Protein AF-0000000086748007 (afdb_homodimer)

Secondary structure (DSSP, 8-state):
--EEEEEEEEES-SSTTSSEEEEEES--TT--HHHHHHHHHHHTSSEEEEEE--SSTT-SEEEEEE-SS-EES--HHHHHHHHHHHHHHTS---BTTEEEEEETTEEEEEEEEE-TTS-EEEEEEPPPPEEEEPPHHHHHHHHHHHTS-B-TTS--EEEEESEEEEEEEBS-HHHHHH----HHHHHHHHHHHT-SEEEEEEEPPTTSS-SEEEEEEEGGGTEEEESS-HHHHHHHHHHHHHTT-SPPTT--EEEEE-GGGT--EEEEEEEETTEEEEEE-EEEEEEEEEE-/--EEEEEEEEES-SSTTSSEEEEEES--TT--HHHHHHHHHHHTSSEEEEEE--SSTT-SEEEEEE-SS-EES--HHHHHHHHHHHHHHTS---BTTEEEEEETTEEEEEEEEE-TTS-EEEEEEPPPPEEEEPPHHHHHHHHHHHTS-B-TTS--EEEEESEEEEEEEBS-HHHHHH----HHHHHHHHHHHT-SEEEEEEEPPTTSS-SEEEEEEEGGGTEEEESS-HHHHHHHHHHHHHTT-SPPTT--EEEEE-GGGT--EEEEEEEETTEEEEEE-EEEEEEEEEE-

pLDDT: mean 95.79, std 4.0, range [70.62, 98.88]

Solvent-accessible surface area (backbone atoms only — not comparable to full-atom values): 28751 Å² total; per-residue (Å²): 126,52,69,31,51,27,36,33,21,18,16,25,11,82,49,75,56,17,31,30,53,23,38,30,36,66,56,36,78,87,52,50,72,69,52,50,41,38,46,14,37,52,55,44,34,75,32,28,33,35,24,36,81,55,84,54,83,80,34,74,33,20,43,44,40,22,26,47,85,44,74,41,45,70,57,53,51,51,50,44,27,44,51,48,52,34,41,74,66,64,76,43,78,73,57,94,42,27,43,32,37,28,35,73,74,37,79,42,60,30,43,47,44,67,42,96,87,62,46,55,31,35,27,34,66,52,53,79,67,45,75,43,74,53,50,72,65,55,47,53,51,47,28,60,39,33,62,41,72,63,34,71,89,48,64,34,24,37,24,32,46,86,57,29,29,31,32,37,35,30,83,19,25,65,56,50,69,67,44,62,57,42,53,70,64,43,19,53,47,21,58,74,68,65,36,51,26,39,25,37,28,10,43,42,66,87,88,47,92,35,47,27,29,40,52,33,35,19,40,62,71,73,37,60,59,49,49,44,48,45,64,44,50,42,35,44,45,51,46,28,45,72,67,70,65,42,67,58,74,70,35,72,41,32,34,27,19,16,63,92,72,68,25,56,15,41,33,40,36,29,36,52,94,92,37,41,34,39,26,29,25,54,32,77,34,32,52,35,30,37,46,90,127,52,69,30,54,27,36,32,22,20,18,25,12,82,52,72,57,16,30,30,53,26,40,31,37,65,55,35,78,87,54,52,71,67,54,51,39,38,45,14,38,50,55,43,34,74,33,27,35,35,26,37,82,55,85,52,83,81,31,73,34,18,43,46,38,22,26,45,85,46,75,43,46,71,59,50,50,55,50,46,28,46,51,49,51,33,44,73,70,63,72,46,75,75,55,95,42,28,43,32,38,30,36,72,75,40,79,41,60,29,44,46,46,70,41,95,88,67,45,55,32,36,28,36,67,52,54,82,68,47,76,42,72,54,50,73,67,54,47,55,52,48,30,62,35,34,62,43,73,64,35,69,89,48,66,36,25,39,27,33,47,86,60,29,30,34,32,37,38,31,86,21,25,64,56,49,73,67,46,65,56,42,53,71,63,40,19,54,46,24,58,74,70,69,34,52,24,40,28,39,29,10,44,42,62,90,88,50,93,35,48,27,30,40,53,35,35,19,40,64,71,73,36,60,58,50,51,45,51,44,61,49,52,41,38,44,50,52,49,29,45,73,70,69,65,44,68,56,77,69,38,73,43,33,34,28,20,16,64,90,73,69,24,56,15,41,34,38,37,30,36,48,96,91,36,42,34,40,25,31,25,57,31,76,30,30,49,36,30,37,47,89

Nearest PDB structures (foldseek):
  1ym5-assembly1_A-2  TM=8.936E-01  e=1.476E-33  Saccharomyces cerevisiae
  1qy9-assembly2_C  TM=8.849E-01  e=4.891E-29  Escherichia coli
  3edn-assembly1_B  TM=8.846E-01  e=9.752E-29  Bacillus anthracis
  1qya-assembly1_A  TM=8.661E-01  e=3.255E-27  Escherichia coli
  1u0k-assembly1_B  TM=8.544E-01  e=3.208E-21  Pseudomonas aeruginosa PAO1

InterPro domains:
  IPR003719 Phenazine biosynthesis PhzF-like [PF02567] (9-288)
  IPR003719 Phenazine biosynthesis PhzF-like [PIRSF016184] (1-290)
  IPR003719 Phenazine biosynthesis PhzF-like [PTHR13774] (6-291)
  IPR003719 Phenazine biosynthesis PhzF-like [TIGR00654] (4-291)

Organism: NCBI:txid471575

Structure (mmCIF, N/CA/C/O backbone):
data_AF-0000000086748007-model_v1
#
loop_
_entity.id
_entity.type
_entity.pdbx_description
1 polymer 'Phenazine biosynthesis protein PhzF'
#
loop_
_atom_site.group_PDB
_atom_site.id
_atom_site.type_symbol
_atom_site.label_atom_id
_atom_site.label_alt_id
_atom_site.label_comp_id
_atom_site.label_asym_id
_atom_site.label_entity_id
_atom_site.label_seq_id
_atom_site.pdbx_PDB_ins_code
_atom_site.Cartn_x
_atom_site.Cartn_y
_atom_site.Cartn_z
_atom_site.occupancy
_atom_site.B_iso_or_equiv
_atom_site.auth_seq_id
_atom_site.auth_comp_id
_atom_site.auth_asym_id
_atom_site.auth_atom_id
_atom_site.pdbx_PDB_model_num
ATOM 1 N N . MET A 1 1 ? 19.75 -10.875 12.469 1 70.62 1 MET A N 1
ATOM 2 C CA . MET A 1 1 ? 18.828 -10.398 11.453 1 70.62 1 MET A CA 1
ATOM 3 C C . MET A 1 1 ? 18.516 -11.492 10.438 1 70.62 1 MET A C 1
ATOM 5 O O . MET A 1 1 ? 19.438 -12.133 9.906 1 70.62 1 MET A O 1
ATOM 9 N N . SER A 1 2 ? 17.328 -12.016 10.477 1 88.75 2 SER A N 1
ATOM 10 C CA . SER A 1 2 ? 16.953 -13.094 9.562 1 88.75 2 SER A CA 1
ATOM 11 C C . SER A 1 2 ? 16.484 -12.539 8.219 1 88.75 2 SER A C 1
ATOM 13 O O . SER A 1 2 ? 15.922 -11.445 8.156 1 88.75 2 SER A O 1
ATOM 15 N N . SER A 1 3 ? 16.875 -13.102 7.184 1 96.75 3 SER A N 1
ATOM 16 C CA . SER A 1 3 ? 16.469 -12.836 5.809 1 96.75 3 SER A CA 1
ATOM 17 C C . SER A 1 3 ? 15.883 -14.078 5.152 1 96.75 3 SER A C 1
ATOM 19 O O . SER A 1 3 ? 16.484 -15.148 5.191 1 96.75 3 SER A O 1
ATOM 21 N N . VAL A 1 4 ? 14.766 -13.891 4.598 1 98.19 4 VAL A N 1
ATOM 22 C CA . VAL A 1 4 ? 14.078 -15.047 4.027 1 98.19 4 VAL A CA 1
ATOM 23 C C . VAL A 1 4 ? 13.578 -14.703 2.625 1 98.19 4 VAL A C 1
ATOM 25 O O . VAL A 1 4 ? 13.453 -13.531 2.27 1 98.19 4 VAL A O 1
ATOM 28 N N . PRO A 1 5 ? 13.367 -15.617 1.902 1 98.56 5 PRO A N 1
ATOM 29 C CA . PRO A 1 5 ? 12.836 -15.375 0.558 1 98.56 5 PRO A CA 1
ATOM 30 C C . PRO A 1 5 ? 11.516 -14.617 0.573 1 98.56 5 PRO A C 1
ATOM 32 O O . PRO A 1 5 ? 10.695 -14.812 1.478 1 98.56 5 PRO A O 1
ATOM 35 N N . PHE A 1 6 ? 11.328 -13.875 -0.446 1 98.75 6 PHE A N 1
ATOM 36 C CA . PHE A 1 6 ? 10.195 -12.961 -0.559 1 98.75 6 PHE A CA 1
ATOM 37 C C . PHE A 1 6 ? 9.773 -12.805 -2.014 1 98.75 6 PHE A C 1
ATOM 39 O O . PHE A 1 6 ? 10.617 -12.742 -2.91 1 98.75 6 PHE A O 1
ATOM 46 N N . LYS A 1 7 ? 8.461 -12.844 -2.197 1 98.75 7 LYS A N 1
ATOM 47 C CA . LYS A 1 7 ? 7.941 -12.469 -3.512 1 98.75 7 LYS A CA 1
ATOM 48 C C . LYS A 1 7 ? 6.738 -11.539 -3.387 1 98.75 7 LYS A C 1
ATOM 50 O O . LYS A 1 7 ? 5.961 -11.648 -2.434 1 98.75 7 LYS A O 1
ATOM 55 N N . GLN A 1 8 ? 6.594 -10.594 -4.297 1 98.69 8 GLN A N 1
ATOM 56 C CA . GLN A 1 8 ? 5.352 -9.852 -4.492 1 98.69 8 GLN A CA 1
ATOM 57 C C . GLN A 1 8 ? 4.688 -10.242 -5.812 1 98.69 8 GLN A C 1
ATOM 59 O O . GLN A 1 8 ? 5.285 -10.094 -6.883 1 98.69 8 GLN A O 1
ATOM 64 N N . VAL A 1 9 ? 3.518 -10.711 -5.641 1 98.31 9 VAL A N 1
ATOM 65 C CA . VAL A 1 9 ? 2.859 -11.398 -6.746 1 98.31 9 VAL A CA 1
ATOM 66 C C . VAL A 1 9 ? 1.596 -10.641 -7.148 1 98.31 9 VAL A C 1
ATOM 68 O O . VAL A 1 9 ? 0.891 -10.102 -6.293 1 98.31 9 VAL A O 1
ATOM 71 N N . ASP A 1 10 ? 1.301 -10.594 -8.477 1 98.25 10 ASP A N 1
ATOM 72 C CA . ASP A 1 10 ? 0.138 -9.953 -9.078 1 98.25 10 ASP A CA 1
ATOM 73 C C . ASP A 1 10 ? -0.923 -10.984 -9.461 1 98.25 10 ASP A C 1
ATOM 75 O O . ASP A 1 10 ? -0.687 -11.836 -10.312 1 98.25 10 ASP A O 1
ATOM 79 N N . VAL A 1 11 ? -2.051 -10.867 -8.812 1 98.5 11 VAL A N 1
ATOM 80 C CA . VAL A 1 11 ? -3.029 -11.953 -8.867 1 98.5 11 VAL A CA 1
ATOM 81 C C . VAL A 1 11 ? -4.215 -11.523 -9.734 1 98.5 11 VAL A C 1
ATOM 83 O O . VAL A 1 11 ? -4.551 -10.336 -9.797 1 98.5 11 VAL A O 1
ATOM 86 N N . PHE A 1 12 ? -4.82 -12.477 -10.391 1 98.25 12 PHE A N 1
ATOM 87 C CA . PHE A 1 12 ? -5.957 -12.367 -11.297 1 98.25 12 PHE A CA 1
ATOM 88 C C . PHE A 1 12 ? -5.574 -11.609 -12.562 1 98.25 12 PHE A C 1
ATOM 90 O O . PHE A 1 12 ? -6.371 -10.828 -13.086 1 98.25 12 PHE A O 1
ATOM 97 N N . THR A 1 13 ? -4.352 -11.883 -12.914 1 96.69 13 THR A N 1
ATOM 98 C CA . THR A 1 13 ? -3.836 -11.383 -14.188 1 96.69 13 THR A CA 1
ATOM 99 C C . THR A 1 13 ? -2.598 -12.164 -14.609 1 96.69 13 THR A C 1
ATOM 101 O O . THR A 1 13 ? -1.942 -12.797 -13.781 1 96.69 13 THR A O 1
ATOM 104 N N . SER A 1 14 ? -2.404 -12.203 -15.844 1 94.38 14 SER A N 1
ATOM 105 C CA . SER A 1 14 ? -1.145 -12.727 -16.359 1 94.38 14 SER A CA 1
ATOM 106 C C . SER A 1 14 ? -0.208 -11.602 -16.781 1 94.38 14 SER A C 1
ATOM 108 O O . SER A 1 14 ? 0.931 -11.852 -17.188 1 94.38 14 SER A O 1
ATOM 110 N N . LYS A 1 15 ? -0.755 -10.422 -16.625 1 95 15 LYS A N 1
ATOM 111 C CA . LYS A 1 15 ? 0.043 -9.25 -16.969 1 95 15 LYS A CA 1
ATOM 112 C C . LYS A 1 15 ? 0.499 -8.5 -15.727 1 95 15 LYS A C 1
ATOM 114 O O . LYS A 1 15 ? -0.325 -8.078 -14.914 1 95 15 LYS A O 1
ATOM 119 N N . ARG A 1 16 ? 1.819 -8.258 -15.648 1 96.75 16 ARG A N 1
ATOM 120 C CA . ARG A 1 16 ? 2.389 -7.676 -14.438 1 96.75 16 ARG A CA 1
ATOM 121 C C . ARG A 1 16 ? 1.853 -6.27 -14.203 1 96.75 16 ARG A C 1
ATOM 123 O O . ARG A 1 16 ? 1.735 -5.477 -15.133 1 96.75 16 ARG A O 1
ATOM 130 N N . PHE A 1 17 ? 1.564 -5.961 -12.984 1 97.88 17 PHE A N 1
ATOM 131 C CA . PHE A 1 17 ? 1.165 -4.676 -12.414 1 97.88 17 PHE A CA 1
ATOM 132 C C . PHE A 1 17 ? -0.251 -4.312 -12.844 1 97.88 17 PHE A C 1
ATOM 134 O O . PHE A 1 17 ? -0.625 -3.139 -12.844 1 97.88 17 PHE A O 1
ATOM 141 N N . LYS A 1 18 ? -1.1 -5.363 -13.289 1 97.62 18 LYS A N 1
ATOM 142 C CA . LYS A 1 18 ? -2.443 -5.125 -13.805 1 97.62 18 LYS A CA 1
ATOM 143 C C . LYS A 1 18 ? -3.494 -5.852 -12.969 1 97.62 18 LYS A C 1
ATOM 145 O O . LYS A 1 18 ? -4.684 -5.812 -13.281 1 97.62 18 LYS A O 1
ATOM 150 N N . GLY A 1 19 ? -3.059 -6.582 -11.992 1 98 19 GLY A N 1
ATOM 151 C CA . GLY A 1 19 ? -3.982 -7.305 -11.141 1 98 19 GLY A CA 1
ATOM 152 C C . GLY A 1 19 ? -3.969 -6.816 -9.703 1 98 19 GLY A C 1
ATOM 153 O O . GLY A 1 19 ? -3.879 -5.613 -9.445 1 98 19 GLY A O 1
ATOM 154 N N . ASN A 1 20 ? -4.09 -7.734 -8.828 1 98.38 20 ASN A N 1
ATOM 155 C CA . ASN A 1 20 ? -4.145 -7.422 -7.402 1 98.38 20 ASN A CA 1
ATOM 156 C C . ASN A 1 20 ? -2.91 -7.938 -6.668 1 98.38 20 ASN A C 1
ATOM 158 O O . ASN A 1 20 ? -2.695 -9.148 -6.578 1 98.38 20 ASN A O 1
ATOM 162 N N . PRO A 1 21 ? -2.088 -6.996 -6.129 1 98.12 21 PRO A N 1
ATOM 163 C CA . PRO A 1 21 ? -0.8 -7.422 -5.574 1 98.12 21 PRO A CA 1
ATOM 164 C C . PRO A 1 21 ? -0.934 -8.078 -4.203 1 98.12 21 PRO A C 1
ATOM 166 O O . PRO A 1 21 ? -1.805 -7.695 -3.414 1 98.12 21 PRO A O 1
ATOM 169 N N . VAL A 1 22 ? -0.046 -9.094 -3.943 1 98.56 22 VAL A N 1
ATOM 170 C CA . VAL A 1 22 ? 0.085 -9.688 -2.615 1 98.56 22 VAL A CA 1
ATOM 171 C C . VAL A 1 22 ? 1.557 -9.961 -2.312 1 98.56 22 VAL A C 1
ATOM 173 O O . VAL A 1 22 ? 2.301 -10.422 -3.184 1 98.56 22 VAL A O 1
ATOM 176 N N . ALA A 1 23 ? 2.031 -9.523 -1.124 1 98.75 23 ALA A N 1
ATOM 177 C CA . ALA A 1 23 ? 3.381 -9.836 -0.659 1 98.75 23 ALA A CA 1
ATOM 178 C C . ALA A 1 23 ? 3.428 -11.195 0.032 1 98.75 23 ALA A C 1
ATOM 180 O O . ALA A 1 23 ? 2.594 -11.492 0.891 1 98.75 23 ALA A O 1
ATOM 181 N N . VAL A 1 24 ? 4.375 -12 -0.345 1 98.88 24 VAL A N 1
ATOM 182 C CA . VAL A 1 24 ? 4.492 -13.352 0.188 1 98.88 24 VAL A CA 1
ATOM 183 C C . VAL A 1 24 ? 5.84 -13.516 0.882 1 98.88 24 VAL A C 1
ATOM 185 O O . VAL A 1 24 ? 6.879 -13.586 0.222 1 98.88 24 VAL A O 1
ATOM 188 N N . VAL A 1 25 ? 5.797 -13.523 2.219 1 98.81 25 VAL A N 1
ATOM 189 C CA . VAL A 1 25 ? 6.953 -13.898 3.025 1 98.81 25 VAL A CA 1
ATOM 190 C C . VAL A 1 25 ? 7.02 -15.422 3.154 1 98.81 25 VAL A C 1
ATOM 192 O O . VAL A 1 25 ? 6.23 -16.016 3.885 1 98.81 25 VAL A O 1
ATOM 195 N N . MET A 1 26 ? 8.031 -16.047 2.482 1 98.31 26 MET A N 1
ATOM 196 C CA . MET A 1 26 ? 7.953 -17.469 2.162 1 98.31 26 MET A CA 1
ATOM 197 C C . MET A 1 26 ? 8.43 -18.328 3.338 1 98.31 26 MET A C 1
ATOM 199 O O . MET A 1 26 ? 8.242 -19.547 3.344 1 98.31 26 MET A O 1
ATOM 203 N N . ASP A 1 27 ? 8.992 -17.672 4.27 1 98.25 27 ASP A N 1
ATOM 204 C CA . ASP A 1 27 ? 9.289 -18.344 5.531 1 98.25 27 ASP A CA 1
ATOM 205 C C . ASP A 1 27 ? 9.203 -17.375 6.707 1 98.25 27 ASP A C 1
ATOM 207 O O . ASP A 1 27 ? 10.086 -16.531 6.895 1 98.25 27 ASP A O 1
ATOM 211 N N . ALA A 1 28 ? 8.148 -17.625 7.496 1 98.06 28 ALA A N 1
ATOM 212 C CA . ALA A 1 28 ? 7.887 -16.688 8.586 1 98.06 28 ALA A CA 1
ATOM 213 C C . ALA A 1 28 ? 8.023 -17.375 9.945 1 98.06 28 ALA A C 1
ATOM 215 O O . ALA A 1 28 ? 7.422 -16.938 10.93 1 98.06 28 ALA A O 1
ATOM 216 N N . SER A 1 29 ? 8.844 -18.359 10.039 1 97.31 29 SER A N 1
ATOM 217 C CA . SER A 1 29 ? 8.938 -19.219 11.219 1 97.31 29 SER A CA 1
ATOM 218 C C . SER A 1 29 ? 9.484 -18.438 12.414 1 97.31 29 SER A C 1
ATOM 220 O O . SER A 1 29 ? 9.18 -18.781 13.562 1 97.31 29 SER A O 1
ATOM 222 N N . ASP A 1 30 ? 10.164 -17.453 12.094 1 97.06 30 ASP A N 1
ATOM 223 C CA . ASP A 1 30 ? 10.812 -16.75 13.188 1 97.06 30 ASP A CA 1
ATOM 224 C C . ASP A 1 30 ? 10.062 -15.461 13.531 1 97.06 30 ASP A C 1
ATOM 226 O O . ASP A 1 30 ? 10.531 -14.664 14.352 1 97.06 30 ASP A O 1
ATOM 230 N N . LEU A 1 31 ? 8.945 -15.32 12.914 1 97.88 31 LEU A N 1
ATOM 231 C CA . LEU A 1 31 ? 8.219 -14.07 13.125 1 97.88 31 LEU A CA 1
ATOM 232 C C . LEU A 1 31 ? 7.074 -14.273 14.109 1 97.88 31 LEU A C 1
ATOM 234 O O . LEU A 1 31 ? 6.355 -15.273 14.039 1 97.88 31 LEU A O 1
ATOM 238 N N . SER A 1 32 ? 7.004 -13.297 14.992 1 97.62 32 SER A N 1
ATOM 239 C CA . SER A 1 32 ? 5.828 -13.242 15.852 1 97.62 32 SER A CA 1
ATOM 240 C C . SER A 1 32 ? 4.633 -12.648 15.117 1 97.62 32 SER A C 1
ATOM 242 O O . SER A 1 32 ? 4.789 -12.047 14.047 1 97.62 32 SER A O 1
ATOM 244 N N . THR A 1 33 ? 3.5 -12.914 15.633 1 98.06 33 THR A N 1
ATOM 245 C CA . THR A 1 33 ? 2.283 -12.367 15.047 1 98.06 33 THR A CA 1
ATOM 246 C C . THR A 1 33 ? 2.375 -10.844 14.93 1 98.06 33 THR A C 1
ATOM 248 O O . THR A 1 33 ? 1.955 -10.266 13.93 1 98.06 33 THR A O 1
ATOM 251 N N . GLU A 1 34 ? 2.898 -10.141 15.969 1 97.06 34 GLU A N 1
ATOM 252 C CA . GLU A 1 34 ? 3.043 -8.688 15.953 1 97.06 34 GLU A CA 1
ATOM 253 C C . GLU A 1 34 ? 3.99 -8.234 14.852 1 97.06 34 GLU A C 1
ATOM 255 O O . GLU A 1 34 ? 3.762 -7.207 14.211 1 97.06 34 GLU A O 1
ATOM 260 N N . GLN A 1 35 ? 5.031 -9.039 14.656 1 97.25 35 GLN A N 1
ATOM 261 C CA . GLN A 1 35 ? 5.973 -8.711 13.594 1 97.25 35 GLN A CA 1
ATOM 262 C C . GLN A 1 35 ? 5.328 -8.891 12.219 1 97.25 35 GLN A C 1
ATOM 264 O O . GLN A 1 35 ? 5.547 -8.078 11.312 1 97.25 35 GLN A O 1
ATOM 269 N N . MET A 1 36 ? 4.574 -9.898 12.109 1 98.56 36 MET A N 1
ATOM 270 C CA . MET A 1 36 ? 3.865 -10.117 10.852 1 98.56 36 MET A CA 1
ATOM 271 C C . MET A 1 36 ? 2.916 -8.961 10.555 1 98.56 36 MET A C 1
ATOM 273 O O . MET A 1 36 ? 2.863 -8.469 9.43 1 98.56 36 MET A O 1
ATOM 277 N N . GLN A 1 37 ? 2.176 -8.609 11.547 1 98 37 GLN A N 1
ATOM 278 C CA . GLN A 1 37 ? 1.237 -7.508 11.367 1 98 37 GLN A CA 1
ATOM 279 C C . GLN A 1 37 ? 1.97 -6.215 11.023 1 98 37 GLN A C 1
ATOM 281 O O . GLN A 1 37 ? 1.511 -5.441 10.18 1 98 37 GLN A O 1
ATOM 286 N N . SER A 1 38 ? 3.117 -5.957 11.641 1 97 38 SER A N 1
ATOM 287 C CA . SER A 1 38 ? 3.924 -4.777 11.344 1 97 38 SER A CA 1
ATOM 288 C C . SER A 1 38 ? 4.43 -4.797 9.906 1 97 38 SER A C 1
ATOM 290 O O . SER A 1 38 ? 4.402 -3.771 9.219 1 97 38 SER A O 1
ATOM 292 N N . ILE A 1 39 ? 4.875 -5.93 9.492 1 98.06 39 ILE A N 1
ATOM 293 C CA . ILE A 1 39 ? 5.375 -6.062 8.125 1 98.06 39 ILE A CA 1
ATOM 294 C C . ILE A 1 39 ? 4.234 -5.832 7.137 1 98.06 39 ILE A C 1
ATOM 296 O O . ILE A 1 39 ? 4.406 -5.145 6.125 1 98.06 39 ILE A O 1
ATOM 300 N N . ALA A 1 40 ? 3.041 -6.34 7.438 1 98.06 40 ALA A N 1
ATOM 301 C CA . ALA A 1 40 ? 1.887 -6.145 6.566 1 98.06 40 ALA A CA 1
ATOM 302 C C . ALA A 1 40 ? 1.514 -4.668 6.473 1 98.06 40 ALA A C 1
ATOM 304 O O . ALA A 1 40 ? 1.198 -4.168 5.391 1 98.06 40 ALA A O 1
ATOM 305 N N . SER A 1 41 ? 1.485 -4.051 7.609 1 96.25 41 SER A N 1
ATOM 306 C CA . SER A 1 41 ? 1.178 -2.623 7.629 1 96.25 41 SER A CA 1
ATOM 307 C C . SER A 1 41 ? 2.193 -1.827 6.816 1 96.25 41 SER A C 1
ATOM 309 O O . SER A 1 41 ? 1.825 -0.907 6.086 1 96.25 41 SER A O 1
ATOM 311 N N . TRP A 1 42 ? 3.41 -2.203 6.91 1 97.12 42 TRP A N 1
ATOM 312 C CA . TRP A 1 42 ? 4.508 -1.512 6.242 1 97.12 42 TRP A CA 1
ATOM 313 C C . TRP A 1 42 ? 4.473 -1.766 4.738 1 97.12 42 TRP A C 1
ATOM 315 O O . TRP A 1 42 ? 4.754 -0.865 3.943 1 97.12 42 TRP A O 1
ATOM 325 N N . THR A 1 43 ? 4.164 -3.049 4.309 1 96.56 43 THR A N 1
ATOM 326 C CA . THR A 1 43 ? 4.059 -3.34 2.885 1 96.56 43 THR A CA 1
ATOM 327 C C . THR A 1 43 ? 2.924 -2.541 2.252 1 96.56 43 THR A C 1
ATOM 329 O O . THR A 1 43 ? 2.93 -2.291 1.044 1 96.56 43 THR A O 1
ATOM 332 N N . ASN A 1 44 ? 1.927 -2.268 3.09 1 93.88 44 ASN A N 1
ATOM 333 C CA . ASN A 1 44 ? 0.768 -1.442 2.766 1 93.88 44 ASN A CA 1
ATOM 334 C C . ASN A 1 44 ? 0.028 -1.975 1.541 1 93.88 44 ASN A C 1
ATOM 336 O O . ASN A 1 44 ? -0.553 -1.201 0.777 1 93.88 44 ASN A O 1
ATOM 340 N N . LEU A 1 45 ? 0.169 -3.27 1.245 1 95.31 45 LEU A N 1
ATOM 341 C CA . LEU A 1 45 ? -0.683 -3.955 0.28 1 95.31 45 LEU A CA 1
ATOM 342 C C . LEU A 1 45 ? -1.979 -4.422 0.933 1 95.31 45 LEU A C 1
ATOM 344 O O . LEU A 1 45 ? -2.086 -4.449 2.162 1 95.31 45 LEU A O 1
ATOM 348 N N . SER A 1 46 ? -2.98 -4.711 0.068 1 93.25 46 SER A N 1
ATOM 349 C CA . SER A 1 46 ? -4.234 -5.168 0.658 1 93.25 46 SER A CA 1
ATOM 350 C C . SER A 1 46 ? -4.016 -6.379 1.557 1 93.25 46 SER A C 1
ATOM 352 O O . SER A 1 46 ? -4.609 -6.477 2.633 1 93.25 46 SER A O 1
ATOM 354 N N . GLU A 1 47 ? -3.121 -7.293 1.059 1 96.75 47 GLU A N 1
ATOM 355 C CA . GLU A 1 47 ? -2.76 -8.391 1.951 1 96.75 47 GLU A CA 1
ATOM 356 C C . GLU A 1 47 ? -1.286 -8.758 1.807 1 96.75 47 GLU A C 1
ATOM 358 O O . GLU A 1 47 ? -0.705 -8.602 0.731 1 96.75 47 GLU A O 1
ATOM 363 N N . THR A 1 48 ? -0.701 -9.18 2.844 1 98.62 48 THR A N 1
ATOM 364 C CA . THR A 1 48 ? 0.597 -9.836 2.949 1 98.62 48 THR A CA 1
ATOM 365 C C . THR A 1 48 ? 0.456 -11.211 3.592 1 98.62 48 THR A C 1
ATOM 367 O 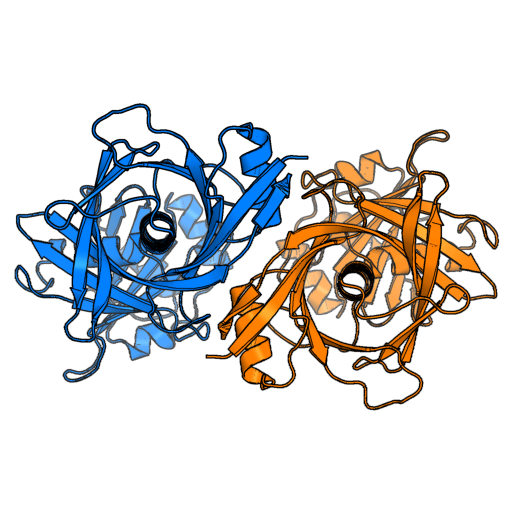O . THR A 1 48 ? -0.235 -11.359 4.602 1 98.62 48 THR A O 1
ATOM 370 N N . THR A 1 49 ? 1.08 -12.203 2.932 1 98.88 49 THR A N 1
ATOM 371 C CA . THR A 1 49 ? 0.931 -13.562 3.445 1 98.88 49 THR A CA 1
ATOM 372 C C . THR A 1 49 ? 2.252 -14.07 4.008 1 98.88 49 THR A C 1
ATOM 374 O O . THR A 1 49 ? 3.326 -13.695 3.533 1 98.88 49 THR A O 1
ATOM 377 N N . PHE A 1 50 ? 2.176 -14.859 5.047 1 98.88 50 PHE A N 1
ATOM 378 C CA . PHE A 1 50 ? 3.309 -15.43 5.766 1 98.88 50 PHE A CA 1
ATOM 379 C C . PHE A 1 50 ? 3.219 -16.953 5.801 1 98.88 50 PHE A C 1
ATOM 381 O O . PHE A 1 50 ? 2.309 -17.516 6.41 1 98.88 50 PHE A O 1
ATOM 388 N N . VAL A 1 51 ? 4.168 -17.531 5.168 1 98.88 51 VAL A N 1
ATOM 389 C CA . VAL A 1 51 ? 4.172 -18.984 5.047 1 98.88 51 VAL A CA 1
ATOM 390 C C . VAL A 1 51 ? 4.863 -19.609 6.262 1 98.88 51 VAL A C 1
ATOM 392 O O . VAL A 1 51 ? 5.926 -19.141 6.68 1 98.88 51 VAL A O 1
ATOM 395 N N . LEU A 1 52 ? 4.277 -20.562 6.758 1 98.44 52 LEU A N 1
ATOM 396 C CA . LEU A 1 52 ? 4.746 -21.234 7.961 1 98.44 52 LEU A CA 1
ATOM 397 C C . LEU A 1 52 ? 4.734 -22.75 7.77 1 98.44 52 LEU A C 1
ATOM 399 O O . LEU A 1 52 ? 4.062 -23.266 6.867 1 98.44 52 LEU A O 1
ATOM 403 N N . PRO A 1 53 ? 5.492 -23.422 8.547 1 96.81 53 PRO A N 1
ATOM 404 C CA . PRO A 1 53 ? 5.359 -24.875 8.508 1 96.81 53 PRO A CA 1
ATOM 405 C C . PRO A 1 53 ? 3.949 -25.359 8.844 1 96.81 53 PRO A C 1
ATOM 407 O O . PRO A 1 53 ? 3.283 -24.766 9.695 1 96.81 53 PRO A O 1
ATOM 410 N N . THR A 1 54 ? 3.545 -26.359 8.211 1 97.62 54 THR A N 1
ATOM 411 C CA . THR A 1 54 ? 2.188 -26.875 8.391 1 97.62 54 THR A CA 1
ATOM 412 C C . THR A 1 54 ? 2.016 -27.484 9.773 1 97.62 54 THR A C 1
ATOM 414 O O . THR A 1 54 ? 2.975 -28 10.352 1 97.62 54 THR A O 1
ATOM 417 N N . VAL A 1 55 ? 0.895 -27.359 10.289 1 96.12 55 VAL A N 1
ATOM 418 C CA . VAL A 1 55 ? 0.49 -28.078 11.484 1 96.12 55 VAL A CA 1
ATOM 419 C C . VAL A 1 55 ? -0.27 -29.344 11.086 1 96.12 55 VAL A C 1
ATOM 421 O O . VAL A 1 55 ? -0.03 -30.422 11.641 1 96.12 55 VAL A O 1
ATOM 424 N N . ASP A 1 56 ? -1.149 -29.203 10.141 1 96.81 56 ASP A N 1
ATOM 425 C CA . ASP A 1 56 ? -1.892 -30.328 9.586 1 96.81 56 ASP A CA 1
ATOM 426 C C . ASP A 1 56 ? -1.111 -31 8.453 1 96.81 56 ASP A C 1
ATOM 428 O O . ASP A 1 56 ? -0.802 -30.359 7.445 1 96.81 56 ASP A O 1
ATOM 432 N N . THR A 1 57 ? -0.892 -32.25 8.547 1 95.5 57 THR A N 1
ATOM 433 C CA . THR A 1 57 ? -0.053 -33 7.605 1 95.5 57 THR A CA 1
ATOM 434 C C . THR A 1 57 ? -0.74 -33.125 6.25 1 95.5 57 THR A C 1
ATOM 436 O O . THR A 1 57 ? -0.098 -33.469 5.254 1 95.5 57 THR A O 1
ATOM 439 N N . ALA A 1 58 ? -1.842 -32.812 6.457 1 94.69 58 ALA A N 1
ATOM 440 C CA . ALA A 1 58 ? -2.568 -32.938 5.195 1 94.69 58 ALA A CA 1
ATOM 441 C C . ALA A 1 58 ? -2.297 -31.734 4.301 1 94.69 58 ALA A C 1
ATOM 443 O O . ALA A 1 58 ? -2.59 -31.766 3.102 1 94.69 58 ALA A O 1
ATOM 444 N N . ALA A 1 59 ? -1.774 -30.781 4.777 1 97.88 59 ALA A N 1
ATOM 445 C CA . ALA A 1 59 ? -1.581 -29.531 4.031 1 97.88 59 ALA A CA 1
ATOM 446 C C . ALA A 1 59 ? -0.219 -29.516 3.344 1 97.88 59 ALA A C 1
ATOM 448 O O . ALA A 1 59 ? 0.757 -30.062 3.869 1 97.88 59 ALA A O 1
ATOM 449 N N . ASP A 1 60 ? -0.307 -28.828 2.281 1 96.56 60 ASP A N 1
ATOM 450 C CA . ASP A 1 60 ? 0.953 -28.641 1.568 1 96.56 60 ASP A CA 1
ATOM 451 C C . ASP A 1 60 ? 1.753 -27.484 2.158 1 96.56 60 ASP A C 1
ATOM 453 O O . ASP A 1 60 ? 2.984 -27.484 2.105 1 96.56 60 ASP A O 1
ATOM 457 N N . TYR A 1 61 ? 0.923 -26.625 2.586 1 98.19 61 TYR A N 1
ATOM 458 C CA . TYR A 1 61 ? 1.547 -25.484 3.24 1 98.19 61 TYR A CA 1
ATOM 459 C C . TYR A 1 61 ? 0.547 -24.75 4.125 1 98.19 61 TYR A C 1
ATOM 461 O O . TYR A 1 61 ? -0.66 -24.984 4.039 1 98.19 61 TYR A O 1
ATOM 469 N N . ARG A 1 62 ? 1.214 -23.906 4.98 1 98.5 62 ARG A N 1
ATOM 470 C CA . ARG A 1 62 ? 0.385 -23.094 5.859 1 98.5 62 ARG A CA 1
ATOM 471 C C . ARG A 1 62 ? 0.681 -21.609 5.668 1 98.5 62 ARG A C 1
ATOM 473 O O . ARG A 1 62 ? 1.84 -21.219 5.52 1 98.5 62 ARG A O 1
ATOM 480 N N . VAL A 1 63 ? -0.511 -20.891 5.727 1 98.62 63 VAL A N 1
ATOM 481 C CA . VAL A 1 63 ? -0.325 -19.469 5.449 1 98.62 63 VAL A CA 1
ATOM 482 C C . VAL A 1 63 ? -1.194 -18.641 6.391 1 98.62 63 VAL A C 1
ATOM 484 O O . VAL A 1 63 ? -2.328 -19.016 6.691 1 98.62 63 VAL A O 1
ATOM 487 N N . ARG A 1 64 ? -0.564 -17.688 6.777 1 98.75 64 ARG A N 1
ATOM 488 C CA . ARG A 1 64 ? -1.336 -16.672 7.484 1 98.75 64 ARG A CA 1
ATOM 489 C C . ARG A 1 64 ? -1.436 -15.383 6.664 1 98.75 64 ARG A C 1
ATOM 491 O O . ARG A 1 64 ? -0.464 -14.977 6.023 1 98.75 64 ARG A O 1
ATOM 498 N N . ILE A 1 65 ? -2.629 -14.734 6.664 1 98.44 65 ILE A N 1
ATOM 499 C CA . ILE A 1 65 ? -2.945 -13.648 5.746 1 98.44 65 ILE A CA 1
ATOM 500 C C . ILE A 1 65 ? -3.275 -12.383 6.535 1 98.44 65 ILE A C 1
ATOM 502 O O . ILE A 1 65 ? -4.176 -12.391 7.379 1 98.44 65 ILE A O 1
ATOM 506 N N . PHE A 1 66 ? -2.518 -11.391 6.211 1 98.31 66 PHE A N 1
ATOM 507 C CA . PHE A 1 66 ? -2.691 -10.156 6.973 1 98.31 66 PHE A CA 1
ATOM 508 C C . PHE A 1 66 ? -3.01 -8.992 6.047 1 98.31 66 PHE A C 1
ATOM 510 O O . PHE A 1 66 ? -2.375 -8.836 5 1 98.31 66 PHE A O 1
ATOM 517 N N . THR A 1 67 ? -4.105 -8.195 6.355 1 94.88 67 THR A N 1
ATOM 518 C CA . THR A 1 67 ? -4.227 -6.836 5.844 1 94.88 67 THR A CA 1
ATOM 519 C C . THR A 1 67 ? -3.371 -5.875 6.66 1 94.88 67 THR A C 1
ATOM 521 O O . THR A 1 67 ? -2.797 -6.258 7.684 1 94.88 67 THR A O 1
ATOM 524 N N . PRO A 1 68 ? -3.146 -4.641 6.27 1 94.25 68 PRO A N 1
ATOM 525 C CA . PRO A 1 68 ? -2.346 -3.713 7.074 1 94.25 68 PRO A CA 1
ATOM 526 C C . PRO A 1 68 ? -2.889 -3.539 8.492 1 94.25 68 PRO A C 1
ATOM 528 O O . PRO A 1 68 ? -2.139 -3.188 9.406 1 94.25 68 PRO A O 1
ATOM 531 N N . GLY A 1 69 ? -4.273 -3.984 8.664 1 93.12 69 GLY A N 1
ATOM 532 C CA . GLY A 1 69 ? -4.859 -3.699 9.961 1 93.12 69 GLY A CA 1
ATOM 533 C C . GLY A 1 69 ? -5.148 -4.945 10.773 1 93.12 69 GLY A C 1
ATOM 534 O O . GLY A 1 69 ? -5.332 -4.875 11.992 1 93.12 69 GLY A O 1
ATOM 535 N N . SER A 1 70 ? -5.18 -6.039 10.078 1 94.62 70 SER A N 1
ATOM 536 C CA . SER A 1 70 ? -5.547 -7.23 10.828 1 94.62 70 SER A CA 1
ATOM 537 C C . SER A 1 70 ? -5.297 -8.5 10.016 1 94.62 70 SER A C 1
ATOM 539 O O . SER A 1 70 ? -5.043 -8.43 8.812 1 94.62 70 SER A O 1
ATOM 541 N N . GLU A 1 71 ? -5.336 -9.586 10.719 1 97.19 71 GLU A N 1
ATOM 542 C CA . GLU A 1 71 ? -5.215 -10.898 10.094 1 97.19 71 GLU A CA 1
ATOM 543 C C . GLU A 1 71 ? -6.574 -11.406 9.625 1 97.19 71 GLU A C 1
ATOM 545 O O . GLU A 1 71 ? -7.59 -11.195 10.289 1 97.19 71 GLU A O 1
ATOM 550 N N . LEU A 1 72 ? -6.672 -11.945 8.477 1 95.06 72 LEU A N 1
ATOM 551 C CA . LEU A 1 72 ? -7.859 -12.617 7.949 1 95.06 72 LEU A CA 1
ATOM 552 C C . LEU A 1 72 ? -7.691 -14.133 7.977 1 95.06 72 LEU A C 1
ATOM 554 O O . LEU A 1 72 ? -6.609 -14.641 7.684 1 95.06 72 LEU A O 1
ATOM 558 N N . PRO A 1 73 ? -8.766 -14.766 8.344 1 95.06 73 PRO A N 1
ATOM 559 C CA . PRO A 1 73 ? -8.672 -16.219 8.32 1 95.06 73 PRO A CA 1
ATOM 560 C C . PRO A 1 73 ? -8.516 -16.781 6.906 1 95.06 73 PRO A C 1
ATOM 562 O O . PRO A 1 73 ? -7.988 -17.891 6.73 1 95.06 73 PRO A O 1
ATOM 565 N N . PHE A 1 74 ? -8.914 -16.078 6.031 1 94.19 74 PHE A N 1
ATOM 566 C CA . PHE A 1 74 ? -8.836 -16.453 4.625 1 94.19 74 PHE A CA 1
ATOM 567 C C . PHE A 1 74 ? -9.078 -15.234 3.734 1 94.19 74 PHE A C 1
ATOM 569 O O . PHE A 1 74 ? -9.852 -14.344 4.086 1 94.19 74 PHE A O 1
ATOM 576 N N . ALA A 1 75 ? -8.445 -15.25 2.502 1 93.56 75 ALA A N 1
ATOM 577 C CA . ALA A 1 75 ? -8.695 -14.297 1.427 1 93.56 75 ALA A CA 1
ATOM 578 C C . ALA A 1 75 ? -8.344 -14.891 0.068 1 93.56 75 ALA A C 1
ATOM 580 O O . ALA A 1 75 ? -7.387 -15.664 -0.049 1 93.56 75 ALA A O 1
ATOM 581 N N . GLY A 1 76 ? -9.102 -14.547 -0.832 1 94.81 76 GLY A N 1
ATOM 582 C CA . GLY A 1 76 ? -9.031 -15.203 -2.127 1 94.81 76 GLY A CA 1
ATOM 583 C C . GLY A 1 76 ? -7.742 -14.914 -2.871 1 94.81 76 GLY A C 1
ATOM 584 O O . GLY A 1 76 ? -6.926 -15.82 -3.072 1 94.81 76 GLY A O 1
ATOM 585 N N . HIS A 1 77 ? -7.516 -13.609 -3.197 1 95 77 HIS A N 1
ATOM 586 C CA . HIS A 1 77 ? -6.367 -13.367 -4.07 1 95 77 HIS A CA 1
ATOM 587 C C . HIS A 1 77 ? -5.059 -13.656 -3.346 1 95 77 HIS A C 1
ATOM 589 O O . HIS A 1 77 ? -4.113 -14.18 -3.945 1 95 77 HIS A O 1
ATOM 595 N N . PRO A 1 78 ? -4.867 -13.516 -2.092 1 97.69 78 PRO A N 1
ATOM 596 C CA . PRO A 1 78 ? -3.609 -13.922 -1.462 1 97.69 78 PRO A CA 1
ATOM 597 C C . PRO A 1 78 ? -3.396 -15.43 -1.487 1 97.69 78 PRO A C 1
ATOM 599 O O . PRO A 1 78 ? -2.256 -15.898 -1.546 1 97.69 78 PRO A O 1
ATOM 602 N N . THR A 1 79 ? -4.512 -16.109 -1.354 1 97.81 79 THR A N 1
ATOM 603 C CA . THR A 1 79 ? -4.441 -17.562 -1.449 1 97.81 79 THR A CA 1
ATOM 604 C C . THR A 1 79 ? -3.873 -18 -2.799 1 97.81 79 THR A C 1
ATOM 606 O O . THR A 1 79 ? -2.955 -18.812 -2.861 1 97.81 79 THR A O 1
ATOM 609 N N . ILE A 1 80 ? -4.355 -17.375 -3.787 1 98.12 80 ILE A N 1
ATOM 610 C CA . ILE A 1 80 ? -3.879 -17.703 -5.125 1 98.12 80 ILE A CA 1
ATOM 611 C C . ILE A 1 80 ? -2.441 -17.219 -5.293 1 98.12 80 ILE A C 1
ATOM 613 O O . ILE A 1 80 ? -1.589 -17.938 -5.809 1 98.12 80 ILE A O 1
ATOM 617 N N . GLY A 1 81 ? -2.188 -16.078 -4.941 1 98.5 81 GLY A N 1
ATOM 618 C CA . GLY A 1 81 ? -0.849 -15.531 -5.082 1 98.5 81 GLY A CA 1
ATOM 619 C C . GLY A 1 81 ? 0.199 -16.312 -4.305 1 98.5 81 GLY A C 1
ATOM 620 O O . GLY A 1 81 ? 1.31 -16.516 -4.793 1 98.5 81 GLY A O 1
ATOM 621 N N . THR A 1 82 ? -0.109 -16.734 -3.059 1 98.75 82 THR A N 1
ATOM 622 C CA . THR A 1 82 ? 0.824 -17.5 -2.242 1 98.75 82 THR A CA 1
ATOM 623 C C . THR A 1 82 ? 1.106 -18.859 -2.877 1 98.75 82 THR A C 1
ATOM 625 O O . THR A 1 82 ? 2.26 -19.281 -2.961 1 98.75 82 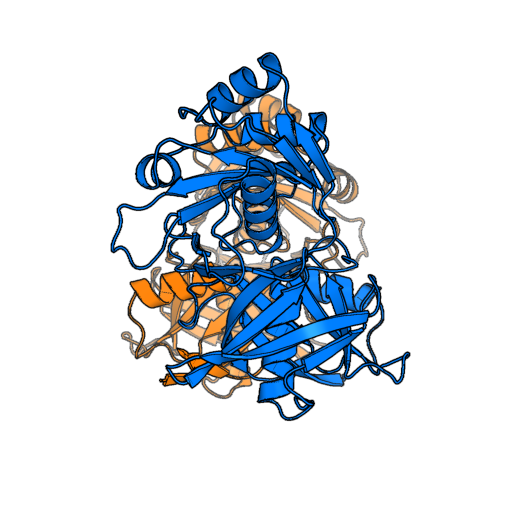THR A O 1
ATOM 628 N N . ALA A 1 83 ? 0.041 -19.469 -3.223 1 98.62 83 ALA A N 1
ATOM 629 C CA . ALA A 1 83 ? 0.228 -20.75 -3.891 1 98.62 83 ALA A CA 1
ATOM 630 C C . ALA A 1 83 ? 1.128 -20.609 -5.113 1 98.62 83 ALA A C 1
ATOM 632 O O . ALA A 1 83 ? 2.035 -21.422 -5.324 1 98.62 83 ALA A O 1
ATOM 633 N N . HIS A 1 84 ? 0.85 -19.609 -5.914 1 97.81 84 HIS A N 1
ATOM 634 C CA . HIS A 1 84 ? 1.681 -19.359 -7.086 1 97.81 84 HIS A CA 1
ATOM 635 C C . HIS A 1 84 ? 3.143 -19.172 -6.695 1 97.81 84 HIS A C 1
ATOM 637 O O . HIS A 1 84 ? 4.035 -19.766 -7.301 1 97.81 84 HIS A O 1
ATOM 643 N N . ALA A 1 85 ? 3.393 -18.359 -5.75 1 98.62 85 ALA A N 1
ATOM 644 C CA . ALA A 1 85 ? 4.758 -18.062 -5.332 1 98.62 85 ALA A CA 1
ATOM 645 C C . ALA A 1 85 ? 5.488 -19.328 -4.887 1 98.62 85 ALA A C 1
ATOM 647 O O . ALA A 1 85 ? 6.641 -19.547 -5.266 1 98.62 85 ALA A O 1
ATOM 648 N N . LEU A 1 86 ? 4.84 -20.109 -4.09 1 98.56 86 LEU A N 1
ATOM 649 C CA . LEU A 1 86 ? 5.457 -21.312 -3.551 1 98.56 86 LEU A CA 1
ATOM 650 C C . LEU A 1 86 ? 5.703 -22.344 -4.652 1 98.56 86 LEU A C 1
ATOM 652 O O . LEU A 1 86 ? 6.73 -23.031 -4.656 1 98.56 86 LEU A O 1
ATOM 656 N N . LEU A 1 87 ? 4.773 -22.422 -5.426 1 97.69 87 LEU A N 1
ATOM 657 C CA . LEU A 1 87 ? 4.961 -23.328 -6.551 1 97.69 87 LEU A CA 1
ATOM 658 C C . LEU A 1 87 ? 6.129 -22.875 -7.422 1 97.69 87 LEU A C 1
ATOM 660 O O . LEU A 1 87 ? 6.977 -23.688 -7.801 1 97.69 87 LEU A O 1
ATOM 664 N N . GLU A 1 88 ? 6.145 -21.641 -7.742 1 95.81 88 GLU A N 1
ATOM 665 C CA . GLU A 1 88 ? 7.211 -21.094 -8.578 1 95.81 88 GLU A CA 1
ATOM 666 C C . GLU A 1 88 ? 8.578 -21.281 -7.922 1 95.81 88 GLU A C 1
ATOM 668 O O . GLU A 1 88 ? 9.57 -21.531 -8.609 1 95.81 88 GLU A O 1
ATOM 673 N N . ALA A 1 89 ? 8.547 -21.312 -6.633 1 97.75 89 ALA A N 1
ATOM 674 C CA . ALA A 1 89 ? 9.805 -21.453 -5.914 1 97.75 89 ALA A CA 1
ATOM 675 C C . ALA A 1 89 ? 10.164 -22.922 -5.715 1 97.75 89 ALA A C 1
ATOM 677 O O . ALA A 1 89 ? 11.25 -23.25 -5.242 1 97.75 89 ALA A O 1
ATOM 678 N N . GLY A 1 90 ? 9.344 -23.703 -6.141 1 96.19 90 GLY A N 1
ATOM 679 C CA . GLY A 1 90 ? 9.594 -25.141 -6.02 1 96.19 90 GLY A CA 1
ATOM 680 C C . GLY A 1 90 ? 9.484 -25.641 -4.594 1 96.19 90 GLY A C 1
ATOM 681 O O . GLY A 1 90 ? 10.008 -26.703 -4.27 1 96.19 90 GLY A O 1
ATOM 682 N N . VAL A 1 91 ? 8.828 -24.828 -3.758 1 97.12 91 VAL A N 1
ATOM 683 C CA . VAL A 1 91 ? 8.68 -25.172 -2.346 1 97.12 91 VAL A CA 1
ATOM 684 C C . VAL A 1 91 ? 7.59 -26.219 -2.182 1 97.12 91 VAL A C 1
ATOM 686 O O . VAL A 1 91 ? 7.664 -27.062 -1.276 1 97.12 91 VAL A O 1
ATOM 689 N N . ILE A 1 92 ? 6.582 -26.047 -3.062 1 97 92 ILE A N 1
ATOM 690 C CA . ILE A 1 92 ? 5.496 -27.031 -3.064 1 97 92 ILE A CA 1
ATOM 691 C C . ILE A 1 92 ? 5.258 -27.531 -4.484 1 97 92 ILE A C 1
ATOM 693 O O . ILE A 1 92 ? 5.758 -26.953 -5.449 1 97 92 ILE A O 1
ATOM 697 N N . SER A 1 93 ? 4.453 -28.594 -4.434 1 94.62 93 SER A N 1
ATOM 698 C CA . SER A 1 93 ? 4.117 -29.188 -5.723 1 94.62 93 SER A CA 1
ATOM 699 C C . SER A 1 93 ? 2.654 -29.609 -5.77 1 94.62 93 SER A C 1
ATOM 701 O O . SER A 1 93 ? 2.076 -29.969 -4.742 1 94.62 93 SER A O 1
ATOM 703 N N . VAL A 1 94 ? 2.117 -29.625 -6.977 1 95.31 94 VAL A N 1
ATOM 704 C CA . VAL A 1 94 ? 0.71 -29.969 -7.172 1 95.31 94 VAL A CA 1
ATOM 705 C C . VAL A 1 94 ? 0.539 -31.484 -7.199 1 95.31 94 VAL A C 1
ATOM 707 O O . VAL A 1 94 ? 1.304 -32.188 -7.863 1 95.31 94 VAL A O 1
ATOM 710 N N . THR A 1 95 ? -0.354 -32.031 -6.473 1 90.81 95 THR A N 1
ATOM 711 C CA . THR A 1 95 ? -0.724 -33.438 -6.512 1 90.81 95 THR A CA 1
ATOM 712 C C . THR A 1 95 ? -2.154 -33.594 -7.016 1 90.81 95 THR A C 1
ATOM 714 O O . THR A 1 95 ? -3.096 -33.094 -6.414 1 90.81 95 THR A O 1
ATOM 717 N N . ASP A 1 96 ? -2.223 -34.25 -8.188 1 93.06 96 ASP A N 1
ATOM 718 C CA . ASP A 1 96 ? -3.508 -34.531 -8.812 1 93.06 96 ASP A CA 1
ATOM 719 C C . ASP A 1 96 ? -4.309 -33.25 -9.047 1 93.06 96 ASP A C 1
ATOM 721 O O . ASP A 1 96 ? -5.508 -33.219 -8.766 1 93.06 96 ASP A O 1
ATOM 725 N N . GLY A 1 97 ? -3.635 -32.281 -9.336 1 92.06 97 GLY A N 1
ATOM 726 C CA . GLY A 1 97 ? -4.211 -31.016 -9.711 1 92.06 97 GLY A CA 1
ATOM 727 C C . GLY A 1 97 ? -4.711 -30.203 -8.531 1 92.06 97 GLY A C 1
ATOM 728 O O . GLY A 1 97 ? -5.52 -29.297 -8.688 1 92.06 97 GLY A O 1
ATOM 729 N N . ARG A 1 98 ? -4.145 -30.453 -7.441 1 94.81 98 ARG A N 1
ATOM 730 C CA . ARG A 1 98 ? -4.688 -29.781 -6.27 1 94.81 98 ARG A CA 1
ATOM 731 C C . ARG A 1 98 ? -3.578 -29.406 -5.293 1 94.81 98 ARG A C 1
ATOM 733 O O . ARG A 1 98 ? -2.521 -30.031 -5.27 1 94.81 98 ARG A O 1
ATOM 740 N N . LEU A 1 99 ? -3.836 -28.406 -4.641 1 97.5 99 LEU A N 1
ATOM 741 C CA . LEU A 1 99 ? -3.059 -27.984 -3.477 1 97.5 99 LEU A CA 1
ATOM 742 C C . LEU A 1 99 ? -3.959 -27.812 -2.26 1 97.5 99 LEU A C 1
ATOM 744 O O . LEU A 1 99 ? -5.125 -27.422 -2.395 1 97.5 99 LEU A O 1
ATOM 748 N N . ILE A 1 100 ? -3.436 -28.094 -1.148 1 97.69 100 ILE A N 1
ATOM 749 C CA . ILE A 1 100 ? -4.195 -27.859 0.075 1 97.69 100 ILE A CA 1
ATOM 750 C C . ILE A 1 100 ? -3.49 -26.812 0.934 1 97.69 100 ILE A C 1
ATOM 752 O O . ILE A 1 100 ? -2.375 -27.031 1.409 1 97.69 100 ILE A O 1
ATOM 756 N N . GLN A 1 101 ? -4.141 -25.844 1.133 1 97.88 101 GLN A N 1
ATOM 757 C CA . GLN A 1 101 ? -3.65 -24.75 1.964 1 97.88 101 GLN A CA 1
ATOM 758 C C . GLN A 1 101 ? -4.254 -24.812 3.365 1 97.88 101 GLN A C 1
ATOM 760 O O . GLN A 1 101 ? -5.469 -24.953 3.518 1 97.88 101 GLN A O 1
ATOM 765 N N . GLU A 1 102 ? -3.273 -24.703 4.281 1 98.38 102 GLU A N 1
ATOM 766 C CA . GLU A 1 102 ? -3.75 -24.531 5.652 1 98.38 102 GLU A CA 1
ATOM 767 C C . GLU A 1 102 ? -3.723 -23.062 6.059 1 98.38 102 GLU A C 1
ATOM 769 O O . GLU A 1 102 ? -2.705 -22.375 5.895 1 98.38 102 GLU A O 1
ATOM 774 N N . CYS A 1 103 ? -4.906 -22.578 6.5 1 96.88 103 CYS A N 1
ATOM 775 C CA . CYS A 1 103 ? -4.977 -21.188 6.973 1 96.88 103 CYS A CA 1
ATOM 776 C C . CYS A 1 103 ? -5.988 -21.062 8.102 1 96.88 103 CYS A C 1
ATOM 778 O O . CYS A 1 103 ? -6.504 -22.062 8.609 1 96.88 103 CYS A O 1
ATOM 780 N N . GLY A 1 104 ? -6.273 -19.906 8.539 1 96 104 GLY A N 1
ATOM 781 C CA . GLY A 1 104 ? -7.152 -19.703 9.688 1 96 104 GLY A CA 1
ATOM 782 C C . GLY A 1 104 ? -8.539 -20.281 9.477 1 96 104 GLY A C 1
ATOM 783 O O . GLY A 1 104 ? -9.211 -20.656 10.438 1 96 104 GLY A O 1
ATOM 784 N N . ALA A 1 105 ? -8.914 -20.359 8.25 1 93.06 105 ALA A N 1
ATOM 785 C CA . ALA A 1 105 ? -10.242 -20.875 7.941 1 93.06 105 ALA A CA 1
ATOM 786 C C . ALA A 1 105 ? -10.219 -22.391 7.777 1 93.06 105 ALA A C 1
ATOM 788 O O . ALA A 1 105 ? -11.242 -23.016 7.484 1 93.06 105 ALA A O 1
ATOM 789 N N . GLY A 1 106 ? -9.102 -22.922 8 1 94.69 106 GLY A N 1
ATOM 790 C CA . GLY A 1 106 ? -8.938 -24.359 7.867 1 94.69 106 GLY A CA 1
ATOM 791 C C . GLY A 1 106 ? -8.203 -24.766 6.605 1 94.69 106 GLY A C 1
ATOM 792 O O . GLY A 1 106 ? -7.367 -24.016 6.098 1 94.69 106 GLY A O 1
ATOM 793 N N . LEU A 1 107 ? -8.508 -25.969 6.199 1 96.75 107 LEU A N 1
ATOM 794 C CA . LEU A 1 107 ? -7.875 -26.484 4.992 1 96.75 107 LEU A CA 1
ATOM 795 C C . LEU A 1 107 ? -8.656 -26.062 3.748 1 96.75 107 LEU A C 1
ATOM 797 O O . LEU A 1 107 ? -9.859 -26.328 3.648 1 96.75 107 LEU A O 1
ATOM 801 N N . ILE A 1 108 ? -7.941 -25.391 2.895 1 92.81 108 ILE A N 1
ATOM 802 C CA . ILE A 1 108 ? -8.531 -24.906 1.658 1 92.81 108 ILE A CA 1
ATOM 803 C C . ILE A 1 108 ? -7.945 -25.656 0.466 1 92.81 108 ILE A C 1
ATOM 805 O O . ILE A 1 108 ? -6.73 -25.641 0.26 1 92.81 108 ILE A O 1
ATOM 809 N N . THR A 1 109 ? -8.789 -26.281 -0.187 1 95.44 109 THR A N 1
ATOM 810 C CA . THR A 1 109 ? -8.32 -26.969 -1.384 1 95.44 109 THR A CA 1
ATOM 811 C C . THR A 1 109 ? -8.281 -26.016 -2.576 1 95.44 109 THR A C 1
ATOM 813 O O . THR A 1 109 ? -9.25 -25.312 -2.848 1 95.44 109 THR A O 1
ATOM 816 N N . LEU A 1 110 ? -7.242 -26.016 -3.258 1 97.88 110 LEU A N 1
ATOM 817 C CA . LEU A 1 110 ? -7.031 -25.25 -4.477 1 97.88 110 LEU A CA 1
ATOM 818 C C . LEU A 1 110 ? -6.93 -26.156 -5.691 1 97.88 110 LEU A C 1
ATOM 820 O O . LEU A 1 110 ? -6.285 -27.203 -5.629 1 97.88 110 LEU A O 1
ATOM 824 N N . ASN A 1 111 ? -7.539 -25.75 -6.613 1 96.88 111 ASN A N 1
ATOM 825 C CA . ASN A 1 111 ? -7.375 -26.438 -7.887 1 96.88 111 ASN A CA 1
ATOM 826 C C . ASN A 1 111 ? -6.387 -25.719 -8.797 1 96.88 111 ASN A C 1
ATOM 828 O O . ASN A 1 111 ? -6.469 -24.5 -8.961 1 96.88 111 ASN A O 1
ATOM 832 N N . VAL A 1 112 ? -5.539 -26.469 -9.32 1 96.88 112 VAL A N 1
ATOM 833 C CA . VAL A 1 112 ? -4.492 -25.922 -10.188 1 96.88 112 VAL A CA 1
ATOM 834 C C . VAL A 1 112 ? -4.59 -26.547 -11.57 1 96.88 112 VAL A C 1
ATOM 836 O O . VAL A 1 112 ? -4.586 -27.781 -11.711 1 96.88 112 VAL A O 1
ATOM 839 N N . SER A 1 113 ? -4.66 -25.75 -12.445 1 92.19 113 SER A N 1
ATOM 840 C CA . SER A 1 113 ? -4.73 -26.25 -13.812 1 92.19 113 SER A CA 1
ATOM 841 C C . SER A 1 113 ? -3.904 -25.375 -14.766 1 92.19 113 SER A C 1
ATOM 843 O O . SER A 1 113 ? -3.508 -24.266 -14.406 1 92.19 113 SER A O 1
ATOM 845 N N . GLU A 1 114 ? -3.693 -25.922 -15.734 1 86.62 114 GLU A N 1
ATOM 846 C CA . GLU A 1 114 ? -2.965 -25.234 -16.797 1 86.62 114 GLU A CA 1
ATOM 847 C C . GLU A 1 114 ? -3.904 -24.812 -17.922 1 86.62 114 GLU A C 1
ATOM 849 O O . GLU A 1 114 ? -4.695 -25.609 -18.422 1 86.62 114 GLU A O 1
ATOM 854 N N . MET A 1 115 ? -3.904 -23.578 -18.156 1 76.94 115 MET A N 1
ATOM 855 C CA . MET A 1 115 ? -4.734 -23.031 -19.234 1 76.94 115 MET A CA 1
ATOM 856 C C . MET A 1 115 ? -4.16 -23.391 -20.594 1 76.94 115 MET A C 1
ATOM 858 O O . MET A 1 115 ? -3.018 -23.844 -20.703 1 76.94 115 MET A O 1
ATOM 862 N N . GLU A 1 116 ? -5.082 -23.25 -21.547 1 71.62 116 GLU A N 1
ATOM 863 C CA . GLU A 1 116 ? -4.676 -23.625 -22.891 1 71.62 116 GLU A CA 1
ATOM 864 C C . GLU A 1 116 ? -3.412 -22.875 -23.312 1 71.62 116 GLU A C 1
ATOM 866 O O . GLU A 1 116 ? -2.578 -23.422 -24.047 1 71.62 116 GLU A O 1
ATOM 871 N N . ASN A 1 117 ? -3.205 -21.625 -22.812 1 71.38 117 ASN A N 1
ATOM 872 C CA . ASN A 1 117 ? -2.059 -20.812 -23.188 1 71.38 117 ASN A CA 1
ATOM 873 C C . ASN A 1 117 ? -0.833 -21.141 -22.344 1 71.38 117 ASN A C 1
ATOM 875 O O . ASN A 1 117 ? 0.207 -20.484 -22.469 1 71.38 117 ASN A O 1
ATOM 879 N N . GLY A 1 118 ? -1.09 -22.016 -21.531 1 80.62 118 GLY A N 1
ATOM 880 C CA . GLY A 1 118 ? 0.043 -22.469 -20.734 1 80.62 118 GLY A CA 1
ATOM 881 C C . GLY A 1 118 ? 0.121 -21.797 -19.375 1 80.62 118 GLY A C 1
ATOM 882 O O . GLY A 1 118 ? 0.974 -22.156 -18.562 1 80.62 118 GLY A O 1
ATOM 883 N N . GLU A 1 119 ? -0.646 -20.984 -19.281 1 84.19 119 GLU A N 1
ATOM 884 C CA . GLU A 1 119 ? -0.646 -20.297 -17.984 1 84.19 119 GLU A CA 1
ATOM 885 C C . GLU A 1 119 ? -1.369 -21.109 -16.922 1 84.19 119 GLU A C 1
ATOM 887 O O . GLU A 1 119 ? -2.324 -21.828 -17.219 1 84.19 119 GLU A O 1
ATOM 892 N N . ARG A 1 120 ? -0.809 -21 -15.68 1 90.31 120 ARG A N 1
ATOM 893 C CA . ARG A 1 120 ? -1.389 -21.703 -14.539 1 90.31 120 ARG A CA 1
ATOM 894 C C . ARG A 1 120 ? -2.572 -20.938 -13.969 1 90.31 120 ARG A C 1
ATOM 896 O O . ARG A 1 120 ? -2.521 -19.703 -13.844 1 90.31 120 ARG A O 1
ATOM 903 N N . SER A 1 121 ? -3.445 -21.609 -13.836 1 94.81 121 SER A N 1
ATOM 904 C CA . SER A 1 121 ? -4.621 -21.047 -13.18 1 94.81 121 SER A CA 1
ATOM 905 C C . SER A 1 121 ? -4.879 -21.734 -11.836 1 94.81 121 SER A C 1
ATOM 907 O O . SER A 1 121 ? -4.797 -22.969 -11.734 1 94.81 121 SER A O 1
ATOM 909 N N . ILE A 1 122 ? -5.191 -20.984 -10.914 1 98 122 ILE A N 1
ATOM 910 C CA . ILE A 1 122 ? -5.465 -21.5 -9.578 1 98 122 ILE A CA 1
ATOM 911 C C . ILE A 1 122 ? -6.82 -20.984 -9.094 1 98 122 ILE A C 1
ATOM 913 O O . ILE A 1 122 ? -7.141 -19.812 -9.258 1 98 122 ILE A O 1
ATOM 917 N N . SER A 1 123 ? -7.59 -21.859 -8.609 1 97.69 123 SER A N 1
ATOM 918 C CA . SER A 1 123 ? -8.906 -21.453 -8.125 1 97.69 123 SER A CA 1
ATOM 919 C C . SER A 1 123 ? -9.188 -22.031 -6.742 1 97.69 123 SER A C 1
ATOM 921 O O . SER A 1 123 ? -8.609 -23.062 -6.363 1 97.69 123 SER A O 1
ATOM 923 N N . PHE A 1 124 ? -9.977 -21.5 -6.074 1 96.5 124 PHE A N 1
ATOM 924 C CA . PHE A 1 124 ? -10.422 -21.953 -4.766 1 96.5 124 PHE A CA 1
ATOM 925 C C . PHE A 1 124 ? -11.938 -22.031 -4.699 1 96.5 124 PHE A C 1
ATOM 927 O O . PHE A 1 124 ? -12.633 -21.391 -5.496 1 96.5 124 PHE A O 1
ATOM 934 N N . GLU A 1 125 ? -12.289 -22.812 -3.818 1 94.31 125 GLU A N 1
ATOM 935 C CA . GLU A 1 125 ? -13.727 -22.953 -3.592 1 94.31 125 GLU A CA 1
ATOM 936 C C . GLU A 1 125 ? -14.25 -21.828 -2.705 1 94.31 125 GLU A C 1
ATOM 938 O O . GLU A 1 125 ? -13.703 -21.562 -1.633 1 94.31 125 GLU A O 1
ATOM 943 N N . LEU A 1 126 ? -15.32 -21.141 -3.25 1 93.31 126 LEU A N 1
ATOM 944 C CA . LEU A 1 126 ? -15.961 -20.078 -2.49 1 93.31 126 LEU A CA 1
ATOM 945 C C . LEU A 1 126 ? -16.703 -20.641 -1.282 1 93.31 126 LEU A C 1
ATOM 947 O O . LEU A 1 126 ? -17.375 -21.672 -1.385 1 93.31 126 LEU A O 1
ATOM 951 N N . PRO A 1 127 ? -16.531 -20.078 -0.147 1 91.25 127 PRO A N 1
ATOM 952 C CA . PRO A 1 127 ? -17.359 -20.531 0.977 1 91.25 127 PRO A CA 1
ATOM 953 C C . PRO A 1 127 ? -18.844 -20.5 0.665 1 91.25 127 PRO A C 1
ATOM 955 O O . PRO A 1 127 ? -19.281 -19.75 -0.203 1 91.25 127 PRO A O 1
ATOM 958 N N . GLU A 1 128 ? -19.531 -21.359 1.251 1 92.81 128 GLU A N 1
ATOM 959 C CA . GLU A 1 128 ? -20.969 -21.438 0.998 1 92.81 128 GLU A CA 1
ATOM 960 C C . GLU A 1 128 ? -21.641 -20.094 1.28 1 92.81 128 GLU A C 1
ATOM 962 O O . GLU A 1 128 ? -21.641 -19.609 2.418 1 92.81 128 GLU A O 1
ATOM 967 N N . PRO A 1 129 ? -22.203 -19.578 0.21 1 94.75 129 PRO A N 1
ATOM 968 C CA . PRO A 1 129 ? -22.734 -18.234 0.347 1 94.75 129 PRO A CA 1
ATOM 969 C C . PRO A 1 129 ? -24.078 -18.203 1.078 1 94.75 129 PRO A C 1
ATOM 971 O O . PRO A 1 129 ? -24.891 -19.109 0.905 1 94.75 129 PRO A O 1
ATOM 974 N N . LYS A 1 130 ? -24.25 -17.312 1.936 1 97.69 130 LYS A N 1
ATOM 975 C CA . LYS A 1 130 ? -25.547 -16.938 2.492 1 97.69 130 LYS A CA 1
ATOM 976 C C . LYS A 1 130 ? -26.078 -15.656 1.841 1 97.69 130 LYS A C 1
ATOM 978 O O . LYS A 1 130 ? -25.422 -14.617 1.894 1 97.69 130 LYS A O 1
ATOM 983 N N . ILE A 1 131 ? -27.25 -15.766 1.267 1 97.75 131 ILE A N 1
ATOM 984 C CA . ILE A 1 131 ? -27.766 -14.672 0.438 1 97.75 131 ILE A CA 1
ATOM 985 C C . ILE A 1 131 ? -29.016 -14.078 1.076 1 97.75 131 ILE A C 1
ATOM 987 O O . ILE A 1 131 ? -29.938 -14.805 1.454 1 97.75 131 ILE A O 1
ATOM 991 N N . THR A 1 132 ? -29.016 -12.836 1.282 1 98.38 132 THR A N 1
ATOM 992 C CA . THR A 1 132 ? -30.156 -12.07 1.781 1 98.38 132 THR A CA 1
ATOM 993 C C . THR A 1 132 ? -30.531 -10.953 0.813 1 98.38 132 THR A C 1
ATOM 995 O O . THR A 1 132 ? -29.734 -10.031 0.596 1 98.38 132 THR A O 1
ATOM 998 N N . LEU A 1 133 ? -31.703 -11.109 0.267 1 96.75 133 LEU A N 1
ATOM 999 C CA . LEU A 1 133 ? -32.156 -10.117 -0.707 1 96.75 133 LEU A CA 1
ATOM 1000 C C . LEU A 1 133 ? -32.406 -8.773 -0.033 1 96.75 133 LEU A C 1
ATOM 1002 O O . LEU A 1 133 ? -32.938 -8.727 1.087 1 96.75 133 LEU A O 1
ATOM 1006 N N . LEU A 1 134 ? -32.062 -7.754 -0.81 1 98.06 134 LEU A N 1
ATOM 1007 C CA . LEU A 1 134 ? -32.281 -6.41 -0.292 1 98.06 134 LEU A CA 1
ATOM 1008 C C . LEU A 1 134 ? -33.75 -6.004 -0.503 1 98.06 134 LEU A C 1
ATOM 1010 O O . LEU A 1 134 ? -34.375 -6.426 -1.474 1 98.06 134 LEU A O 1
ATOM 1014 N N . SER A 1 135 ? -34.281 -5.195 0.399 1 96.38 135 SER A N 1
ATOM 1015 C CA . SER A 1 135 ? -35.625 -4.609 0.221 1 96.38 135 SER A CA 1
ATOM 1016 C C . SER A 1 135 ? -35.594 -3.521 -0.848 1 96.38 135 SER A C 1
ATOM 1018 O O . SER A 1 135 ? -34.531 -3.053 -1.25 1 96.38 135 SER A O 1
ATOM 1020 N N . ARG A 1 136 ? -36.844 -3.199 -1.297 1 94.25 136 ARG A N 1
ATOM 1021 C CA . ARG A 1 136 ? -36.969 -2.168 -2.322 1 94.25 136 ARG A CA 1
ATOM 1022 C C . ARG A 1 136 ? -36.406 -0.842 -1.835 1 94.25 136 ARG A C 1
ATOM 1024 O O . ARG A 1 136 ? -35.75 -0.112 -2.604 1 94.25 136 ARG A O 1
ATOM 1031 N N . GLU A 1 137 ? -36.594 -0.656 -0.675 1 91.56 137 GLU A N 1
ATOM 1032 C CA . GLU A 1 137 ? -36.094 0.587 -0.105 1 91.56 137 GLU A CA 1
ATOM 1033 C C . GLU A 1 137 ? -34.562 0.6 -0.083 1 91.56 137 GLU A C 1
ATOM 1035 O O . GLU A 1 137 ? -33.938 1.614 -0.406 1 91.56 137 GLU A O 1
ATOM 1040 N N . GLN A 1 138 ? -34.062 -0.428 0.315 1 95.19 138 GLN A N 1
ATOM 1041 C CA . GLN A 1 138 ? -32.594 -0.567 0.334 1 95.19 138 GLN A CA 1
ATOM 1042 C C . GLN A 1 138 ? -32.031 -0.452 -1.071 1 95.19 138 GLN A C 1
ATOM 1044 O O . GLN A 1 138 ? -30.953 0.13 -1.26 1 95.19 138 GLN A O 1
ATOM 1049 N N . VAL A 1 139 ? -32.719 -1.104 -2.041 1 95.06 139 VAL A N 1
ATOM 1050 C CA . VAL A 1 139 ? -32.25 -1.065 -3.424 1 95.06 139 VAL A CA 1
ATOM 1051 C C . VAL A 1 139 ? -32.312 0.369 -3.945 1 95.06 139 VAL A C 1
ATOM 1053 O O . VAL A 1 139 ? -31.375 0.826 -4.609 1 95.06 139 VAL A O 1
ATOM 1056 N N . ASN A 1 140 ? -33.312 1.11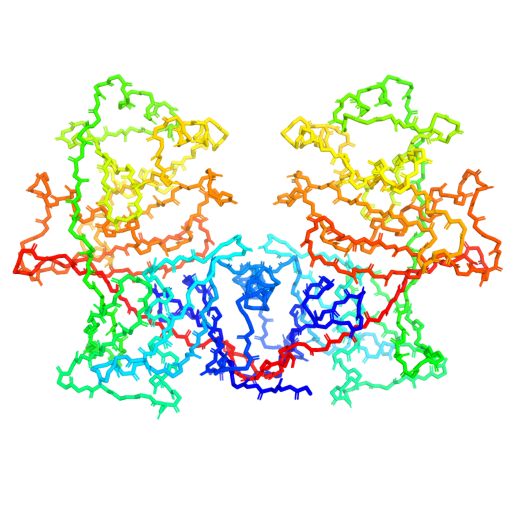4 -3.693 1 94.69 140 ASN A N 1
ATOM 1057 C CA . ASN A 1 140 ? -33.406 2.508 -4.113 1 94.69 140 ASN A CA 1
ATOM 1058 C C . ASN A 1 140 ? -32.281 3.359 -3.533 1 94.69 140 ASN A C 1
ATOM 1060 O O . ASN A 1 140 ? -31.719 4.199 -4.23 1 94.69 140 ASN A O 1
ATOM 1064 N N . ARG A 1 141 ? -32.156 3.014 -2.283 1 95.12 141 ARG A N 1
ATOM 1065 C CA . ARG A 1 141 ? -31.094 3.746 -1.612 1 95.12 141 ARG A CA 1
ATOM 1066 C C . ARG A 1 141 ? -29.75 3.447 -2.25 1 95.12 141 ARG A C 1
ATOM 1068 O O . ARG A 1 141 ? -28.938 4.355 -2.457 1 95.12 141 ARG A O 1
ATOM 1075 N N . LEU A 1 142 ? -29.531 2.178 -2.502 1 94.81 142 LEU A N 1
ATOM 1076 C CA . LEU A 1 142 ? -28.281 1.745 -3.137 1 94.81 142 LEU A CA 1
ATOM 1077 C C . LEU A 1 142 ? -28.125 2.375 -4.516 1 94.81 142 LEU A C 1
ATOM 1079 O O . LEU A 1 142 ? -27.047 2.818 -4.887 1 94.81 142 LEU A O 1
ATOM 1083 N N . GLU A 1 143 ? -29.141 2.465 -5.383 1 95.31 143 GLU A N 1
ATOM 1084 C CA . GLU A 1 143 ? -29.109 3.084 -6.707 1 95.31 143 GLU A CA 1
ATOM 1085 C C . GLU A 1 143 ? -28.719 4.559 -6.617 1 95.31 143 GLU A C 1
ATOM 1087 O O . GLU A 1 143 ? -27.938 5.055 -7.43 1 95.31 143 GLU A O 1
ATOM 1092 N N . ASP A 1 144 ? -29.312 5.066 -5.613 1 95.69 144 ASP A N 1
ATOM 1093 C CA . ASP A 1 144 ? -29.047 6.488 -5.43 1 95.69 144 ASP A CA 1
ATOM 1094 C C . ASP A 1 144 ? -27.594 6.738 -5.086 1 95.69 144 ASP A C 1
ATOM 1096 O O . ASP A 1 144 ? -26.984 7.684 -5.59 1 95.69 144 ASP A O 1
ATOM 1100 N N . ILE A 1 145 ? -27.078 5.926 -4.246 1 97.31 145 ILE A N 1
ATOM 1101 C CA . ILE A 1 145 ? -25.703 6.047 -3.811 1 97.31 145 ILE A CA 1
ATOM 1102 C C . ILE A 1 145 ? -24.766 5.727 -4.973 1 97.31 145 ILE A C 1
ATOM 1104 O O . ILE A 1 145 ? -23.75 6.406 -5.168 1 97.31 145 ILE A O 1
ATOM 1108 N N . LEU A 1 146 ? -25.109 4.695 -5.746 1 97.19 146 LEU A N 1
ATOM 1109 C CA . LEU A 1 146 ? -24.266 4.246 -6.844 1 97.19 146 LEU A CA 1
ATOM 1110 C C . LEU A 1 146 ? -24.391 5.18 -8.047 1 97.19 146 LEU A C 1
ATOM 1112 O O . LEU A 1 146 ? -23.453 5.293 -8.844 1 97.19 146 LEU A O 1
ATOM 1116 N N . GLY A 1 147 ? -25.453 5.891 -8.102 1 95.19 147 GLY A N 1
ATOM 1117 C CA . GLY A 1 147 ? -25.703 6.789 -9.219 1 95.19 147 GLY A CA 1
ATOM 1118 C C . GLY A 1 147 ? -25.906 6.066 -10.531 1 95.19 147 GLY A C 1
ATOM 1119 O O . GLY A 1 147 ? -25.594 6.609 -11.602 1 95.19 147 GLY A O 1
ATOM 1120 N N . CYS A 1 148 ? -26.281 4.82 -10.383 1 93.38 148 CYS A N 1
ATOM 1121 C CA . CYS A 1 148 ? -26.594 4.098 -11.609 1 93.38 148 CYS A CA 1
ATOM 1122 C C . CYS A 1 148 ? -27.812 3.203 -11.43 1 93.38 148 CYS A C 1
ATOM 1124 O O . CYS A 1 148 ? -28.188 2.871 -10.305 1 93.38 148 CYS A O 1
ATOM 1126 N N . SER A 1 149 ? -28.25 2.914 -12.656 1 90.81 149 SER A N 1
ATOM 1127 C CA . SER A 1 149 ? -29.453 2.092 -12.602 1 90.81 149 SER A CA 1
ATOM 1128 C C . SER A 1 149 ? -29.109 0.619 -12.406 1 90.81 149 SER A C 1
ATOM 1130 O O . SER A 1 149 ? -28.203 0.094 -13.047 1 90.81 149 SER A O 1
ATOM 1132 N N . ILE A 1 150 ? -29.875 0.032 -11.453 1 93.38 150 ILE A N 1
ATOM 1133 C CA . ILE A 1 150 ? -29.75 -1.378 -11.094 1 93.38 150 ILE A CA 1
ATOM 1134 C C . ILE A 1 150 ? -30.859 -2.18 -11.781 1 93.38 150 ILE A C 1
ATOM 1136 O O . ILE A 1 150 ? -31.953 -1.676 -11.992 1 93.38 150 ILE A O 1
ATOM 1140 N N . ASN A 1 151 ? -30.469 -3.283 -12.211 1 92.06 151 ASN A N 1
ATOM 1141 C CA . ASN A 1 151 ? -31.453 -4.184 -12.789 1 92.06 151 ASN A CA 1
ATOM 1142 C C . ASN A 1 151 ? -32.375 -4.797 -11.719 1 92.06 151 ASN A C 1
ATOM 1144 O O . ASN A 1 151 ? -31.938 -5.684 -10.977 1 92.06 151 ASN A O 1
ATOM 1148 N N . TYR A 1 152 ? -33.5 -4.449 -11.727 1 89.38 152 TYR A N 1
ATOM 1149 C CA . TYR A 1 152 ? -34.438 -4.832 -10.648 1 89.38 152 TYR A CA 1
ATOM 1150 C C . TYR A 1 152 ? -34.938 -6.258 -10.852 1 89.38 152 TYR A C 1
ATOM 1152 O O . TYR A 1 152 ? -35.5 -6.852 -9.938 1 89.38 152 TYR A O 1
ATOM 1160 N N . GLU A 1 153 ? -34.719 -6.621 -12.047 1 92.56 153 GLU A N 1
ATOM 1161 C CA . GLU A 1 153 ? -35.156 -8.008 -12.273 1 92.56 153 GLU A CA 1
ATOM 1162 C C . GLU A 1 153 ? -34.312 -8.977 -11.445 1 92.56 153 GLU A C 1
ATOM 1164 O O . GLU A 1 153 ? -34.75 -10.094 -11.164 1 92.56 153 GLU A O 1
ATOM 1169 N N . LEU A 1 154 ? -33.156 -8.602 -11.141 1 96.5 154 LEU A N 1
ATOM 1170 C CA . LEU A 1 154 ? -32.281 -9.336 -10.227 1 96.5 154 LEU A CA 1
ATOM 1171 C C . LEU A 1 154 ? -32.094 -8.57 -8.93 1 96.5 154 LEU A C 1
ATOM 1173 O O . LEU A 1 154 ? -31.203 -7.719 -8.836 1 96.5 154 LEU A O 1
ATOM 1177 N N . THR A 1 155 ? -32.906 -8.875 -8.102 1 97.44 155 THR A N 1
ATOM 1178 C CA . THR A 1 155 ? -32.906 -8.117 -6.859 1 97.44 155 THR A CA 1
ATOM 1179 C C . THR A 1 155 ? -31.531 -8.172 -6.191 1 97.44 155 THR A C 1
ATOM 1181 O O . THR A 1 155 ? -31 -9.25 -5.949 1 97.44 155 THR A O 1
ATOM 1184 N N . PRO A 1 156 ? -31.047 -7.055 -5.914 1 98.44 156 PRO A N 1
ATOM 1185 C CA . PRO A 1 156 ? -29.75 -7.031 -5.234 1 98.44 156 PRO A CA 1
ATOM 1186 C C . PRO A 1 156 ? -29.781 -7.77 -3.896 1 98.44 156 PRO A C 1
ATOM 1188 O O . PRO A 1 156 ? -30.812 -7.828 -3.236 1 98.44 156 PRO A O 1
ATOM 1191 N N . ALA A 1 157 ? -28.625 -8.258 -3.498 1 98.38 157 ALA A N 1
ATOM 1192 C CA . ALA A 1 157 ? -28.609 -9.117 -2.316 1 98.38 157 ALA A CA 1
ATOM 1193 C C . ALA A 1 157 ? -27.297 -8.969 -1.553 1 98.38 157 ALA A C 1
ATOM 1195 O O . ALA A 1 157 ? -26.25 -8.688 -2.146 1 98.38 157 ALA A O 1
ATOM 1196 N N . LEU A 1 158 ? -27.359 -9.109 -0.379 1 98.62 158 LEU A N 1
ATOM 1197 C CA . LEU A 1 158 ? -26.188 -9.297 0.475 1 98.62 158 LEU A CA 1
ATOM 1198 C C . LEU A 1 158 ? -25.688 -10.734 0.408 1 98.62 158 LEU A C 1
ATOM 1200 O O . LEU A 1 158 ? -26.422 -11.664 0.745 1 98.62 158 LEU A O 1
ATOM 1204 N N . VAL A 1 159 ? -24.625 -10.875 -0.039 1 98.44 159 VAL A N 1
ATOM 1205 C CA . VAL A 1 159 ? -24.031 -12.203 -0.194 1 98.44 159 VAL A CA 1
ATOM 1206 C C . VAL A 1 159 ? -22.875 -12.367 0.795 1 98.44 159 VAL A C 1
ATOM 1208 O O . VAL A 1 159 ? -21.875 -11.656 0.717 1 98.44 159 VAL A O 1
ATOM 1211 N N . ASP A 1 160 ? -23.031 -13.273 1.666 1 97.56 160 ASP A N 1
ATOM 1212 C CA . ASP A 1 160 ? -22.062 -13.531 2.721 1 97.56 160 ASP A CA 1
ATOM 1213 C C . ASP A 1 160 ? -21.219 -14.766 2.41 1 97.56 160 ASP A C 1
ATOM 1215 O O . ASP A 1 160 ? -21.719 -15.898 2.504 1 97.56 160 ASP A O 1
ATOM 1219 N N . VAL A 1 161 ? -20 -14.57 2.08 1 92.12 161 VAL A N 1
ATOM 1220 C CA . VAL A 1 161 ? -19.078 -15.664 1.803 1 92.12 161 VAL A CA 1
ATOM 1221 C C . VAL A 1 161 ? -17.828 -15.516 2.678 1 92.12 161 VAL A C 1
ATOM 1223 O O . VAL A 1 161 ? -16.734 -15.914 2.279 1 92.12 161 VAL A O 1
ATOM 1226 N N . GLY A 1 162 ? -18.078 -15.195 3.76 1 90.5 162 GLY A N 1
ATOM 1227 C CA . GLY A 1 162 ? -17.062 -14.695 4.672 1 90.5 162 GLY A CA 1
ATOM 1228 C C . GLY A 1 162 ? -16.938 -13.188 4.66 1 90.5 162 GLY A C 1
ATOM 1229 O O . GLY A 1 162 ? -17.219 -12.531 5.664 1 90.5 162 GLY A O 1
ATOM 1230 N N . ALA A 1 163 ? -16.578 -12.812 3.547 1 92 163 ALA A N 1
ATOM 1231 C CA . ALA A 1 163 ? -16.797 -11.398 3.26 1 92 163 ALA A CA 1
ATOM 1232 C C . ALA A 1 163 ? -18.234 -11.125 2.846 1 92 163 ALA A C 1
ATOM 1234 O O . ALA A 1 163 ? -18.859 -11.945 2.16 1 92 163 ALA A O 1
ATOM 1235 N N . ARG A 1 164 ? -18.734 -10.016 3.293 1 96.94 164 ARG A N 1
ATOM 1236 C CA . ARG A 1 164 ? -20.141 -9.703 3.066 1 96.94 164 ARG A CA 1
ATOM 1237 C C . ARG A 1 164 ? -20.297 -8.578 2.049 1 96.94 164 ARG A C 1
ATOM 1239 O O . ARG A 1 164 ? -20.094 -7.402 2.375 1 96.94 164 ARG A O 1
ATOM 1246 N N . TRP A 1 165 ? -20.734 -9.078 0.754 1 98 165 TRP A N 1
ATOM 1247 C CA . TRP A 1 165 ? -20.875 -8.141 -0.357 1 98 165 TRP A CA 1
ATOM 1248 C C . TRP A 1 165 ? -22.328 -7.969 -0.753 1 98 165 TRP A C 1
ATOM 1250 O O . TRP A 1 165 ? -23.078 -8.945 -0.836 1 98 165 TRP A O 1
ATOM 1260 N N . ILE A 1 166 ? -22.703 -6.844 -0.88 1 98.5 166 ILE A N 1
ATOM 1261 C CA . ILE A 1 166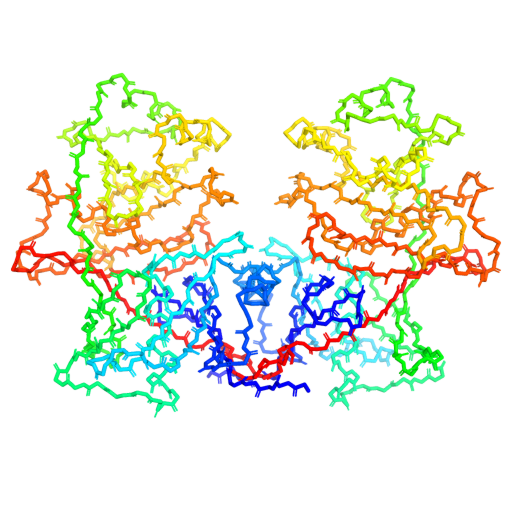 ? -23.953 -6.641 -1.605 1 98.5 166 ILE A CA 1
ATOM 1262 C C . ILE A 1 166 ? -23.672 -6.641 -3.109 1 98.5 166 ILE A C 1
ATOM 1264 O O . ILE A 1 166 ? -22.797 -5.914 -3.586 1 98.5 166 ILE A O 1
ATOM 1268 N N . VAL A 1 167 ? -24.422 -7.359 -3.746 1 98.75 167 VAL A N 1
ATOM 1269 C CA . VAL A 1 167 ? -24.25 -7.516 -5.188 1 98.75 167 VAL A CA 1
ATOM 1270 C C . VAL A 1 167 ? -25.484 -6.98 -5.922 1 98.75 167 VAL A C 1
ATOM 1272 O O . VAL A 1 167 ? -26.609 -7.285 -5.547 1 98.75 167 VAL A O 1
ATOM 1275 N N . ALA A 1 168 ? -25.234 -6.277 -6.898 1 98.44 168 ALA A N 1
ATOM 1276 C CA . ALA A 1 168 ? -26.297 -5.762 -7.75 1 98.44 168 ALA A CA 1
ATOM 1277 C C . ALA A 1 168 ? -25.906 -5.832 -9.227 1 98.44 168 ALA A C 1
ATOM 1279 O O . ALA A 1 168 ? -24.75 -5.57 -9.586 1 98.44 168 ALA A O 1
ATOM 1280 N N . CYS A 1 169 ? -26.828 -6.102 -9.984 1 98.5 169 CYS A N 1
ATOM 1281 C CA . CYS A 1 169 ? -26.656 -6.199 -11.43 1 98.5 169 CYS A CA 1
ATOM 1282 C C . CYS A 1 169 ? -27.078 -4.906 -12.117 1 98.5 169 CYS A C 1
ATOM 1284 O O . CYS A 1 169 ? -28.125 -4.336 -11.781 1 98.5 169 CYS A O 1
ATOM 1286 N N . THR A 1 170 ? -26.281 -4.469 -13 1 98.12 170 THR A N 1
ATOM 1287 C CA . THR A 1 170 ? -26.609 -3.299 -13.805 1 98.12 170 THR A CA 1
ATOM 1288 C C . THR A 1 170 ? -27 -3.707 -15.227 1 98.12 170 THR A C 1
ATOM 1290 O O . THR A 1 170 ? -26.984 -4.895 -15.562 1 98.12 170 THR A O 1
ATOM 1293 N N . SER A 1 171 ? -27.328 -2.736 -16.062 1 94.94 171 SER A N 1
ATOM 1294 C CA . SER A 1 171 ? -27.844 -3.049 -17.391 1 94.94 171 SER A CA 1
ATOM 1295 C C . SER A 1 171 ? -26.75 -3.641 -18.281 1 94.94 171 SER A C 1
ATOM 1297 O O . SER A 1 171 ? -27.031 -4.488 -19.125 1 94.94 171 SER A O 1
ATOM 1299 N N . ASP A 1 172 ? -25.594 -3.08 -18.016 1 96.94 172 ASP A N 1
ATOM 1300 C CA . ASP A 1 172 ? -24.5 -3.604 -18.828 1 96.94 172 ASP A CA 1
ATOM 1301 C C . ASP A 1 172 ? -23.141 -3.164 -18.297 1 96.94 172 ASP A C 1
ATOM 1303 O O . ASP A 1 172 ? -23.078 -2.436 -17.297 1 96.94 172 ASP A O 1
ATOM 1307 N N . ALA A 1 173 ? -22.078 -3.672 -18.953 1 97.81 173 ALA A N 1
ATOM 1308 C CA . ALA A 1 173 ? -20.703 -3.426 -18.531 1 97.81 173 ALA A CA 1
ATOM 1309 C C . ALA A 1 173 ? -20.375 -1.937 -18.578 1 97.81 173 ALA A C 1
ATOM 1311 O O . ALA A 1 173 ? -19.641 -1.429 -17.734 1 97.81 173 ALA A O 1
ATOM 1312 N N . GLU A 1 174 ? -20.953 -1.337 -19.562 1 97.5 174 GLU A N 1
ATOM 1313 C CA . GLU A 1 174 ? -20.703 0.095 -19.688 1 97.5 174 GLU A CA 1
ATOM 1314 C C . GLU A 1 174 ? -21.234 0.861 -18.484 1 97.5 174 GLU A C 1
ATOM 1316 O O . GLU A 1 174 ? -20.609 1.809 -18.016 1 97.5 174 GLU A O 1
ATOM 1321 N N . THR A 1 175 ? -22.438 0.442 -18.047 1 97.62 175 THR A N 1
ATOM 1322 C CA . THR A 1 175 ? -23 1.07 -16.859 1 97.62 175 THR A CA 1
ATOM 1323 C C . THR A 1 175 ? -22.109 0.856 -15.648 1 97.62 175 THR A C 1
ATOM 1325 O O . THR A 1 175 ? -21.891 1.778 -14.859 1 97.62 175 THR A O 1
ATOM 1328 N N . VAL A 1 176 ? -21.5 -0.335 -15.5 1 98.44 176 VAL A N 1
ATOM 1329 C CA . VAL A 1 176 ? -20.578 -0.64 -14.414 1 98.44 176 VAL A CA 1
ATOM 1330 C C . VAL A 1 176 ? -19.375 0.291 -14.492 1 98.44 176 VAL A C 1
ATOM 1332 O O . VAL A 1 176 ? -18.984 0.905 -13.492 1 98.44 176 VAL A O 1
ATOM 1335 N N . LEU A 1 177 ? -18.844 0.534 -15.648 1 98.12 177 LEU A N 1
ATOM 1336 C CA . LEU A 1 177 ? -17.594 1.268 -15.844 1 98.12 177 LEU A CA 1
ATOM 1337 C C . LEU A 1 177 ? -17.797 2.762 -15.625 1 98.12 177 LEU A C 1
ATOM 1339 O O . LEU A 1 177 ? -16.875 3.467 -15.219 1 98.12 177 LEU A O 1
ATOM 1343 N N . THR A 1 178 ? -18.984 3.178 -15.883 1 97.25 178 THR A N 1
ATOM 1344 C CA . THR A 1 178 ? -19.203 4.617 -15.836 1 97.25 178 THR A CA 1
ATOM 1345 C C . THR A 1 178 ? -19.797 5.027 -14.492 1 97.25 178 THR A C 1
ATOM 1347 O O . THR A 1 178 ? -19.984 6.219 -14.219 1 97.25 178 THR A O 1
ATOM 1350 N N . THR A 1 179 ? -20.125 4.031 -13.594 1 97.62 179 THR A N 1
ATOM 1351 C CA . THR A 1 179 ? -20.703 4.289 -12.273 1 97.62 179 THR A CA 1
ATOM 1352 C C . THR A 1 179 ? -19.734 5.105 -11.43 1 97.62 179 THR A C 1
ATOM 1354 O O . THR A 1 179 ? -18.531 4.82 -11.391 1 97.62 179 THR A O 1
ATOM 1357 N N . GLN A 1 180 ? -20.109 6.039 -10.922 1 96.38 180 GLN A N 1
ATOM 1358 C CA . GLN A 1 180 ? -19.344 6.891 -10.023 1 96.38 180 GLN A CA 1
ATOM 1359 C C . GLN A 1 180 ? -20.031 7.035 -8.672 1 96.38 180 GLN A C 1
ATOM 1361 O O . GLN A 1 180 ? -20.766 8.008 -8.445 1 96.38 180 GLN A O 1
ATOM 1366 N N . PRO A 1 181 ? -19.734 6.09 -7.766 1 96.81 181 PRO A N 1
ATOM 1367 C CA . PRO A 1 181 ? -20.422 6.074 -6.473 1 96.81 181 PRO A CA 1
ATOM 1368 C C . PRO A 1 181 ? -20.047 7.27 -5.598 1 96.81 181 PRO A C 1
ATOM 1370 O O . PRO A 1 181 ? -18.969 7.848 -5.758 1 96.81 181 PRO A O 1
ATOM 1373 N N . ASP A 1 182 ? -21 7.637 -4.91 1 95 182 ASP A N 1
ATOM 1374 C CA . ASP A 1 182 ? -20.719 8.516 -3.785 1 95 182 ASP A CA 1
ATOM 1375 C C . ASP A 1 182 ? -20.047 7.75 -2.645 1 95 182 ASP A C 1
ATOM 1377 O O . ASP A 1 182 ? -20.734 7.141 -1.82 1 95 182 ASP A O 1
ATOM 1381 N N . PHE A 1 183 ? -18.812 7.777 -2.496 1 93.62 183 PHE A N 1
ATOM 1382 C CA . PHE A 1 183 ? -18.094 6.852 -1.638 1 93.62 183 PHE A CA 1
ATOM 1383 C C . PHE A 1 183 ? -18.297 7.203 -0.168 1 93.62 183 PHE A C 1
ATOM 1385 O O . PHE A 1 183 ? -18.25 6.324 0.696 1 93.62 183 PHE A O 1
ATOM 1392 N N . SER A 1 184 ? -18.484 8.469 0.138 1 89.69 184 SER A N 1
ATOM 1393 C CA . SER A 1 184 ? -18.781 8.844 1.515 1 89.69 184 SER A CA 1
ATOM 1394 C C . SER A 1 184 ? -20.109 8.242 1.975 1 89.69 184 SER A C 1
ATOM 1396 O O . SER A 1 184 ? -20.188 7.656 3.059 1 89.69 184 SER A O 1
ATOM 1398 N N . ARG A 1 185 ? -21.031 8.508 1.155 1 91.62 185 ARG A N 1
ATOM 1399 C CA . ARG A 1 185 ? -22.312 7.918 1.494 1 91.62 185 ARG A CA 1
ATOM 1400 C C . ARG A 1 185 ? -22.25 6.395 1.462 1 91.62 185 ARG A C 1
ATOM 1402 O O . ARG A 1 185 ? -22.938 5.723 2.229 1 91.62 185 ARG A O 1
ATOM 1409 N N . LEU A 1 186 ? -21.453 5.848 0.581 1 96.94 186 LEU A N 1
ATOM 1410 C CA . LEU A 1 186 ? -21.359 4.395 0.49 1 96.94 186 LEU A CA 1
ATOM 1411 C C . LEU A 1 186 ? -20.672 3.816 1.722 1 96.94 186 LEU A C 1
ATOM 1413 O O . LEU A 1 186 ? -21.047 2.744 2.201 1 96.94 186 LEU A O 1
ATOM 1417 N N . LYS A 1 187 ? -19.766 4.457 2.197 1 94 187 LYS A N 1
ATOM 1418 C CA . LYS A 1 187 ? -19.109 4.027 3.428 1 94 187 LYS A CA 1
ATOM 1419 C C . LYS A 1 187 ? -20.109 3.918 4.574 1 94 187 LYS A C 1
ATOM 1421 O O . LYS A 1 187 ? -20.141 2.912 5.285 1 94 187 LYS A O 1
ATOM 1426 N N . ASP A 1 188 ? -20.875 4.891 4.789 1 94.06 188 ASP A N 1
ATOM 1427 C CA . ASP A 1 188 ? -21.906 4.875 5.824 1 94.06 188 ASP A CA 1
ATOM 1428 C C . ASP A 1 188 ? -22.891 3.73 5.609 1 94.06 188 ASP A C 1
ATOM 1430 O O . ASP A 1 188 ? -23.297 3.066 6.562 1 94.06 188 ASP A O 1
ATOM 1434 N N . HIS A 1 189 ? -23.172 3.676 4.414 1 96.75 189 HIS A N 1
ATOM 1435 C CA . HIS A 1 189 ? -24.078 2.6 4.043 1 96.75 189 HIS A CA 1
ATOM 1436 C C . HIS A 1 189 ? -23.5 1.237 4.406 1 96.75 189 HIS A C 1
ATOM 1438 O O . HIS A 1 189 ? -24.188 0.399 4.996 1 96.75 189 HIS A O 1
ATOM 1444 N N . ASP A 1 190 ? -22.281 1.053 4.004 1 95.81 190 ASP A N 1
ATOM 1445 C CA . ASP A 1 190 ? -21.641 -0.231 4.27 1 95.81 190 ASP A CA 1
ATOM 1446 C C . ASP A 1 190 ? -21.578 -0.512 5.77 1 95.81 190 ASP A C 1
ATOM 1448 O O . ASP A 1 190 ? -21.797 -1.644 6.203 1 95.81 190 ASP A O 1
ATOM 1452 N N . ILE A 1 191 ? -21.312 0.466 6.504 1 94.94 191 ILE A N 1
ATOM 1453 C CA . ILE A 1 191 ? -21.25 0.322 7.953 1 94.94 191 ILE A CA 1
ATOM 1454 C C . ILE A 1 191 ? -22.641 -0.028 8.5 1 94.94 191 ILE A C 1
ATOM 1456 O O . ILE A 1 191 ? -22.781 -0.949 9.305 1 94.94 191 ILE A O 1
ATOM 1460 N N . GLU A 1 192 ? -23.578 0.675 8.102 1 95.88 192 GLU A N 1
ATOM 1461 C CA . GLU A 1 192 ? -24.953 0.447 8.562 1 95.88 192 GLU A CA 1
ATOM 1462 C C . GLU A 1 192 ? -25.422 -0.96 8.211 1 95.88 192 GLU A C 1
ATOM 1464 O O . GLU A 1 192 ? -26.078 -1.624 9.023 1 95.88 192 GLU A O 1
ATOM 1469 N N . MET A 1 193 ? -25.109 -1.36 7.012 1 95.44 193 MET A N 1
ATOM 1470 C CA . MET A 1 193 ? -25.547 -2.658 6.52 1 95.44 193 MET A CA 1
ATOM 1471 C C . MET A 1 193 ? -24.641 -3.775 7.012 1 95.44 193 MET A C 1
ATOM 1473 O O . MET A 1 193 ? -24.906 -4.953 6.777 1 95.44 193 MET A O 1
ATOM 1477 N N . ASN A 1 194 ? -23.641 -3.359 7.559 1 95.06 194 ASN A N 1
ATOM 1478 C CA . ASN A 1 194 ? -22.641 -4.289 8.062 1 95.06 194 ASN A CA 1
ATOM 1479 C C . ASN A 1 194 ? -22.141 -5.223 6.965 1 95.06 194 ASN A C 1
ATOM 1481 O O . ASN A 1 194 ? -22.156 -6.441 7.125 1 95.06 194 ASN A O 1
ATOM 1485 N N . CYS A 1 195 ? -21.703 -4.629 6.02 1 96.62 195 CYS A N 1
ATOM 1486 C CA . CYS A 1 195 ? -21.141 -5.375 4.902 1 96.62 195 CYS A CA 1
ATOM 1487 C C . CYS A 1 195 ? -19.781 -4.82 4.512 1 96.62 195 CYS A C 1
ATOM 1489 O O . CYS A 1 195 ? -19.391 -3.729 4.941 1 96.62 195 CYS A O 1
ATOM 1491 N N . THR A 1 196 ? -19.062 -5.66 3.84 1 96.06 196 THR A N 1
ATOM 1492 C CA . THR A 1 196 ? -17.734 -5.316 3.344 1 96.06 196 THR A CA 1
ATOM 1493 C C . THR A 1 196 ? -17.828 -4.211 2.297 1 96.06 196 THR A C 1
ATOM 1495 O O . THR A 1 196 ? -17 -3.289 2.295 1 96.06 196 THR A O 1
ATOM 1498 N N . GLY A 1 197 ? -18.781 -4.324 1.38 1 97.75 197 GLY A N 1
ATOM 1499 C CA . GLY A 1 197 ? -18.938 -3.361 0.302 1 97.75 197 GLY A CA 1
ATOM 1500 C C . GLY A 1 197 ? -19.953 -3.803 -0.743 1 97.75 197 GLY A C 1
ATOM 1501 O O . GLY A 1 197 ? -20.781 -4.664 -0.478 1 97.75 197 GLY A O 1
ATOM 1502 N N . ILE A 1 198 ? -19.844 -3.232 -1.846 1 98.19 198 ILE A N 1
ATOM 1503 C CA . ILE A 1 198 ? -20.812 -3.473 -2.918 1 98.19 198 ILE A CA 1
ATOM 1504 C C . ILE A 1 198 ? -20.062 -3.898 -4.184 1 98.19 198 ILE A C 1
ATOM 1506 O O . ILE A 1 198 ? -19.078 -3.281 -4.566 1 98.19 198 ILE A O 1
ATOM 1510 N N . CYS A 1 199 ? -20.547 -4.945 -4.66 1 98.62 199 CYS A N 1
ATOM 1511 C CA . CYS A 1 199 ? -20.141 -5.379 -5.988 1 98.62 199 CYS A CA 1
ATOM 1512 C C . CYS A 1 199 ? -21.25 -5.16 -7.012 1 98.62 199 CYS A C 1
ATOM 1514 O O . CYS A 1 199 ? -22.359 -5.664 -6.844 1 98.62 199 CYS A O 1
ATOM 1516 N N . ILE A 1 200 ? -20.938 -4.469 -8.109 1 98.75 200 ILE A N 1
ATOM 1517 C CA . ILE A 1 200 ? -21.875 -4.387 -9.227 1 98.75 200 ILE A CA 1
ATOM 1518 C C . ILE A 1 200 ? -21.281 -5.082 -10.453 1 98.75 200 ILE A C 1
ATOM 1520 O O . ILE A 1 200 ? -20.062 -5.137 -10.609 1 98.75 200 ILE A O 1
ATOM 1524 N N . TYR A 1 201 ? -22.188 -5.488 -11.188 1 98.75 201 TYR A N 1
ATOM 1525 C CA . TYR A 1 201 ? -21.703 -6.125 -12.406 1 98.75 201 TYR A CA 1
ATOM 1526 C C . TYR A 1 201 ? -22.688 -5.934 -13.555 1 98.75 201 TYR A C 1
ATOM 1528 O O . TYR A 1 201 ? -23.859 -5.645 -13.328 1 98.75 201 TYR A O 1
ATOM 1536 N N . GLY A 1 202 ? -22.172 -6 -14.703 1 98.19 202 GLY A N 1
ATOM 1537 C CA . GLY A 1 202 ? -22.938 -5.926 -15.938 1 98.19 202 GLY A CA 1
ATOM 1538 C C . GLY A 1 202 ? -22.297 -6.699 -17.078 1 98.19 202 GLY A C 1
ATOM 1539 O O . GLY A 1 202 ? -21.078 -6.895 -17.094 1 98.19 202 GLY A O 1
ATOM 1540 N N . SER A 1 203 ? -23.047 -7.062 -17.891 1 97.69 203 SER A N 1
ATOM 1541 C CA . SER A 1 203 ? -22.594 -7.957 -18.953 1 97.69 203 SER A CA 1
ATOM 1542 C C . SER A 1 203 ? -21.984 -7.176 -20.109 1 97.69 203 SER A C 1
ATOM 1544 O O . SER A 1 203 ? -22.469 -6.105 -20.469 1 97.69 203 SER A O 1
ATOM 1546 N N . TYR A 1 204 ? -20.953 -7.84 -20.578 1 98 204 TYR A N 1
ATOM 1547 C CA . TYR A 1 204 ? -20.438 -7.383 -21.859 1 98 204 TYR A CA 1
ATOM 1548 C C . TYR A 1 204 ? -21.25 -7.977 -23.016 1 98 204 TYR A C 1
ATOM 1550 O O . TYR A 1 204 ? -21.906 -9 -22.844 1 98 204 TYR A O 1
ATOM 1558 N N . PRO A 1 205 ? -21.188 -7.145 -24.172 1 93.62 205 PRO A N 1
ATOM 1559 C CA . PRO A 1 205 ? -21.797 -7.766 -25.359 1 93.62 205 PRO A CA 1
ATOM 1560 C C . PRO A 1 205 ? -21.172 -9.109 -25.703 1 93.62 205 PRO A C 1
ATOM 1562 O O . PRO A 1 205 ? -20.016 -9.367 -25.359 1 93.62 205 PRO A O 1
ATOM 1565 N N . GLU A 1 206 ? -21.922 -9.891 -26.219 1 91.75 206 GLU A N 1
ATOM 1566 C CA . GLU A 1 206 ? -21.438 -11.211 -26.625 1 91.75 206 GLU A CA 1
ATOM 1567 C C . GLU A 1 206 ? -20.203 -11.094 -27.516 1 91.75 206 GLU A C 1
ATOM 1569 O O . GLU A 1 206 ? -20.125 -10.211 -28.375 1 91.75 206 GLU A O 1
ATOM 1574 N N . GLY A 1 207 ? -19.344 -11.93 -27.312 1 88 207 GLY A N 1
ATOM 1575 C CA . GLY A 1 207 ? -18.141 -11.992 -28.125 1 88 207 GLY A CA 1
ATOM 1576 C C . GLY A 1 207 ? -16.953 -11.305 -27.484 1 88 207 GLY A C 1
ATOM 1577 O O . GLY A 1 207 ? -15.82 -11.461 -27.938 1 88 207 GLY A O 1
ATOM 1578 N N . MET A 1 208 ? -17.25 -10.617 -26.438 1 89.44 208 MET A N 1
ATOM 1579 C CA . MET A 1 208 ? -16.141 -9.953 -25.766 1 89.44 208 MET A CA 1
ATOM 1580 C C . MET A 1 208 ? -15.344 -10.953 -24.938 1 89.44 208 MET A C 1
ATOM 1582 O O . MET A 1 208 ? -15.82 -12.055 -24.641 1 89.44 208 MET A O 1
ATOM 1586 N N . GLU A 1 209 ? -14.102 -10.445 -24.641 1 91.31 209 GLU A N 1
ATOM 1587 C CA . GLU A 1 209 ? -13.203 -11.336 -23.922 1 91.31 209 GLU A CA 1
ATOM 1588 C C . GLU A 1 209 ? -13.758 -11.664 -22.531 1 91.31 209 GLU A C 1
ATOM 1590 O O . GLU A 1 209 ? -13.734 -12.82 -22.109 1 91.31 209 GLU A O 1
ATOM 1595 N N . ALA A 1 210 ? -14.281 -10.734 -21.922 1 96.31 210 ALA A N 1
ATOM 1596 C CA . ALA A 1 210 ? -14.93 -10.977 -20.641 1 96.31 210 ALA A CA 1
ATOM 1597 C C . ALA A 1 210 ? -16.453 -10.984 -20.797 1 96.31 210 ALA A C 1
ATOM 1599 O O . ALA A 1 210 ? -17 -10.312 -21.672 1 96.31 210 ALA A O 1
ATOM 1600 N N . HIS A 1 211 ? -17.031 -11.797 -19.938 1 98.12 211 HIS A N 1
ATOM 1601 C CA . HIS A 1 211 ? -18.484 -11.883 -19.984 1 98.12 211 HIS A CA 1
ATOM 1602 C C . HIS A 1 211 ? -19.125 -10.75 -19.172 1 98.12 211 HIS A C 1
ATOM 1604 O O . HIS A 1 211 ? -20.172 -10.211 -19.578 1 98.12 211 HIS A O 1
ATOM 1610 N N . ILE A 1 212 ? -18.422 -10.469 -18.125 1 98.56 212 ILE A N 1
ATOM 1611 C CA . ILE A 1 212 ? -18.984 -9.422 -17.281 1 98.56 212 ILE A CA 1
ATOM 1612 C C . ILE A 1 212 ? -17.875 -8.5 -16.781 1 98.56 212 ILE A C 1
ATOM 1614 O O . ILE A 1 212 ? -16.703 -8.883 -16.766 1 98.56 212 ILE A O 1
ATOM 1618 N N . GLU A 1 213 ? -18.344 -7.332 -16.453 1 98.69 213 GLU A N 1
ATOM 1619 C CA . GLU A 1 213 ? -17.516 -6.387 -15.711 1 98.69 213 GLU A CA 1
ATOM 1620 C C . GLU A 1 213 ? -17.984 -6.258 -14.266 1 98.69 213 GLU A C 1
ATOM 1622 O O . GLU A 1 213 ? -19.188 -6.172 -14 1 98.69 213 GLU A O 1
ATOM 1627 N N . VAL A 1 214 ? -17.016 -6.258 -13.406 1 98.81 214 VAL A N 1
ATOM 1628 C CA . VAL A 1 214 ? -17.359 -6.129 -12 1 98.81 214 VAL A CA 1
ATOM 1629 C C . VAL A 1 214 ? -16.547 -5 -11.367 1 98.81 214 VAL A C 1
ATOM 1631 O O . VAL A 1 214 ? -15.367 -4.809 -11.711 1 98.81 214 VAL A O 1
ATOM 1634 N N . ARG A 1 215 ? -17.094 -4.305 -10.664 1 98.69 215 ARG A N 1
ATOM 1635 C CA . ARG A 1 215 ? -16.391 -3.377 -9.789 1 98.69 215 ARG A CA 1
ATOM 1636 C C . ARG A 1 215 ? -16.828 -3.547 -8.336 1 98.69 215 ARG A C 1
ATOM 1638 O O . ARG A 1 215 ? -18.016 -3.701 -8.055 1 98.69 215 ARG A O 1
ATOM 1645 N N . SER A 1 216 ? -15.906 -3.621 -7.348 1 98.38 216 SER A N 1
ATOM 1646 C CA . SER A 1 216 ? -16.156 -3.83 -5.926 1 98.38 216 SER A CA 1
ATOM 1647 C C . SER A 1 216 ? -15.711 -2.627 -5.102 1 98.38 216 SER A C 1
ATOM 1649 O O . SER A 1 216 ? -14.516 -2.32 -5.039 1 98.38 216 SER A O 1
ATOM 1651 N N . PHE A 1 217 ? -16.672 -1.996 -4.578 1 97.88 217 PHE A N 1
ATOM 1652 C CA . PHE A 1 217 ? -16.438 -0.786 -3.801 1 97.88 217 PHE A CA 1
ATOM 1653 C C . PHE A 1 217 ? -16.531 -1.075 -2.309 1 97.88 217 PHE A C 1
ATOM 1655 O O . PHE A 1 217 ? -17.531 -1.642 -1.844 1 97.88 217 PHE A O 1
ATOM 1662 N N . ALA A 1 218 ? -15.477 -0.742 -1.575 1 96.06 218 ALA A N 1
ATOM 1663 C CA . ALA A 1 218 ? -15.453 -1.062 -0.151 1 96.06 218 ALA A CA 1
ATOM 1664 C C . ALA A 1 218 ? -14.852 0.081 0.659 1 96.06 218 ALA A C 1
ATOM 1666 O O . ALA A 1 218 ? -13.898 -0.12 1.412 1 96.06 218 ALA A O 1
ATOM 1667 N N . PRO A 1 219 ? -15.406 1.259 0.625 1 92.88 219 PRO A N 1
ATOM 1668 C CA . PRO A 1 219 ? -14.805 2.42 1.285 1 92.88 219 PRO A CA 1
ATOM 1669 C C . PRO A 1 219 ? -14.75 2.271 2.805 1 92.88 219 PRO A C 1
ATOM 1671 O O . PRO A 1 219 ? -13.914 2.893 3.461 1 92.88 219 PRO A O 1
ATOM 1674 N N . ALA A 1 220 ? -15.75 1.354 3.34 1 89.62 220 ALA A N 1
ATOM 1675 C CA . ALA A 1 220 ? -15.75 1.167 4.789 1 89.62 220 ALA A CA 1
ATOM 1676 C C . ALA A 1 220 ? -14.516 0.392 5.242 1 89.62 220 ALA A C 1
ATOM 1678 O O . ALA A 1 220 ? -14.156 0.417 6.422 1 89.62 220 ALA A O 1
ATOM 1679 N N . CYS A 1 221 ? -13.883 -0.214 4.352 1 86.12 221 CYS A N 1
ATOM 1680 C CA . CYS A 1 221 ? -12.68 -0.99 4.645 1 86.12 221 CYS A CA 1
ATOM 1681 C C . CYS A 1 221 ? -11.422 -0.18 4.352 1 86.12 221 CYS A C 1
ATOM 1683 O O . CYS A 1 221 ? -10.312 -0.706 4.422 1 86.12 221 CYS A O 1
ATOM 1685 N N . GLY A 1 222 ? -11.703 0.998 3.971 1 80.25 222 GLY A N 1
ATOM 1686 C CA . GLY A 1 222 ? -10.57 1.891 3.795 1 80.25 222 GLY A CA 1
ATOM 1687 C C . GLY A 1 222 ? -10.094 1.979 2.357 1 80.25 222 GLY A C 1
ATOM 1688 O O . GLY A 1 222 ? -9.109 2.662 2.062 1 80.25 222 GLY A O 1
ATOM 1689 N N . VAL A 1 223 ? -10.648 1.282 1.552 1 84.31 223 VAL A N 1
ATOM 1690 C CA . VAL A 1 223 ? -10.367 1.272 0.122 1 84.31 223 VAL A CA 1
ATOM 1691 C C . VAL A 1 223 ? -11.641 1.555 -0.666 1 84.31 223 VAL A C 1
ATOM 1693 O O . VAL A 1 223 ? -12.617 0.805 -0.568 1 84.31 223 VAL A O 1
ATOM 1696 N N . ASN A 1 224 ? -11.625 2.539 -1.396 1 91.06 224 ASN A N 1
ATOM 1697 C CA . ASN A 1 224 ? -12.828 2.867 -2.154 1 91.06 224 ASN A CA 1
ATOM 1698 C C . ASN A 1 224 ? -13.164 1.778 -3.168 1 91.06 224 ASN A C 1
ATOM 1700 O O . ASN A 1 224 ? -14.328 1.383 -3.301 1 91.06 224 ASN A O 1
ATOM 1704 N N . GLU A 1 225 ? -12.102 1.339 -3.738 1 96.19 225 GLU A N 1
ATOM 1705 C CA . GLU A 1 225 ? -12.359 0.302 -4.73 1 96.19 225 GLU A CA 1
ATOM 1706 C C . GLU A 1 225 ? -11.227 -0.713 -4.785 1 96.19 225 GLU A C 1
ATOM 1708 O O . GLU A 1 225 ? -10.055 -0.338 -4.902 1 96.19 225 GLU A O 1
ATOM 1713 N N . ASP A 1 226 ? -11.641 -1.993 -4.641 1 96.31 226 ASP A N 1
ATOM 1714 C CA . ASP A 1 226 ? -10.711 -3.104 -4.797 1 96.31 226 ASP A CA 1
ATOM 1715 C C . ASP A 1 226 ? -10.383 -3.342 -6.27 1 96.31 226 ASP A C 1
ATOM 1717 O O . ASP A 1 226 ? -11.289 -3.488 -7.094 1 96.31 226 ASP A O 1
ATOM 1721 N N . PRO A 1 227 ? -9.148 -3.318 -6.547 1 96.94 227 PRO A N 1
ATOM 1722 C CA . PRO A 1 227 ? -8.812 -3.377 -7.973 1 96.94 227 PRO A CA 1
ATOM 1723 C C . PRO A 1 227 ? -9.297 -4.664 -8.641 1 96.94 227 PRO A C 1
ATOM 1725 O O . PRO A 1 227 ? -9.75 -4.637 -9.789 1 96.94 227 PRO A O 1
ATOM 1728 N N . VAL A 1 228 ? -9.094 -5.77 -8.023 1 98.25 228 VAL A N 1
ATOM 1729 C CA . VAL A 1 228 ? -9.586 -7.059 -8.492 1 98.25 228 VAL A CA 1
ATOM 1730 C C . VAL A 1 228 ? -9.914 -7.957 -7.305 1 98.25 228 VAL A C 1
ATOM 1732 O O . VAL A 1 228 ? -9.016 -8.531 -6.688 1 98.25 228 VAL A O 1
ATOM 1735 N N . CYS A 1 229 ? -11.18 -8.117 -7.039 1 97.44 229 CYS A N 1
ATOM 1736 C CA . CYS A 1 229 ? -11.641 -8.648 -5.762 1 97.44 229 CYS A CA 1
ATOM 1737 C C . CYS A 1 229 ? -12.148 -10.078 -5.918 1 97.44 229 CYS A C 1
ATOM 1739 O O . CYS A 1 229 ? -13.211 -10.297 -6.504 1 97.44 229 CYS A O 1
ATOM 1741 N N . GLY A 1 230 ? -11.445 -10.945 -5.379 1 96.88 230 GLY A N 1
ATOM 1742 C CA . GLY A 1 230 ? -11.852 -12.336 -5.473 1 96.88 230 GLY A CA 1
ATOM 1743 C C . GLY A 1 230 ? -13.172 -12.625 -4.781 1 96.88 230 GLY A C 1
ATOM 1744 O O . GLY A 1 230 ? -14.078 -13.211 -5.379 1 96.88 230 GLY A O 1
ATOM 1745 N N . SER A 1 231 ? -13.25 -12.266 -3.512 1 95.56 231 SER A N 1
ATOM 1746 C CA . SER A 1 231 ? -14.484 -12.539 -2.777 1 95.56 231 SER A CA 1
ATOM 1747 C C . SER A 1 231 ? -15.664 -11.789 -3.381 1 95.56 231 SER A C 1
ATOM 1749 O O . SER A 1 231 ? -16.781 -12.305 -3.398 1 95.56 231 SER A O 1
ATOM 1751 N N . GLY A 1 232 ? -15.398 -10.625 -3.938 1 97.69 232 GLY A N 1
ATOM 1752 C CA . GLY A 1 232 ? -16.438 -9.883 -4.617 1 97.69 232 GLY A CA 1
ATOM 1753 C C . GLY A 1 232 ? -16.969 -10.586 -5.852 1 97.69 232 GLY A C 1
ATOM 1754 O O . GLY A 1 232 ? -18.188 -10.734 -6.016 1 97.69 232 GLY A O 1
ATOM 1755 N N . ASN A 1 233 ? -16.094 -11.016 -6.613 1 98.56 233 ASN A N 1
ATOM 1756 C CA . ASN A 1 233 ? -16.5 -11.75 -7.801 1 98.56 233 ASN A CA 1
ATOM 1757 C C . ASN A 1 233 ? -17.172 -13.078 -7.434 1 98.56 233 ASN A C 1
ATOM 1759 O O . ASN A 1 233 ? -18.094 -13.523 -8.109 1 98.56 233 ASN A O 1
ATOM 1763 N N . GLY A 1 234 ? -16.578 -13.695 -6.414 1 97.81 234 GLY A N 1
ATOM 1764 C CA . GLY A 1 234 ? -17.266 -14.875 -5.922 1 97.81 234 GLY A CA 1
ATOM 1765 C C . GLY A 1 234 ? -18.688 -14.602 -5.496 1 97.81 234 GLY A C 1
ATOM 1766 O O . GLY A 1 234 ? -19.594 -15.398 -5.781 1 97.81 234 GLY A O 1
ATOM 1767 N N . SER A 1 235 ? -18.891 -13.531 -4.875 1 98.38 235 SER A N 1
ATOM 1768 C CA . SER A 1 235 ? -20.234 -13.141 -4.449 1 98.38 235 SER A CA 1
ATOM 1769 C C . SER A 1 235 ? -21.125 -12.844 -5.645 1 98.38 235 SER A C 1
ATOM 1771 O O . SER A 1 235 ? -22.328 -13.133 -5.617 1 98.38 235 SER A O 1
ATOM 1773 N N . VAL A 1 236 ? -20.516 -12.336 -6.684 1 98.5 236 VAL A N 1
ATOM 1774 C CA . VAL A 1 236 ? -21.266 -12.102 -7.922 1 98.5 236 VAL A CA 1
ATOM 1775 C C . VAL A 1 236 ? -21.703 -13.43 -8.516 1 98.5 236 VAL A C 1
ATOM 1777 O O . VAL A 1 236 ? -22.859 -13.578 -8.945 1 98.5 236 VAL A O 1
ATOM 1780 N N . ALA A 1 237 ? -20.875 -14.266 -8.461 1 98.5 237 ALA A N 1
ATOM 1781 C CA . ALA A 1 237 ? -21.25 -15.586 -8.977 1 98.5 237 ALA A CA 1
ATOM 1782 C C . ALA A 1 237 ? -22.359 -16.219 -8.141 1 98.5 237 ALA A C 1
ATOM 1784 O O . ALA A 1 237 ? -23.312 -16.781 -8.688 1 98.5 237 ALA A O 1
ATOM 1785 N N . ALA A 1 238 ? -22.234 -16.094 -6.891 1 98.19 238 ALA A N 1
ATOM 1786 C CA . ALA A 1 238 ? -23.266 -16.625 -6.008 1 98.19 238 ALA A CA 1
ATOM 1787 C C . ALA A 1 238 ? -24.609 -15.914 -6.234 1 98.19 238 ALA A C 1
ATOM 1789 O O . ALA A 1 238 ? -25.656 -16.547 -6.223 1 98.19 238 ALA A O 1
ATOM 1790 N N . PHE A 1 239 ? -24.422 -14.82 -6.5 1 98.31 239 PHE A N 1
ATOM 1791 C CA . PHE A 1 239 ? -25.609 -14.023 -6.766 1 98.31 239 PHE A CA 1
ATOM 1792 C C . PHE A 1 239 ? -26.25 -14.422 -8.094 1 98.31 239 PHE A C 1
ATOM 1794 O O . PHE A 1 239 ? -27.469 -14.633 -8.172 1 98.31 239 PHE A O 1
ATOM 1801 N N . MET A 1 240 ? -25.531 -14.555 -9.008 1 97.81 240 MET A N 1
ATOM 1802 C CA . MET A 1 240 ? -26.031 -15.008 -10.305 1 97.81 240 MET A CA 1
ATOM 1803 C C . MET A 1 240 ? -26.672 -16.391 -10.188 1 97.81 240 MET A C 1
ATOM 1805 O O . MET A 1 240 ? -27.719 -16.641 -10.797 1 97.81 240 MET A O 1
ATOM 1809 N N . ARG A 1 241 ? -26.016 -17.141 -9.406 1 96.5 241 ARG A N 1
ATOM 1810 C CA . ARG A 1 241 ? -26.578 -18.484 -9.203 1 96.5 241 ARG A CA 1
ATOM 1811 C C . ARG A 1 241 ? -27.922 -18.391 -8.477 1 96.5 241 ARG A C 1
ATOM 1813 O O . ARG A 1 241 ? -28.875 -19.078 -8.859 1 96.5 241 ARG A O 1
ATOM 1820 N N . HIS A 1 242 ? -27.953 -17.656 -7.574 1 96.19 242 HIS A N 1
ATOM 1821 C CA . HIS A 1 242 ? -29.188 -17.5 -6.805 1 96.19 242 HIS A CA 1
ATOM 1822 C C . HIS A 1 242 ? -30.344 -17.047 -7.691 1 96.19 242 HIS A C 1
ATOM 1824 O O . HIS A 1 242 ? -31.469 -17.516 -7.543 1 96.19 242 HIS A O 1
ATOM 1830 N N . HIS A 1 243 ? -29.984 -16.25 -8.57 1 96.81 243 HIS A N 1
ATOM 1831 C CA . HIS A 1 243 ? -31.031 -15.711 -9.414 1 96.81 243 HIS A CA 1
ATOM 1832 C C . HIS A 1 243 ? -31.156 -16.5 -10.719 1 96.81 243 HIS A C 1
ATOM 1834 O O . HIS A 1 243 ? -31.875 -16.078 -11.625 1 96.81 2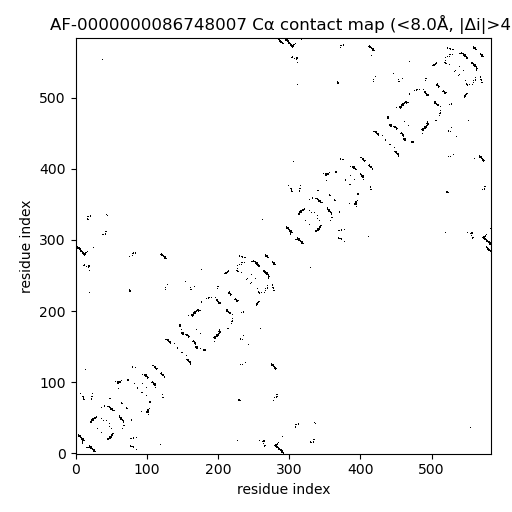43 HIS A O 1
ATOM 1840 N N . HIS A 1 244 ? -30.562 -17.531 -10.719 1 94.69 244 HIS A N 1
ATOM 1841 C CA . HIS A 1 244 ? -30.641 -18.516 -11.789 1 94.69 244 HIS A CA 1
ATOM 1842 C C . HIS A 1 244 ? -30.266 -17.906 -13.133 1 94.69 244 HIS A C 1
ATOM 1844 O O . HIS A 1 244 ? -30.875 -18.203 -14.156 1 94.69 244 HIS A O 1
ATOM 1850 N N . VAL A 1 245 ? -29.203 -17.047 -12.977 1 94.19 245 VAL A N 1
ATOM 1851 C CA . VAL A 1 245 ? -28.719 -16.469 -14.234 1 94.19 245 VAL A CA 1
ATOM 1852 C C . VAL A 1 245 ? -27.234 -16.781 -14.406 1 94.19 245 VAL A C 1
ATOM 1854 O O . VAL A 1 245 ? -26.578 -16.25 -15.305 1 94.19 245 VAL A O 1
ATOM 1857 N N . MET A 1 246 ? -26.734 -17.5 -13.531 1 90.38 246 MET A N 1
ATOM 1858 C CA . MET A 1 246 ? -25.359 -17.984 -13.68 1 90.38 246 MET A CA 1
ATOM 1859 C C . MET A 1 246 ? -25.266 -18.984 -14.82 1 90.38 246 MET A C 1
ATOM 1861 O O . MET A 1 246 ? -26.219 -19.734 -15.078 1 90.38 246 MET A O 1
ATOM 1865 N N . ALA A 1 247 ? -24.156 -18.922 -15.461 1 90.25 247 ALA A N 1
ATOM 1866 C CA . ALA A 1 247 ? -23.906 -19.891 -16.531 1 90.25 247 ALA A CA 1
ATOM 1867 C C . ALA A 1 247 ? -24.094 -21.312 -16.016 1 90.25 247 ALA A C 1
ATOM 1869 O O . ALA A 1 247 ? -23.953 -21.578 -14.82 1 90.25 247 ALA A O 1
ATOM 1870 N N . PRO A 1 248 ? -24.422 -22.141 -16.906 1 87.19 248 PRO A N 1
ATOM 1871 C CA . PRO A 1 248 ? -24.641 -23.531 -16.516 1 87.19 248 PRO A CA 1
ATOM 1872 C C . PRO A 1 248 ? -23.391 -24.172 -15.906 1 87.19 248 PRO A C 1
ATOM 1874 O O . PRO A 1 248 ? -22.297 -23.594 -15.977 1 87.19 248 PRO A O 1
ATOM 1877 N N . GLU A 1 249 ? -23.422 -25.109 -15.5 1 89.62 249 GLU A N 1
ATOM 1878 C CA . GLU A 1 249 ? -22.391 -25.875 -14.812 1 89.62 249 GLU A CA 1
ATOM 1879 C C . GLU A 1 249 ? -21.156 -26.047 -15.688 1 89.62 249 GLU A C 1
ATOM 1881 O O . GLU A 1 249 ? -21.266 -26.438 -16.859 1 89.62 249 GLU A O 1
ATOM 1886 N N . GLY A 1 250 ? -20.188 -25.812 -14.938 1 91 250 GLY A N 1
ATOM 1887 C CA . GLY A 1 250 ? -18.906 -26.062 -15.578 1 91 250 GLY A CA 1
ATOM 1888 C C . GLY A 1 250 ? -18.516 -24.984 -16.578 1 91 250 GLY A C 1
ATOM 1889 O O . GLY A 1 250 ? -17.375 -24.953 -17.031 1 91 250 GLY A O 1
ATOM 1890 N N . VAL A 1 251 ? -19.469 -24.109 -16.75 1 92.75 251 VAL A N 1
ATOM 1891 C CA . VAL A 1 251 ? -19.156 -23.078 -17.719 1 92.75 251 VAL A CA 1
ATOM 1892 C C . VAL A 1 251 ? -18.531 -21.875 -17.016 1 92.75 251 VAL A C 1
ATOM 1894 O O . VAL A 1 251 ? -19.062 -21.391 -16.016 1 92.75 251 VAL A O 1
ATOM 1897 N N . VAL A 1 252 ? -17.484 -21.453 -17.703 1 92.81 252 VAL A N 1
ATOM 1898 C CA . VAL A 1 252 ? -16.719 -20.391 -17.078 1 92.81 252 VAL A CA 1
ATOM 1899 C C . VAL A 1 252 ? -17.328 -19.031 -17.422 1 92.81 252 VAL A C 1
ATOM 1901 O O . VAL A 1 252 ? -17.594 -18.75 -18.594 1 92.81 252 VAL A O 1
ATOM 1904 N N . VAL A 1 253 ? -17.609 -18.312 -16.406 1 97.06 253 VAL A N 1
ATOM 1905 C CA . VAL A 1 253 ? -17.906 -16.891 -16.578 1 97.06 253 VAL A CA 1
ATOM 1906 C C . VAL A 1 253 ? -16.641 -16.062 -16.328 1 97.06 253 VAL A C 1
ATOM 1908 O O . VAL A 1 253 ? -16.156 -16 -15.203 1 97.06 253 VAL A O 1
ATOM 1911 N N . THR A 1 254 ? -16.172 -15.477 -17.344 1 96.88 254 THR A N 1
ATOM 1912 C CA . THR A 1 254 ? -14.984 -14.633 -17.219 1 96.88 254 THR A CA 1
ATOM 1913 C C . THR A 1 254 ? -15.367 -13.219 -16.797 1 96.88 254 THR A C 1
ATOM 1915 O O . THR A 1 254 ? -16.109 -12.539 -17.5 1 96.88 254 THR A O 1
ATOM 1918 N N . SER A 1 255 ? -14.789 -12.898 -15.727 1 98.5 255 SER A N 1
ATOM 1919 C CA . SER A 1 255 ? -15.141 -11.625 -15.094 1 98.5 255 SER A CA 1
ATOM 1920 C C . SER A 1 255 ? -13.969 -10.656 -15.125 1 98.5 255 SER A C 1
ATOM 1922 O O . SER A 1 255 ? -12.875 -10.977 -14.656 1 98.5 255 SER A O 1
ATOM 1924 N N . SER A 1 256 ? -14.266 -9.57 -15.711 1 98.69 256 SER A N 1
ATOM 1925 C CA . SER A 1 256 ? -13.266 -8.508 -15.766 1 98.69 256 SER A CA 1
ATOM 1926 C C . SER A 1 256 ? -13.461 -7.512 -14.625 1 98.69 256 SER A C 1
ATOM 1928 O O . SER A 1 256 ? -14.594 -7.156 -14.289 1 98.69 256 SER A O 1
ATOM 1930 N N . GLN A 1 257 ? -12.352 -7.117 -14.109 1 98.56 257 GLN A N 1
ATOM 1931 C CA . GLN A 1 257 ? -12.406 -6.082 -13.086 1 98.56 257 GLN A CA 1
ATOM 1932 C C . GLN A 1 257 ? -11.125 -5.246 -13.078 1 98.56 257 GLN A C 1
ATOM 1934 O O . GLN A 1 257 ? -10.039 -5.766 -13.328 1 98.56 257 GLN A O 1
ATOM 1939 N N . GLY A 1 258 ? -11.273 -4.039 -12.742 1 98.12 258 GLY A N 1
ATOM 1940 C CA . GLY A 1 258 ? -10.141 -3.164 -12.492 1 98.12 258 GLY A CA 1
ATOM 1941 C C . GLY A 1 258 ? -9.875 -2.186 -13.617 1 98.12 258 GLY A C 1
ATOM 1942 O O . GLY A 1 258 ? -8.977 -1.348 -13.523 1 98.12 258 GLY A O 1
ATOM 1943 N N . VAL A 1 259 ? -10.664 -2.182 -14.664 1 97.06 259 VAL A N 1
ATOM 1944 C CA . VAL A 1 259 ? -10.453 -1.347 -15.844 1 97.06 259 VAL A CA 1
ATOM 1945 C C . VAL A 1 259 ? -10.352 0.119 -15.43 1 97.06 259 VAL A C 1
ATOM 1947 O O . VAL A 1 259 ? -9.438 0.83 -15.852 1 97.06 259 VAL A O 1
ATOM 1950 N N . LYS A 1 260 ? -11.25 0.51 -14.531 1 96.38 260 LYS A N 1
ATOM 1951 C CA . LYS A 1 260 ? -11.32 1.914 -14.141 1 96.38 260 LYS A CA 1
ATOM 1952 C C . LYS A 1 260 ? -10.117 2.305 -13.281 1 96.38 260 LYS A C 1
ATOM 1954 O O . LYS A 1 260 ? -9.859 3.49 -13.07 1 96.38 260 LYS A O 1
ATOM 1959 N N . LEU A 1 261 ? -9.336 1.352 -12.82 1 95.38 261 LEU A N 1
ATOM 1960 C CA . LEU A 1 261 ? -8.188 1.605 -11.961 1 95.38 261 LEU A CA 1
ATOM 1961 C C . LEU A 1 261 ? -6.883 1.335 -12.695 1 95.38 261 LEU A C 1
ATOM 1963 O O . LEU A 1 261 ? -5.82 1.266 -12.078 1 95.38 261 LEU A O 1
ATOM 1967 N N . GLY A 1 262 ? -7.047 1.21 -13.922 1 95.56 262 GLY A N 1
ATOM 1968 C CA . GLY A 1 262 ? -5.887 0.941 -14.75 1 95.56 262 GLY A CA 1
ATOM 1969 C C . GLY A 1 262 ? -5.367 -0.477 -14.617 1 95.56 262 GLY A C 1
ATOM 1970 O O . GLY A 1 262 ? -4.199 -0.746 -14.898 1 95.56 262 GLY A O 1
ATOM 1971 N N . ARG A 1 263 ? -6.168 -1.359 -14.117 1 97.62 263 ARG A N 1
ATOM 1972 C CA . ARG A 1 263 ? -5.84 -2.775 -13.992 1 97.62 263 ARG A CA 1
ATOM 1973 C C . ARG A 1 263 ? -6.523 -3.6 -15.078 1 97.62 263 ARG A C 1
ATOM 1975 O O . ARG A 1 263 ? -7.328 -3.074 -15.844 1 97.62 263 ARG A O 1
ATOM 1982 N N . GLU A 1 264 ? -6.188 -4.719 -15.125 1 97.62 264 GLU A N 1
ATOM 1983 C CA . GLU A 1 264 ? -6.727 -5.672 -16.094 1 97.62 264 GLU A CA 1
ATOM 1984 C C . GLU A 1 264 ? -6.914 -7.047 -15.453 1 97.62 264 GLU A C 1
ATOM 1986 O O . GLU A 1 264 ? -6.348 -8.039 -15.922 1 97.62 264 GLU A O 1
ATOM 1991 N N . GLY A 1 265 ? -7.758 -7.062 -14.461 1 98.12 265 GLY A N 1
ATOM 1992 C CA . GLY A 1 265 ? -8.062 -8.305 -13.766 1 98.12 265 GLY A CA 1
ATOM 1993 C C . GLY A 1 265 ? -9.031 -9.188 -14.531 1 98.12 265 GLY A C 1
ATOM 1994 O O . GLY A 1 265 ? -9.984 -8.695 -15.133 1 98.12 265 GLY A O 1
ATOM 1995 N N . LEU A 1 266 ? -8.742 -10.391 -14.57 1 97.75 266 LEU A N 1
ATOM 1996 C CA . LEU A 1 266 ? -9.609 -11.391 -15.18 1 97.75 266 LEU A CA 1
ATOM 1997 C C . LEU A 1 266 ? -9.773 -12.602 -14.266 1 97.75 266 LEU A C 1
ATOM 1999 O O . LEU A 1 266 ? -8.797 -13.289 -13.961 1 97.75 266 LEU A O 1
ATOM 2003 N N . LEU A 1 267 ? -11.055 -12.789 -13.859 1 97.88 267 LEU A N 1
ATOM 2004 C CA . LEU A 1 267 ? -11.359 -13.914 -12.977 1 97.88 267 LEU A CA 1
ATOM 2005 C C . LEU A 1 267 ? -12.219 -14.953 -13.688 1 97.88 267 LEU A C 1
ATOM 2007 O O . LEU A 1 267 ? -12.977 -14.617 -14.594 1 97.88 267 LEU A O 1
ATOM 2011 N N . SER A 1 268 ? -12.008 -16.172 -13.305 1 96.12 268 SER A N 1
ATOM 2012 C CA . SER A 1 268 ? -12.852 -17.281 -13.734 1 96.12 268 SER A CA 1
ATOM 2013 C C . SER A 1 268 ? -13.82 -17.688 -12.633 1 96.12 268 SER A C 1
ATOM 2015 O O . SER A 1 268 ? -13.406 -18.016 -11.523 1 96.12 268 SER A O 1
ATOM 2017 N N . LEU A 1 269 ? -15.234 -17.484 -12.93 1 97.81 269 LEU A N 1
ATOM 2018 C CA . LEU A 1 269 ? -16.328 -17.922 -12.055 1 97.81 269 LEU A CA 1
ATOM 2019 C C . LEU A 1 269 ? -17.016 -19.156 -12.602 1 97.81 269 LEU A C 1
ATOM 2021 O O . LEU A 1 269 ? -17.531 -19.141 -13.727 1 97.81 269 LEU A O 1
ATOM 2025 N N . VAL A 1 270 ? -16.844 -20.234 -11.812 1 95.75 270 VAL A N 1
ATOM 2026 C CA . VAL A 1 270 ? -17.438 -21.469 -12.312 1 95.75 270 VAL A CA 1
ATOM 2027 C C . VAL A 1 270 ? -18.266 -22.141 -11.219 1 95.75 270 VAL A C 1
ATOM 2029 O O . VAL A 1 270 ? -17.875 -22.141 -10.047 1 95.75 270 VAL A O 1
ATOM 2032 N N . GLN A 1 271 ? -19.344 -22.594 -11.539 1 96 271 GLN A N 1
ATOM 2033 C CA . GLN A 1 271 ? -20.094 -23.453 -10.633 1 96 271 GLN A CA 1
ATOM 2034 C C . GLN A 1 271 ? -20 -24.906 -11.047 1 96 271 GLN A C 1
ATOM 2036 O O . GLN A 1 271 ? -20.172 -25.25 -12.219 1 96 271 GLN A O 1
ATOM 2041 N N . ARG A 1 272 ? -19.672 -25.703 -10.18 1 91.56 272 ARG A N 1
ATOM 2042 C CA . ARG A 1 272 ? -19.516 -27.141 -10.391 1 91.56 272 ARG A CA 1
ATOM 2043 C C . ARG A 1 272 ? -19.859 -27.906 -9.125 1 91.56 272 ARG A C 1
ATOM 2045 O O . ARG A 1 272 ? -19.328 -27.641 -8.055 1 91.56 272 ARG A O 1
ATOM 2052 N N . GLY A 1 273 ? -20.828 -28.797 -9.32 1 87.5 273 GLY A N 1
ATOM 2053 C CA . GLY A 1 273 ? -21.188 -29.656 -8.211 1 87.5 273 GLY A CA 1
ATOM 2054 C C . GLY A 1 273 ? -21.75 -28.906 -7.02 1 87.5 273 GLY A C 1
ATOM 2055 O O . GLY A 1 273 ? -21.422 -29.203 -5.871 1 87.5 273 GLY A O 1
ATOM 2056 N N . GLY A 1 274 ? -22.375 -27.906 -7.371 1 92 274 GLY A N 1
ATOM 2057 C CA . GLY A 1 274 ? -23.047 -27.125 -6.355 1 92 274 GLY A CA 1
ATOM 2058 C C . GLY A 1 274 ? -22.141 -26.109 -5.68 1 92 274 GLY A C 1
ATOM 2059 O O . GLY A 1 274 ? -22.578 -25.359 -4.801 1 92 274 GLY A O 1
ATOM 2060 N N . LYS A 1 275 ? -20.875 -26.125 -6.172 1 93.12 275 LYS A N 1
ATOM 2061 C CA . LYS A 1 275 ? -19.875 -25.219 -5.594 1 93.12 275 LYS A CA 1
ATOM 2062 C C . LYS A 1 275 ? -19.5 -24.125 -6.582 1 93.12 275 LYS A C 1
ATOM 2064 O O . LYS A 1 275 ? -19.688 -24.281 -7.789 1 93.12 275 LYS A O 1
ATOM 2069 N N . ILE A 1 276 ? -19.031 -23.109 -5.977 1 95.94 276 ILE A N 1
ATOM 2070 C CA . ILE A 1 276 ? -18.547 -22.016 -6.82 1 95.94 276 ILE A CA 1
ATOM 2071 C C . ILE A 1 276 ? -17.031 -21.891 -6.668 1 95.94 276 ILE A C 1
ATOM 2073 O O . ILE A 1 276 ? -16.516 -21.859 -5.551 1 95.94 276 ILE A O 1
ATOM 2077 N N . PHE A 1 277 ? -16.453 -21.766 -7.777 1 96.44 277 PHE A N 1
ATOM 2078 C CA . PHE A 1 277 ? -15.008 -21.625 -7.801 1 96.44 277 PHE A CA 1
ATOM 2079 C C . PHE A 1 277 ? -14.602 -20.297 -8.422 1 96.44 277 PHE A C 1
ATOM 2081 O O . PHE A 1 277 ? -15.148 -19.891 -9.453 1 96.44 277 PHE A O 1
ATOM 2088 N N . VAL A 1 278 ? -13.688 -19.781 -7.688 1 97.88 278 VAL A N 1
ATOM 2089 C CA . VAL A 1 278 ? -13.133 -18.516 -8.141 1 97.88 278 VAL A CA 1
ATOM 2090 C C . VAL A 1 278 ? -11.633 -18.656 -8.414 1 97.88 278 VAL A C 1
ATOM 2092 O O . VAL A 1 278 ? -10.891 -19.125 -7.551 1 97.88 278 VAL A O 1
ATOM 2095 N N . GLY A 1 279 ? -11.258 -18.219 -9.609 1 97.5 279 GLY A N 1
ATOM 2096 C CA . GLY A 1 279 ? -9.867 -18.453 -9.953 1 97.5 279 GLY A CA 1
ATOM 2097 C C . GLY A 1 279 ? -9.312 -17.453 -10.953 1 97.5 279 GLY A C 1
ATOM 2098 O O . GLY A 1 279 ? -10.055 -16.594 -11.445 1 97.5 279 GLY A O 1
ATOM 2099 N N . GLY A 1 280 ? -8.055 -17.609 -11.172 1 96.81 280 GLY A N 1
ATOM 2100 C CA . GLY A 1 280 ? -7.332 -16.797 -12.125 1 96.81 280 GLY A CA 1
ATOM 2101 C C . GLY A 1 280 ? -5.844 -17.062 -12.141 1 96.81 280 GLY A C 1
ATOM 2102 O O . GLY A 1 280 ? -5.363 -17.953 -11.43 1 96.81 280 GLY A O 1
ATOM 2103 N N . SER A 1 281 ? -5.219 -16.312 -12.93 1 96.88 281 SER A N 1
ATOM 2104 C CA . SER A 1 281 ? -3.771 -16.422 -13.055 1 96.88 281 SER A CA 1
ATOM 2105 C C . SER A 1 281 ? -3.057 -15.469 -12.102 1 96.88 281 SER A C 1
ATOM 2107 O O . SER A 1 281 ? -3.674 -14.562 -11.547 1 96.88 281 SER A O 1
ATOM 2109 N N . ALA A 1 282 ? -1.803 -15.805 -11.867 1 97.44 282 ALA A N 1
ATOM 2110 C CA . ALA A 1 282 ? -0.93 -14.93 -11.086 1 97.44 282 ALA A CA 1
ATOM 2111 C C . ALA A 1 282 ? 0.455 -14.828 -11.719 1 97.44 282 ALA A C 1
ATOM 2113 O O . ALA A 1 282 ? 0.917 -15.773 -12.367 1 97.44 282 ALA A O 1
ATOM 2114 N N . VAL A 1 283 ? 1.088 -13.758 -11.484 1 97.12 283 VAL A N 1
ATOM 2115 C CA . VAL A 1 283 ? 2.422 -13.562 -12.039 1 97.12 283 VAL A CA 1
ATOM 2116 C C . VAL A 1 283 ? 3.293 -12.805 -11.039 1 97.12 283 VAL A C 1
ATOM 2118 O O . VAL A 1 283 ? 2.838 -11.844 -10.422 1 97.12 283 VAL A O 1
ATOM 2121 N N . THR A 1 284 ? 4.539 -13.289 -10.781 1 97.94 284 THR A N 1
ATOM 2122 C CA . THR A 1 284 ? 5.469 -12.68 -9.836 1 97.94 284 THR A CA 1
ATOM 2123 C C . THR A 1 284 ? 6.074 -11.406 -10.414 1 97.94 284 THR A C 1
ATOM 2125 O O . THR A 1 284 ? 6.59 -11.414 -11.531 1 97.94 284 THR A O 1
ATOM 2128 N N . CYS A 1 285 ? 6.035 -10.344 -9.625 1 98.44 285 CYS A N 1
ATOM 2129 C CA . CYS A 1 285 ? 6.582 -9.07 -10.094 1 98.44 285 CYS A CA 1
ATOM 2130 C C . CYS A 1 285 ? 7.871 -8.727 -9.352 1 98.44 285 CYS A C 1
ATOM 2132 O O . CYS A 1 285 ? 8.781 -8.133 -9.93 1 98.44 285 CYS A O 1
ATOM 2134 N N . ILE A 1 286 ? 7.996 -9.008 -8.086 1 98.56 286 ILE A N 1
ATOM 2135 C CA . ILE A 1 286 ? 9.195 -8.797 -7.289 1 98.56 286 ILE A CA 1
ATOM 2136 C C . ILE A 1 286 ? 9.648 -10.117 -6.668 1 98.56 286 ILE A C 1
ATOM 2138 O O . ILE A 1 286 ? 8.844 -10.844 -6.086 1 98.56 286 ILE A O 1
ATOM 2142 N N . ASP A 1 287 ? 10.922 -10.445 -6.852 1 98.69 287 ASP A N 1
ATOM 2143 C CA . ASP A 1 287 ? 11.523 -11.68 -6.352 1 98.69 287 ASP A CA 1
ATOM 2144 C C . ASP A 1 287 ? 12.828 -11.391 -5.609 1 98.69 287 ASP A C 1
ATOM 2146 O O . ASP A 1 287 ? 13.758 -10.82 -6.184 1 98.69 287 ASP A O 1
ATOM 2150 N N . GLY A 1 288 ? 12.867 -11.719 -4.34 1 98.5 288 GLY A N 1
ATOM 2151 C CA . GLY A 1 288 ? 14.078 -11.469 -3.57 1 98.5 288 GLY A CA 1
ATOM 2152 C C . GLY A 1 288 ? 13.969 -11.922 -2.127 1 98.5 288 GLY A C 1
ATOM 2153 O O . GLY A 1 288 ? 13.461 -13.008 -1.849 1 98.5 288 GLY A O 1
ATOM 2154 N N . THR A 1 289 ? 14.477 -11.117 -1.276 1 98.75 289 THR A N 1
ATOM 2155 C CA . THR A 1 289 ? 14.461 -11.469 0.139 1 98.75 289 THR A CA 1
ATOM 2156 C C . THR A 1 289 ? 13.961 -10.297 0.984 1 98.75 289 THR A C 1
ATOM 2158 O O . THR A 1 289 ? 14.055 -9.141 0.569 1 98.75 289 THR A O 1
ATOM 2161 N N . ILE A 1 290 ? 13.469 -10.641 2.068 1 98.5 290 ILE A N 1
ATOM 2162 C CA . ILE A 1 290 ? 13.031 -9.664 3.057 1 98.5 290 ILE A CA 1
ATOM 2163 C C . ILE A 1 290 ? 13.734 -9.922 4.387 1 98.5 290 ILE A C 1
ATOM 2165 O O . ILE A 1 290 ? 13.867 -11.07 4.816 1 98.5 290 ILE A O 1
ATOM 2169 N N . ALA A 1 291 ? 14.203 -8.859 5 1 97.94 291 ALA A N 1
ATOM 2170 C CA . ALA A 1 291 ? 14.992 -8.984 6.219 1 97.94 291 ALA A CA 1
ATOM 2171 C C . ALA A 1 291 ? 14.273 -8.352 7.406 1 97.94 291 ALA A C 1
ATOM 2173 O O . ALA A 1 291 ? 13.688 -7.273 7.281 1 97.94 291 ALA A O 1
ATOM 2174 N N . PHE A 1 292 ? 14.289 -9.141 8.461 1 94.62 292 PHE A N 1
ATOM 2175 C CA . PHE A 1 292 ? 13.672 -8.609 9.672 1 94.62 292 PHE A CA 1
ATOM 2176 C C . PHE A 1 292 ? 14.461 -9.023 10.906 1 94.62 292 PHE A C 1
ATOM 2178 O O . PHE A 1 292 ? 15.25 -9.969 10.859 1 94.62 292 PHE A O 1
ATOM 2185 N N . MET B 1 1 ? 11.352 -9.711 -21.188 1 71.12 1 MET B N 1
ATOM 2186 C CA . MET B 1 1 ? 10.969 -9.297 -19.844 1 71.12 1 MET B CA 1
ATOM 2187 C C . MET B 1 1 ? 12.188 -8.844 -19.047 1 71.12 1 MET B C 1
ATOM 2189 O O . MET B 1 1 ? 13.195 -9.547 -19 1 71.12 1 MET B O 1
ATOM 2193 N N . SER B 1 2 ? 12.234 -7.508 -18.844 1 88.56 2 SER B N 1
ATOM 2194 C CA . SER B 1 2 ? 13.406 -6.973 -18.156 1 88.56 2 SER B CA 1
ATOM 2195 C C . SER B 1 2 ? 13.266 -7.09 -16.641 1 88.56 2 SER B C 1
ATOM 2197 O O . SER B 1 2 ? 12.148 -7.012 -16.109 1 88.56 2 SER B O 1
ATOM 2199 N N . SER B 1 3 ? 14.344 -7.508 -15.992 1 96.31 3 SER B N 1
ATOM 2200 C CA . SER B 1 3 ? 14.469 -7.582 -14.539 1 96.31 3 SER B CA 1
ATOM 2201 C C . SER B 1 3 ? 15.633 -6.73 -14.047 1 96.31 3 SER B C 1
ATOM 2203 O O . SER B 1 3 ? 16.75 -6.828 -14.562 1 96.31 3 SER B O 1
ATOM 2205 N N . VAL B 1 4 ? 15.258 -5.984 -13.078 1 97.69 4 VAL B N 1
ATOM 2206 C CA . VAL B 1 4 ? 16.297 -5.078 -12.609 1 97.69 4 VAL B CA 1
ATOM 2207 C C . VAL B 1 4 ? 16.359 -5.09 -11.086 1 97.69 4 VAL B C 1
ATOM 2209 O O . VAL B 1 4 ? 15.398 -5.5 -10.43 1 97.69 4 VAL B O 1
ATOM 2212 N N . PRO B 1 5 ? 17.562 -4.641 -10.562 1 98.56 5 PRO B N 1
ATOM 2213 C CA . PRO B 1 5 ? 17.672 -4.605 -9.102 1 98.56 5 PRO B CA 1
ATOM 2214 C C . PRO B 1 5 ? 16.609 -3.717 -8.453 1 98.56 5 PRO B C 1
ATOM 2216 O O . PRO B 1 5 ? 16.234 -2.689 -9.023 1 98.56 5 PRO B O 1
ATOM 2219 N N . PHE B 1 6 ? 16.094 -4.117 -7.367 1 98.81 6 PHE B N 1
ATOM 2220 C CA . PHE B 1 6 ? 15 -3.486 -6.645 1 98.81 6 PHE B CA 1
ATOM 2221 C C . PHE B 1 6 ? 15.242 -3.525 -5.145 1 98.81 6 PHE B C 1
ATOM 2223 O O . PHE B 1 6 ? 15.727 -4.531 -4.613 1 98.81 6 PHE B O 1
ATOM 2230 N N . LYS B 1 7 ? 14.984 -2.529 -4.547 1 98.81 7 LYS B N 1
ATOM 2231 C CA . LYS B 1 7 ? 14.969 -2.512 -3.086 1 98.81 7 LYS B CA 1
ATOM 2232 C C . LYS B 1 7 ? 13.742 -1.769 -2.559 1 98.81 7 LYS B C 1
ATOM 2234 O O . LYS B 1 7 ? 13.273 -0.814 -3.182 1 98.81 7 LYS B O 1
ATOM 2239 N N . GLN B 1 8 ? 13.227 -2.217 -1.546 1 98.69 8 GLN B N 1
ATOM 2240 C CA . GLN B 1 8 ? 12.281 -1.434 -0.754 1 98.69 8 GLN B CA 1
ATOM 2241 C C . GLN B 1 8 ? 12.891 -1.028 0.585 1 98.69 8 GLN B C 1
ATOM 2243 O O . GLN B 1 8 ? 13.289 -1.886 1.376 1 98.69 8 GLN B O 1
ATOM 2248 N N . VAL B 1 9 ? 12.938 0.189 0.775 1 98.5 9 VAL B N 1
ATOM 2249 C CA . VAL B 1 9 ? 13.742 0.79 1.83 1 98.5 9 VAL B CA 1
ATOM 2250 C C . VAL B 1 9 ? 12.836 1.52 2.822 1 98.5 9 VAL B C 1
ATOM 2252 O O . VAL B 1 9 ? 11.844 2.129 2.43 1 98.5 9 VAL B O 1
ATOM 2255 N N . ASP B 1 10 ? 13.203 1.396 4.051 1 98.31 10 ASP B N 1
ATOM 2256 C CA . ASP B 1 10 ? 12.5 2.043 5.156 1 98.31 10 ASP B CA 1
ATOM 2257 C C . ASP B 1 10 ? 13.25 3.285 5.633 1 98.31 10 ASP B C 1
ATOM 2259 O O . ASP B 1 10 ? 14.367 3.184 6.137 1 98.31 10 ASP B O 1
ATOM 2263 N N . VAL B 1 11 ? 12.602 4.465 5.484 1 98.5 11 VAL B N 1
ATOM 2264 C CA . VAL B 1 11 ? 13.312 5.734 5.625 1 98.5 11 VAL B CA 1
ATOM 2265 C C . VAL B 1 11 ? 12.891 6.422 6.922 1 98.5 11 VAL B C 1
ATOM 2267 O O . VAL B 1 11 ? 11.758 6.25 7.379 1 98.5 11 VAL B O 1
ATOM 2270 N N . PHE B 1 12 ? 13.828 7.152 7.453 1 98.25 12 PHE B N 1
ATOM 2271 C CA . PHE B 1 12 ? 13.727 7.902 8.695 1 98.25 12 PHE B CA 1
ATOM 2272 C C . PHE B 1 12 ? 13.609 6.961 9.891 1 98.25 12 PHE B C 1
ATOM 2274 O O . PHE B 1 12 ? 12.883 7.25 10.844 1 98.25 12 PHE B O 1
ATOM 2281 N N . THR B 1 13 ? 14.312 5.871 9.742 1 96.75 13 THR B N 1
ATOM 2282 C CA . THR B 1 13 ? 14.461 4.922 10.844 1 96.75 13 THR B CA 1
ATOM 2283 C C . THR B 1 13 ? 15.648 3.996 10.602 1 96.75 13 THR B C 1
ATOM 2285 O O . THR B 1 13 ? 16.094 3.826 9.469 1 96.75 13 THR B O 1
ATOM 2288 N N . SER B 1 14 ? 16.219 3.543 11.672 1 93.88 14 SER B N 1
ATOM 2289 C CA . SER B 1 14 ? 17.234 2.498 11.562 1 93.88 14 SER B CA 1
ATOM 2290 C C . SER B 1 14 ? 16.656 1.127 11.891 1 93.88 14 SER B C 1
ATOM 2292 O O . SER B 1 14 ? 17.359 0.114 11.789 1 93.88 14 SER B O 1
ATOM 2294 N N . LYS B 1 15 ? 15.375 1.103 12.234 1 95.25 15 LYS B N 1
ATOM 2295 C CA . LYS B 1 15 ? 14.664 -0.133 12.562 1 95.25 15 LYS B CA 1
ATOM 2296 C C . LYS B 1 15 ? 13.703 -0.52 11.445 1 95.25 15 LYS B C 1
ATOM 2298 O O . LYS B 1 15 ? 12.812 0.259 11.086 1 95.25 15 LYS B O 1
ATOM 2303 N N . ARG B 1 16 ? 13.844 -1.775 10.93 1 96.56 16 ARG B N 1
ATOM 2304 C CA . ARG B 1 16 ? 13.047 -2.217 9.789 1 96.56 16 ARG B CA 1
ATOM 2305 C C . ARG B 1 16 ? 11.555 -2.18 10.117 1 96.56 16 ARG B C 1
ATOM 2307 O O . ARG B 1 16 ? 11.148 -2.568 11.219 1 96.56 16 ARG B O 1
ATOM 2314 N N . PHE B 1 17 ? 10.703 -1.682 9.156 1 97.75 17 PHE B N 1
ATOM 2315 C CA . PHE B 1 17 ? 9.25 -1.669 9.102 1 97.75 17 PHE B CA 1
ATOM 2316 C C . PHE B 1 17 ? 8.68 -0.648 10.078 1 97.75 17 PHE B C 1
ATOM 2318 O O . PHE B 1 17 ? 7.523 -0.759 10.492 1 97.75 17 PHE B O 1
ATOM 2325 N N . LYS B 1 18 ? 9.586 0.326 10.461 1 97.56 18 LYS B N 1
ATOM 2326 C CA . LYS B 1 18 ? 9.164 1.303 11.461 1 97.56 18 LYS B CA 1
ATOM 2327 C C . LYS B 1 18 ? 9.219 2.721 10.898 1 97.56 18 LYS B C 1
ATOM 2329 O O . LYS B 1 18 ? 8.953 3.688 11.617 1 97.56 18 LYS B O 1
ATOM 2334 N N . GLY B 1 19 ? 9.602 2.906 9.695 1 97.94 19 GLY B N 1
ATOM 2335 C CA . GLY B 1 19 ? 9.672 4.203 9.047 1 97.94 19 GLY B CA 1
ATOM 2336 C C . GLY B 1 19 ? 8.727 4.336 7.867 1 97.94 19 GLY B C 1
ATOM 2337 O O . GLY B 1 19 ? 7.586 3.867 7.926 1 97.94 19 GLY B O 1
ATOM 2338 N N . ASN B 1 20 ? 9.102 4.996 6.949 1 98.25 20 ASN B N 1
ATOM 2339 C CA . ASN B 1 20 ? 8.305 5.266 5.754 1 98.25 20 ASN B CA 1
ATOM 2340 C C . ASN B 1 20 ? 8.867 4.543 4.531 1 98.25 20 ASN B C 1
ATOM 2342 O O . ASN B 1 20 ? 9.977 4.848 4.082 1 98.25 20 ASN B O 1
ATOM 2346 N N . PRO B 1 21 ? 8.164 3.691 3.969 1 98.31 21 PRO B N 1
ATOM 2347 C CA . PRO B 1 21 ? 8.703 2.838 2.908 1 98.31 21 PRO B CA 1
ATOM 2348 C C . PRO B 1 21 ? 8.766 3.547 1.558 1 98.31 21 PRO B C 1
ATOM 2350 O O . PRO B 1 21 ? 7.902 4.367 1.244 1 98.31 21 PRO B O 1
ATOM 2353 N N . VAL B 1 22 ? 9.711 3.223 0.797 1 98.56 22 VAL B N 1
ATOM 2354 C CA . VAL B 1 22 ? 9.836 3.648 -0.593 1 98.56 22 VAL B CA 1
ATOM 2355 C C . VAL B 1 22 ? 10.383 2.5 -1.439 1 98.56 22 VAL B C 1
ATOM 2357 O O . VAL B 1 22 ? 11.289 1.783 -1.013 1 98.56 22 VAL B O 1
ATOM 2360 N N . ALA B 1 23 ? 9.773 2.248 -2.541 1 98.75 23 ALA B N 1
ATOM 2361 C CA . ALA B 1 23 ? 10.273 1.278 -3.514 1 98.75 23 ALA B CA 1
ATOM 2362 C C . ALA B 1 23 ? 11.25 1.93 -4.484 1 98.75 23 ALA B C 1
ATOM 2364 O O . ALA B 1 23 ? 10.969 2.996 -5.039 1 98.75 23 ALA B O 1
ATOM 2365 N N . VAL B 1 24 ? 12.375 1.282 -4.648 1 98.88 24 VAL B N 1
ATOM 2366 C CA . VAL B 1 24 ? 13.438 1.816 -5.496 1 98.88 24 VAL B CA 1
ATOM 2367 C C . VAL B 1 24 ? 13.719 0.848 -6.645 1 98.88 24 VAL B C 1
ATOM 2369 O O . VAL B 1 24 ? 14.297 -0.221 -6.434 1 98.88 24 VAL B O 1
ATOM 2372 N N . VAL B 1 25 ? 13.281 1.235 -7.793 1 98.81 25 VAL B N 1
ATOM 2373 C CA . VAL B 1 25 ? 13.656 0.549 -9.023 1 98.81 25 VAL B CA 1
ATOM 2374 C C . VAL B 1 25 ? 14.992 1.097 -9.531 1 98.81 25 VAL B C 1
ATOM 2376 O O . VAL B 1 25 ? 15.055 2.213 -10.047 1 98.81 25 VAL B O 1
ATOM 2379 N N . MET B 1 26 ? 16.062 0.354 -9.414 1 98.31 26 MET B N 1
ATOM 2380 C CA . MET B 1 26 ? 17.422 0.888 -9.453 1 98.31 26 MET B CA 1
ATOM 2381 C C . MET B 1 26 ? 17.906 1.075 -10.891 1 98.31 26 MET B C 1
ATOM 2383 O O . MET B 1 26 ? 18.938 1.702 -11.133 1 98.31 26 MET B O 1
ATOM 2387 N N . ASP B 1 27 ? 17.141 0.607 -11.742 1 98.19 27 ASP B N 1
ATOM 2388 C CA . ASP B 1 27 ? 17.375 0.893 -13.156 1 98.19 27 ASP B CA 1
ATOM 2389 C C . ASP B 1 27 ? 16.062 0.901 -13.938 1 98.19 27 ASP B C 1
ATOM 2391 O O . ASP B 1 27 ? 15.484 -0.155 -14.195 1 98.19 27 ASP B O 1
ATOM 2395 N N . ALA B 1 28 ? 15.742 2.174 -14.328 1 98.19 28 ALA B N 1
ATOM 2396 C CA . ALA B 1 28 ? 14.453 2.326 -15 1 98.19 28 ALA B CA 1
ATOM 2397 C C . ALA B 1 28 ? 14.641 2.781 -16.438 1 98.19 28 ALA B C 1
ATOM 2399 O O . ALA B 1 28 ? 13.734 3.391 -17.031 1 98.19 28 ALA B O 1
ATOM 2400 N N . SER B 1 29 ? 15.75 2.428 -17.047 1 97.19 29 SER B N 1
ATOM 2401 C CA . SER B 1 29 ? 16.125 2.92 -18.375 1 97.19 29 SER B CA 1
ATOM 2402 C C . SER B 1 29 ? 15.141 2.43 -19.438 1 97.19 29 SER B C 1
ATOM 2404 O O . SER B 1 29 ? 14.953 3.086 -20.469 1 97.19 29 SER B O 1
ATOM 2406 N N . ASP B 1 30 ? 14.492 1.375 -19.172 1 96.81 30 ASP B N 1
ATOM 2407 C CA . ASP B 1 30 ? 13.656 0.77 -20.203 1 96.81 30 ASP B CA 1
ATOM 2408 C C . ASP B 1 30 ? 12.18 1.046 -19.938 1 96.81 30 ASP B C 1
ATOM 2410 O O . ASP B 1 30 ? 11.312 0.514 -20.641 1 96.81 30 ASP B O 1
ATOM 2414 N N . LEU B 1 31 ? 11.992 1.851 -18.953 1 97.88 31 LEU B N 1
ATOM 2415 C CA . LEU B 1 31 ? 10.602 2.078 -18.594 1 97.88 31 LEU B CA 1
ATOM 2416 C C . LEU B 1 31 ? 10.102 3.404 -19.156 1 97.88 31 LEU B C 1
ATOM 2418 O O . LEU B 1 31 ? 10.805 4.41 -19.109 1 97.88 31 LEU B O 1
ATOM 2422 N N . SER B 1 32 ? 8.82 3.311 -19.719 1 97.81 32 SER B N 1
ATOM 2423 C CA . SER B 1 32 ? 8.125 4.543 -20.078 1 97.81 32 SER B CA 1
ATOM 2424 C C . SER B 1 32 ? 7.508 5.211 -18.859 1 97.81 32 SER B C 1
ATOM 2426 O O . SER B 1 32 ? 7.414 4.598 -17.797 1 97.81 32 SER B O 1
ATOM 2428 N N . THR B 1 33 ? 7.109 6.398 -19.047 1 97.81 33 THR B N 1
ATOM 2429 C CA . THR B 1 33 ? 6.473 7.129 -17.953 1 97.81 33 THR B CA 1
ATOM 2430 C C . THR B 1 33 ? 5.195 6.426 -17.516 1 97.81 33 THR B C 1
ATOM 2432 O O . THR B 1 33 ? 4.922 6.336 -16.312 1 97.81 33 THR B O 1
ATOM 2435 N N . GLU B 1 34 ? 4.395 5.898 -18.484 1 97.19 34 GLU B N 1
ATOM 2436 C CA . GLU B 1 34 ? 3.148 5.203 -18.172 1 97.19 34 GLU B CA 1
ATOM 2437 C C . GLU B 1 34 ? 3.408 3.926 -17.391 1 97.19 34 GLU B C 1
ATOM 2439 O O . GLU B 1 34 ? 2.643 3.582 -16.484 1 97.19 34 GLU B O 1
ATOM 2444 N N . GLN B 1 35 ? 4.445 3.268 -17.734 1 97.25 35 GLN B N 1
ATOM 2445 C CA . GLN B 1 35 ? 4.809 2.049 -17.016 1 97.25 35 GLN B CA 1
ATOM 2446 C C . GLN B 1 35 ? 5.27 2.361 -15.594 1 97.25 35 GLN B C 1
ATOM 2448 O O . GLN B 1 35 ? 4.938 1.638 -14.656 1 97.25 35 GLN B O 1
ATOM 2453 N N . MET B 1 36 ? 6.09 3.418 -15.516 1 98.56 36 MET B N 1
ATOM 2454 C CA . MET B 1 36 ? 6.523 3.83 -14.188 1 98.56 36 MET B CA 1
ATOM 2455 C C . MET B 1 36 ? 5.328 4.164 -13.305 1 98.56 36 MET B C 1
ATOM 2457 O O . MET B 1 36 ? 5.273 3.75 -12.141 1 98.56 36 MET B O 1
ATOM 2461 N N . GLN B 1 37 ? 4.371 4.824 -13.883 1 98 37 GLN B N 1
ATOM 2462 C CA . GLN B 1 37 ? 3.172 5.18 -13.133 1 98 37 GLN B CA 1
ATOM 2463 C C . GLN B 1 37 ? 2.361 3.941 -12.766 1 98 37 GLN B C 1
ATOM 2465 O O . GLN B 1 37 ? 1.833 3.846 -11.656 1 98 37 GLN B O 1
ATOM 2470 N N . SER B 1 38 ? 2.303 2.992 -13.664 1 96.94 38 SER B N 1
ATOM 2471 C CA . SER B 1 38 ? 1.572 1.759 -13.391 1 96.94 38 SER B CA 1
ATOM 2472 C C . SER B 1 38 ? 2.232 0.957 -12.281 1 96.94 38 SER B C 1
ATOM 2474 O O . SER B 1 38 ? 1.551 0.428 -11.398 1 96.94 38 SER B O 1
ATOM 2476 N N . ILE B 1 39 ? 3.48 0.923 -12.281 1 98 39 ILE B N 1
ATOM 2477 C CA . ILE B 1 39 ? 4.223 0.197 -11.258 1 98 39 ILE B CA 1
ATOM 2478 C C . ILE B 1 39 ? 4.051 0.891 -9.906 1 98 39 ILE B C 1
ATOM 2480 O O . ILE B 1 39 ? 3.84 0.233 -8.883 1 98 39 ILE B O 1
ATOM 2484 N N . ALA B 1 40 ? 4.125 2.219 -9.961 1 98.06 40 ALA B N 1
ATOM 2485 C CA . ALA B 1 40 ? 3.939 2.965 -8.719 1 98.06 40 ALA B CA 1
ATOM 2486 C C . ALA B 1 40 ? 2.549 2.73 -8.141 1 98.06 40 ALA B C 1
ATOM 2488 O O . ALA B 1 40 ? 2.395 2.564 -6.926 1 98.06 40 ALA B O 1
ATOM 2489 N N . SER B 1 41 ? 1.504 2.695 -8.969 1 96.06 41 SER B N 1
ATOM 2490 C CA . SER B 1 41 ? 0.139 2.408 -8.539 1 96.06 41 SER B CA 1
ATOM 2491 C C . SER B 1 41 ? 0.028 1.004 -7.957 1 96.06 41 SER B C 1
ATOM 2493 O O . SER B 1 41 ? -0.646 0.799 -6.945 1 96.06 41 SER B O 1
ATOM 2495 N N . TRP B 1 42 ? 0.714 0.108 -8.562 1 97.25 42 TRP B N 1
ATOM 2496 C CA . TRP B 1 42 ? 0.642 -1.295 -8.172 1 97.25 42 TRP B CA 1
ATOM 2497 C C . TRP B 1 42 ? 1.391 -1.531 -6.863 1 97.25 42 TRP B C 1
ATOM 2499 O O . TRP B 1 42 ? 0.948 -2.314 -6.02 1 97.25 42 TRP B O 1
ATOM 2509 N N . THR B 1 43 ? 2.539 -0.886 -6.688 1 96.56 43 THR B N 1
ATOM 2510 C CA . THR B 1 43 ? 3.285 -1.044 -5.441 1 96.56 43 THR B CA 1
ATOM 2511 C C . THR B 1 43 ? 2.504 -0.466 -4.266 1 96.56 43 THR B C 1
ATOM 2513 O O . THR B 1 43 ? 2.711 -0.867 -3.119 1 96.56 43 THR B O 1
ATOM 2516 N N . ASN B 1 44 ? 1.711 0.523 -4.645 1 93.69 44 ASN B N 1
ATOM 2517 C CA . ASN B 1 44 ? 0.759 1.151 -3.734 1 93.69 44 ASN B CA 1
ATOM 2518 C C . ASN B 1 44 ? 1.455 1.728 -2.506 1 93.69 44 ASN B C 1
ATOM 2520 O O . ASN B 1 44 ? 0.879 1.754 -1.416 1 93.69 44 ASN B O 1
ATOM 2524 N N . LEU B 1 45 ? 2.752 1.989 -2.582 1 95.56 45 LEU B N 1
ATOM 2525 C CA . LEU B 1 45 ? 3.463 2.781 -1.586 1 95.56 45 LEU B CA 1
ATOM 2526 C C . LEU B 1 45 ? 3.275 4.273 -1.841 1 95.56 45 LEU B C 1
ATOM 2528 O O . LEU B 1 45 ? 2.824 4.672 -2.918 1 95.56 45 LEU B O 1
ATOM 2532 N N . SER B 1 46 ? 3.525 5.094 -0.829 1 93.44 46 SER B N 1
ATOM 2533 C CA . SER B 1 46 ? 3.385 6.535 -1.027 1 93.44 46 SER B CA 1
ATOM 2534 C C . SER B 1 46 ? 4.203 7.008 -2.225 1 93.44 46 SER B C 1
ATOM 2536 O O . SER B 1 46 ? 3.74 7.84 -3.008 1 93.44 46 SER B O 1
ATOM 2538 N N . GLU B 1 47 ? 5.41 6.457 -2.279 1 96.69 47 GLU B N 1
ATOM 2539 C CA . GLU B 1 47 ? 6.191 6.766 -3.473 1 96.69 47 GLU B CA 1
ATOM 2540 C C . GLU B 1 47 ? 6.988 5.551 -3.939 1 96.69 47 GLU B C 1
ATOM 2542 O O . GLU B 1 47 ? 7.363 4.699 -3.129 1 96.69 47 GLU B O 1
ATOM 2547 N N . THR B 1 48 ? 7.207 5.48 -5.156 1 98.62 48 THR B N 1
ATOM 2548 C CA . THR B 1 48 ? 8.133 4.602 -5.867 1 98.62 48 THR B CA 1
ATOM 2549 C C . THR B 1 48 ? 9.094 5.414 -6.73 1 98.62 48 THR B C 1
ATOM 2551 O O . THR B 1 48 ? 8.672 6.34 -7.434 1 98.62 48 THR B O 1
ATOM 2554 N N . THR B 1 49 ? 10.422 5.109 -6.551 1 98.88 49 THR B N 1
ATOM 2555 C CA . THR B 1 49 ? 11.422 5.875 -7.285 1 98.88 49 THR B CA 1
ATOM 2556 C C . THR B 1 49 ? 12.047 5.027 -8.391 1 98.88 49 THR B C 1
ATOM 2558 O O . THR B 1 49 ? 12.164 3.809 -8.258 1 98.88 49 THR B O 1
ATOM 2561 N N . PHE B 1 50 ? 12.383 5.688 -9.414 1 98.88 50 PHE B N 1
ATOM 2562 C CA . PHE B 1 50 ? 12.969 5.07 -10.594 1 98.88 50 PHE B CA 1
ATOM 2563 C C . PHE B 1 50 ? 14.289 5.746 -10.961 1 98.88 50 PHE B C 1
ATOM 2565 O O . PHE B 1 50 ? 14.305 6.922 -11.336 1 98.88 50 PHE B O 1
ATOM 2572 N N . VAL B 1 51 ? 15.367 5.023 -10.797 1 98.81 51 VAL B N 1
ATOM 2573 C CA . VAL B 1 51 ? 16.703 5.535 -11.047 1 98.81 51 VAL B CA 1
ATOM 2574 C C . VAL B 1 51 ? 17.016 5.445 -12.539 1 98.81 51 VAL B C 1
ATOM 2576 O O . VAL B 1 51 ? 16.766 4.422 -13.172 1 98.81 51 VAL B O 1
ATOM 2579 N N . LEU B 1 52 ? 17.516 6.543 -13.055 1 98.62 52 LEU B N 1
ATOM 2580 C CA . LEU B 1 52 ? 17.828 6.684 -14.477 1 98.62 52 LEU B CA 1
ATOM 2581 C C . LEU B 1 52 ? 19.234 7.227 -14.664 1 98.62 52 LEU B C 1
ATOM 2583 O O . LEU B 1 52 ? 19.812 7.797 -13.734 1 98.62 52 LEU B O 1
ATOM 2587 N N . PRO B 1 53 ? 19.812 7 -15.773 1 97.5 53 PRO B N 1
ATOM 2588 C CA . PRO B 1 53 ? 21.078 7.676 -16.047 1 97.5 53 PRO B CA 1
ATOM 2589 C C . PRO B 1 53 ? 20.969 9.195 -15.969 1 97.5 53 PRO B C 1
ATOM 2591 O O . PRO B 1 53 ? 19.953 9.766 -16.375 1 97.5 53 PRO B O 1
ATOM 2594 N N . THR B 1 54 ? 22.047 9.805 -15.422 1 97.81 54 THR B N 1
ATOM 2595 C CA . THR B 1 54 ? 22.047 11.258 -15.25 1 97.81 54 THR B CA 1
ATOM 2596 C C . THR B 1 54 ? 22.062 11.961 -16.594 1 97.81 54 THR B C 1
ATOM 2598 O O . THR B 1 54 ? 22.578 11.422 -17.578 1 97.81 54 THR B O 1
ATOM 2601 N N . VAL B 1 55 ? 21.438 13.102 -16.703 1 96.94 55 VAL B N 1
ATOM 2602 C CA . VAL B 1 55 ? 21.547 14.031 -17.828 1 96.94 55 VAL B CA 1
ATOM 2603 C C . VAL B 1 55 ? 22.578 15.109 -17.5 1 96.94 55 VAL B C 1
ATOM 2605 O O . VAL B 1 55 ? 23.422 15.453 -18.328 1 96.94 55 VAL B O 1
ATOM 2608 N N . ASP B 1 56 ? 22.547 15.594 -16.297 1 97.12 56 ASP B N 1
ATOM 2609 C CA . ASP B 1 56 ? 23.531 16.547 -15.789 1 97.12 56 ASP B CA 1
ATOM 2610 C C . ASP B 1 56 ? 24.766 15.828 -15.219 1 97.12 56 ASP B C 1
ATOM 2612 O O . ASP B 1 56 ? 24.641 15.047 -14.273 1 97.12 56 ASP B O 1
ATOM 2616 N N . THR B 1 57 ? 25.891 16.172 -15.688 1 96 57 THR B N 1
ATOM 2617 C CA . THR B 1 57 ? 27.109 15.484 -15.312 1 96 57 THR B CA 1
ATOM 2618 C C . THR B 1 57 ? 27.5 15.812 -13.875 1 96 57 THR B C 1
ATOM 2620 O O . THR B 1 57 ? 28.344 15.125 -13.281 1 96 57 THR B O 1
ATOM 2623 N N . ALA B 1 58 ? 26.922 16.75 -13.43 1 96.38 58 ALA B N 1
ATOM 2624 C CA . ALA B 1 58 ? 27.234 17.125 -12.055 1 96.38 58 ALA B CA 1
ATOM 2625 C C . ALA B 1 58 ? 26.531 16.203 -11.055 1 96.38 58 ALA B C 1
ATOM 2627 O O . ALA B 1 58 ? 26.891 16.188 -9.867 1 96.38 58 ALA B O 1
ATOM 2628 N N . ALA B 1 59 ? 25.641 15.5 -11.57 1 98.25 59 ALA B N 1
ATOM 2629 C CA . ALA B 1 59 ? 24.844 14.664 -10.672 1 98.25 59 ALA B CA 1
ATOM 2630 C C . ALA B 1 59 ? 25.469 13.273 -10.531 1 98.25 59 ALA B C 1
ATOM 2632 O O . ALA B 1 59 ? 26.047 12.75 -11.484 1 98.25 59 ALA B O 1
ATOM 2633 N N . ASP B 1 60 ? 25.25 12.719 -9.352 1 98 60 ASP B N 1
ATOM 2634 C CA . ASP B 1 60 ? 25.703 11.352 -9.102 1 98 60 ASP B CA 1
ATOM 2635 C C . ASP B 1 60 ? 24.688 10.336 -9.633 1 98 60 ASP B C 1
ATOM 2637 O O . ASP B 1 60 ? 25.078 9.219 -10.008 1 98 60 ASP B O 1
ATOM 2641 N N . TYR B 1 61 ? 23.469 10.805 -9.578 1 98.44 61 TYR B N 1
ATOM 2642 C CA . TYR B 1 61 ? 22.375 9.984 -10.102 1 98.44 61 TYR B CA 1
ATOM 2643 C C . TYR B 1 61 ? 21.125 10.82 -10.359 1 98.44 61 TYR B C 1
ATOM 2645 O O . TYR B 1 61 ? 21.047 11.961 -9.914 1 98.44 61 TYR B O 1
ATOM 2653 N N . ARG B 1 62 ? 20.266 10.18 -11.148 1 98.69 62 ARG B N 1
ATOM 2654 C CA . ARG B 1 62 ? 18.984 10.805 -11.477 1 98.69 62 ARG B CA 1
ATOM 2655 C C . ARG B 1 62 ? 17.812 9.93 -11.031 1 98.69 62 ARG B C 1
ATOM 2657 O O . ARG B 1 62 ? 17.859 8.703 -11.18 1 98.69 62 ARG B O 1
ATOM 2664 N N . VAL B 1 63 ? 16.844 10.625 -10.562 1 98.75 63 VAL B N 1
ATOM 2665 C CA . VAL B 1 63 ? 15.719 9.852 -10.039 1 98.75 63 VAL B CA 1
ATOM 2666 C C . VAL B 1 63 ? 14.406 10.547 -10.398 1 98.75 63 VAL B C 1
ATOM 2668 O O . VAL B 1 63 ? 14.32 11.773 -10.375 1 98.75 63 VAL B O 1
ATOM 2671 N N . ARG B 1 64 ? 13.445 9.695 -10.789 1 98.75 64 ARG B N 1
ATOM 2672 C CA . ARG B 1 64 ? 12.062 10.141 -10.914 1 98.75 64 ARG B CA 1
ATOM 2673 C C . ARG B 1 64 ? 11.188 9.547 -9.812 1 98.75 64 ARG B C 1
ATOM 2675 O O . ARG B 1 64 ? 11.336 8.375 -9.461 1 98.75 64 ARG B O 1
ATOM 2682 N N . ILE B 1 65 ? 10.312 10.305 -9.297 1 98.5 65 ILE B N 1
ATOM 2683 C CA . ILE B 1 65 ? 9.57 9.961 -8.086 1 98.5 65 ILE B CA 1
ATOM 2684 C C . ILE B 1 65 ? 8.07 9.953 -8.375 1 98.5 65 ILE B C 1
ATOM 2686 O O . ILE B 1 65 ? 7.523 10.961 -8.828 1 98.5 65 ILE B O 1
ATOM 2690 N N . PHE B 1 66 ? 7.41 8.844 -8.102 1 98.25 66 PHE B N 1
ATOM 2691 C CA . PHE B 1 66 ? 5.996 8.695 -8.422 1 98.25 66 PHE B CA 1
ATOM 2692 C C . PHE B 1 66 ? 5.191 8.305 -7.191 1 98.25 66 PHE B C 1
ATOM 2694 O O . PHE B 1 66 ? 5.609 7.438 -6.422 1 98.25 66 PHE B O 1
ATOM 2701 N N . THR B 1 67 ? 4.07 9 -6.945 1 95.69 67 THR B N 1
ATOM 2702 C CA . THR B 1 67 ? 2.986 8.469 -6.129 1 95.69 67 THR B CA 1
ATOM 2703 C C . THR B 1 67 ? 2.113 7.516 -6.941 1 95.69 67 THR B C 1
ATOM 2705 O O . THR B 1 67 ? 2.301 7.375 -8.148 1 95.69 67 THR B O 1
ATOM 2708 N N . PRO B 1 68 ? 1.184 6.777 -6.316 1 94.31 68 PRO B N 1
ATOM 2709 C CA . PRO B 1 68 ? 0.288 5.914 -7.086 1 94.31 68 PRO B CA 1
ATOM 2710 C C . PRO B 1 68 ? -0.491 6.676 -8.156 1 94.31 68 PRO B C 1
ATOM 2712 O O . PRO B 1 68 ? -0.915 6.086 -9.156 1 94.31 68 PRO B O 1
ATOM 2715 N N . GLY B 1 69 ? -0.609 8.008 -7.996 1 92.88 69 GLY B N 1
ATOM 2716 C CA . GLY B 1 69 ? -1.487 8.742 -8.898 1 92.88 69 GLY B CA 1
ATOM 2717 C C . GLY B 1 69 ? -0.74 9.672 -9.828 1 92.88 69 GLY B C 1
ATOM 2718 O O . GLY B 1 69 ? -1.284 10.109 -10.852 1 92.88 69 GLY B O 1
ATOM 2719 N N . SER B 1 70 ? 0.49 10.016 -9.43 1 94.69 70 SER B N 1
ATOM 2720 C CA . SER B 1 70 ? 1.18 10.992 -10.258 1 94.69 70 SER B CA 1
ATOM 2721 C C . SER B 1 70 ? 2.664 11.062 -9.922 1 94.69 70 SER B C 1
ATOM 2723 O O . SER B 1 70 ? 3.1 10.516 -8.906 1 94.69 70 SER B O 1
ATOM 2725 N N . GLU B 1 71 ? 3.42 11.727 -10.805 1 97.31 71 GLU B N 1
ATOM 2726 C CA . GLU B 1 71 ? 4.844 11.977 -10.602 1 97.31 71 GLU B CA 1
ATOM 2727 C C . GLU B 1 71 ? 5.074 13.273 -9.82 1 97.31 71 GLU B C 1
ATOM 2729 O O . GLU B 1 71 ? 4.359 14.258 -10.023 1 97.31 71 GLU B O 1
ATOM 2734 N N . LEU B 1 72 ? 6.02 13.281 -8.922 1 95.38 72 LEU B N 1
ATOM 2735 C CA . LEU B 1 72 ? 6.453 14.461 -8.172 1 95.38 72 LEU B CA 1
ATOM 2736 C C . LEU B 1 72 ? 7.844 14.906 -8.617 1 95.38 72 LEU B C 1
ATOM 2738 O O . LEU B 1 72 ? 8.711 14.07 -8.875 1 95.38 72 LEU B O 1
ATOM 2742 N N . PRO B 1 73 ? 7.988 16.188 -8.656 1 95.94 73 PRO B N 1
ATOM 2743 C CA . PRO B 1 73 ? 9.328 16.641 -9.023 1 95.94 73 PRO B CA 1
ATOM 2744 C C . PRO B 1 73 ? 10.359 16.391 -7.93 1 95.94 73 PRO B C 1
ATOM 2746 O O . PRO B 1 73 ? 11.562 16.297 -8.219 1 95.94 73 PRO B O 1
ATOM 2749 N N . PHE B 1 74 ? 9.945 16.375 -6.77 1 94.06 74 PHE B N 1
ATOM 2750 C CA . PHE B 1 74 ? 10.789 16.109 -5.609 1 94.06 74 PHE B CA 1
ATOM 2751 C C . PHE B 1 74 ? 9.945 15.633 -4.434 1 94.06 74 PHE B C 1
ATOM 2753 O O . PHE B 1 74 ? 8.805 16.047 -4.266 1 94.06 74 PHE B O 1
ATOM 2760 N N . ALA B 1 75 ? 10.578 14.703 -3.633 1 94 75 ALA B N 1
ATOM 2761 C CA . ALA B 1 75 ? 10.031 14.289 -2.34 1 94 75 ALA B CA 1
ATOM 2762 C C . ALA B 1 75 ? 11.148 13.875 -1.385 1 94 75 ALA B C 1
ATOM 2764 O O . ALA B 1 75 ? 12.156 13.305 -1.809 1 94 75 ALA B O 1
ATOM 2765 N N . GLY B 1 76 ? 10.984 14.141 -0.181 1 94.88 76 GLY B N 1
ATOM 2766 C CA . GLY B 1 76 ? 12.047 14.016 0.809 1 94.88 76 GLY B CA 1
ATOM 2767 C C . GLY B 1 76 ? 12.422 12.57 1.09 1 94.88 76 GLY B C 1
ATOM 2768 O O . GLY B 1 76 ? 13.539 12.148 0.77 1 94.88 76 GLY B O 1
ATOM 2769 N N . HIS B 1 77 ? 11.445 11.781 1.596 1 95.62 77 HIS B N 1
ATOM 2770 C CA . HIS B 1 77 ? 11.844 10.453 2.045 1 95.62 77 HIS B CA 1
ATOM 2771 C C . HIS B 1 77 ? 12.242 9.57 0.868 1 95.62 77 HIS B C 1
ATOM 2773 O O . HIS B 1 77 ? 13.18 8.781 0.969 1 95.62 77 HIS B O 1
ATOM 2779 N N . PRO B 1 78 ? 11.664 9.664 -0.294 1 97.69 78 PRO B N 1
ATOM 2780 C CA . PRO B 1 78 ? 12.164 8.852 -1.403 1 97.69 78 PRO B CA 1
ATOM 2781 C C . PRO B 1 78 ? 13.578 9.242 -1.826 1 97.69 78 PRO B C 1
ATOM 2783 O O . PRO B 1 78 ? 14.344 8.398 -2.293 1 97.69 78 PRO B O 1
ATOM 2786 N N . THR B 1 79 ? 13.891 10.531 -1.646 1 97.75 79 THR B N 1
ATOM 2787 C CA . THR B 1 79 ? 15.242 10.992 -1.938 1 97.75 79 THR B CA 1
ATOM 2788 C C . THR B 1 79 ? 16.25 10.32 -1.015 1 97.75 79 THR B C 1
ATOM 2790 O O . THR B 1 79 ? 17.281 9.797 -1.475 1 97.75 79 THR B O 1
ATOM 2793 N N . ILE B 1 80 ? 15.969 10.305 0.17 1 98.31 80 ILE B N 1
ATOM 2794 C CA . ILE B 1 80 ? 16.875 9.68 1.135 1 98.31 80 ILE B CA 1
ATOM 2795 C C . ILE B 1 80 ? 16.906 8.172 0.903 1 98.31 80 ILE B C 1
ATOM 2797 O O . ILE B 1 80 ? 17.984 7.57 0.891 1 98.31 80 ILE B O 1
ATOM 2801 N N . GLY B 1 81 ? 15.781 7.566 0.764 1 98.62 81 GLY B N 1
ATOM 2802 C CA . GLY B 1 81 ? 15.727 6.129 0.554 1 98.62 81 GLY B CA 1
ATOM 2803 C C . GLY B 1 81 ? 16.438 5.68 -0.709 1 98.62 81 GLY B C 1
ATOM 2804 O O . GLY B 1 81 ? 17.125 4.652 -0.715 1 98.62 81 GLY B O 1
ATOM 2805 N N . THR B 1 82 ? 16.328 6.43 -1.801 1 98.75 82 THR B N 1
ATOM 2806 C CA . THR B 1 82 ? 16.984 6.09 -3.053 1 98.75 82 THR B CA 1
ATOM 2807 C C . THR B 1 82 ? 18.5 6.211 -2.91 1 98.75 82 THR B C 1
ATOM 2809 O O . THR B 1 82 ? 19.25 5.324 -3.344 1 98.75 82 THR B O 1
ATOM 2812 N N . ALA B 1 83 ? 18.922 7.324 -2.275 1 98.62 83 ALA B N 1
ATOM 2813 C CA . ALA B 1 83 ? 20.359 7.484 -2.053 1 98.62 83 ALA B CA 1
ATOM 2814 C C . ALA B 1 83 ? 20.906 6.328 -1.229 1 98.62 83 ALA B C 1
ATOM 2816 O O . ALA B 1 83 ? 21.969 5.781 -1.555 1 98.62 83 ALA B O 1
ATOM 2817 N N . HIS B 1 84 ? 20.219 5.988 -0.234 1 98.44 84 HIS B N 1
ATOM 2818 C CA . HIS B 1 84 ? 20.641 4.879 0.609 1 98.44 84 HIS B CA 1
ATOM 2819 C C . HIS B 1 84 ? 20.75 3.588 -0.195 1 98.44 84 HIS B C 1
ATOM 2821 O O . HIS B 1 84 ? 21.75 2.873 -0.091 1 98.44 84 HIS B O 1
ATOM 2827 N N . ALA B 1 85 ? 19.734 3.301 -0.979 1 98.62 85 ALA B N 1
ATOM 2828 C CA . ALA B 1 85 ? 19.719 2.074 -1.773 1 98.62 85 ALA B CA 1
ATOM 2829 C C . ALA B 1 85 ? 20.906 2.033 -2.744 1 98.62 85 ALA B C 1
ATOM 2831 O O . ALA B 1 85 ? 21.562 1.005 -2.875 1 98.62 85 ALA B O 1
ATOM 2832 N N . LEU B 1 86 ? 21.172 3.127 -3.334 1 98.62 86 LEU B N 1
ATOM 2833 C CA . LEU B 1 86 ? 22.234 3.168 -4.332 1 98.62 86 LEU B CA 1
ATOM 2834 C C . LEU B 1 86 ? 23.609 3.076 -3.668 1 98.62 86 LEU B C 1
ATOM 2836 O O . LEU B 1 86 ? 24.516 2.43 -4.195 1 98.62 86 LEU B O 1
ATOM 2840 N N . LEU B 1 87 ? 23.75 3.742 -2.541 1 98 87 LEU B N 1
ATOM 2841 C CA . LEU B 1 87 ? 25 3.65 -1.811 1 98 87 LEU B CA 1
ATOM 2842 C C . LEU B 1 87 ? 25.25 2.225 -1.328 1 98 87 LEU B C 1
ATOM 2844 O O . LEU B 1 87 ? 26.359 1.697 -1.477 1 98 87 LEU B O 1
ATOM 2848 N N . GLU B 1 88 ? 24.203 1.674 -0.847 1 97.06 88 GLU B N 1
ATOM 2849 C CA . GLU B 1 88 ? 24.328 0.315 -0.327 1 97.06 88 GLU B CA 1
ATOM 2850 C C . GLU B 1 88 ? 24.656 -0.675 -1.441 1 97.06 88 GLU B C 1
ATOM 2852 O O . GLU B 1 88 ? 25.391 -1.638 -1.228 1 97.06 88 GLU B O 1
ATOM 2857 N N . ALA B 1 89 ? 24.188 -0.43 -2.615 1 97.81 89 ALA B N 1
ATOM 2858 C CA . ALA B 1 89 ? 24.422 -1.324 -3.744 1 97.81 89 ALA B CA 1
ATOM 2859 C C . ALA B 1 89 ? 25.766 -1.035 -4.398 1 97.81 89 ALA B C 1
ATOM 2861 O O . ALA B 1 89 ? 26.203 -1.769 -5.289 1 97.81 89 ALA B O 1
ATOM 2862 N N . GLY B 1 90 ? 26.422 0.045 -3.924 1 97.31 90 GLY B N 1
ATOM 2863 C CA . GLY B 1 90 ? 27.719 0.402 -4.477 1 97.31 90 GLY B CA 1
ATOM 2864 C C . GLY B 1 90 ? 27.641 1.039 -5.852 1 97.31 90 GLY B C 1
ATOM 2865 O O . GLY B 1 90 ? 28.609 1.062 -6.598 1 97.31 90 GLY B O 1
ATOM 2866 N N . VAL B 1 91 ? 26.453 1.529 -6.059 1 97.38 91 VAL B N 1
ATOM 2867 C CA . VAL B 1 91 ? 26.219 2.148 -7.359 1 97.38 91 VAL B CA 1
ATOM 2868 C C . VAL B 1 91 ? 26.797 3.562 -7.371 1 97.38 91 VAL B C 1
ATOM 2870 O O . VAL B 1 91 ? 27.25 4.047 -8.414 1 97.38 91 VAL B O 1
ATOM 2873 N N . ILE B 1 92 ? 26.672 4.25 -6.266 1 97.62 92 ILE B N 1
ATOM 2874 C CA . ILE B 1 92 ? 27.234 5.586 -6.113 1 97.62 92 ILE B CA 1
ATOM 2875 C C . ILE B 1 92 ? 28.125 5.633 -4.867 1 97.62 92 ILE B C 1
ATOM 2877 O O . ILE B 1 92 ? 28.078 4.73 -4.031 1 97.62 92 ILE B O 1
ATOM 2881 N N . SER B 1 93 ? 28.922 6.668 -4.867 1 96.94 93 SER B N 1
ATOM 2882 C CA . SER B 1 93 ? 29.797 6.898 -3.725 1 96.94 93 SER B CA 1
ATOM 2883 C C . SER B 1 93 ? 29.766 8.359 -3.289 1 96.94 93 SER B C 1
ATOM 2885 O O . SER B 1 93 ? 29.547 9.25 -4.113 1 96.94 93 SER B O 1
ATOM 2887 N N . VAL B 1 94 ? 29.938 8.523 -1.972 1 96.12 94 VAL B N 1
ATOM 2888 C CA . VAL B 1 94 ? 29.938 9.859 -1.378 1 96.12 94 VAL B CA 1
ATOM 2889 C C . VAL B 1 94 ? 31.25 10.562 -1.674 1 96.12 94 VAL B C 1
ATOM 2891 O O . VAL B 1 94 ? 32.312 9.969 -1.525 1 96.12 94 VAL B O 1
ATOM 2894 N N . THR B 1 95 ? 31.25 11.797 -2.113 1 95.38 95 THR B N 1
ATOM 2895 C CA . THR B 1 95 ? 32.406 12.664 -2.281 1 95.38 95 THR B CA 1
ATOM 2896 C C . THR B 1 95 ? 32.312 13.875 -1.357 1 95.38 95 THR B C 1
ATOM 2898 O O . THR B 1 95 ? 31.391 14.664 -1.455 1 95.38 95 THR B O 1
ATOM 2901 N N . ASP B 1 96 ? 33.281 13.898 -0.47 1 94.38 96 ASP B N 1
ATOM 2902 C CA . ASP B 1 96 ? 33.375 14.984 0.495 1 94.38 96 ASP B CA 1
ATOM 2903 C C . ASP B 1 96 ? 32.062 15.141 1.263 1 94.38 96 ASP B C 1
ATOM 2905 O O . ASP B 1 96 ? 31.562 16.25 1.433 1 94.38 96 ASP B O 1
ATOM 2909 N N . GLY B 1 97 ? 31.453 14 1.524 1 96.06 97 GLY B N 1
ATOM 2910 C CA . GLY B 1 97 ? 30.281 13.945 2.383 1 96.06 97 GLY B CA 1
ATOM 2911 C C . GLY B 1 97 ? 29 14.359 1.676 1 96.06 97 GLY B C 1
ATOM 2912 O O . GLY B 1 97 ? 28 14.68 2.324 1 96.06 97 GLY B O 1
ATOM 2913 N N . ARG B 1 98 ? 29.094 14.422 0.392 1 96.62 98 ARG B N 1
ATOM 2914 C CA . ARG B 1 98 ? 27.938 14.93 -0.329 1 96.62 98 ARG B CA 1
ATOM 2915 C C . ARG B 1 98 ? 27.578 14.023 -1.499 1 96.62 98 ARG B C 1
ATOM 2917 O O . ARG B 1 98 ? 28.422 13.297 -2.014 1 96.62 98 ARG B O 1
ATOM 2924 N N . LEU B 1 99 ? 26.391 14.016 -1.865 1 97.62 99 LEU B N 1
ATOM 2925 C CA . LEU B 1 99 ? 25.812 13.461 -3.084 1 97.62 99 LEU B CA 1
ATOM 2926 C C . LEU B 1 99 ? 24.969 14.5 -3.814 1 97.62 99 LEU B C 1
ATOM 2928 O O . LEU B 1 99 ? 24.375 15.375 -3.182 1 97.62 99 LEU B O 1
ATOM 2932 N N . ILE B 1 100 ? 24.984 14.383 -5.039 1 97.94 100 ILE B N 1
ATOM 2933 C CA . ILE B 1 100 ? 24.125 15.258 -5.84 1 97.94 100 ILE B CA 1
ATOM 2934 C C . ILE B 1 100 ? 23.094 14.422 -6.598 1 97.94 100 ILE B C 1
ATOM 2936 O O . ILE B 1 100 ? 23.453 13.617 -7.461 1 97.94 100 ILE 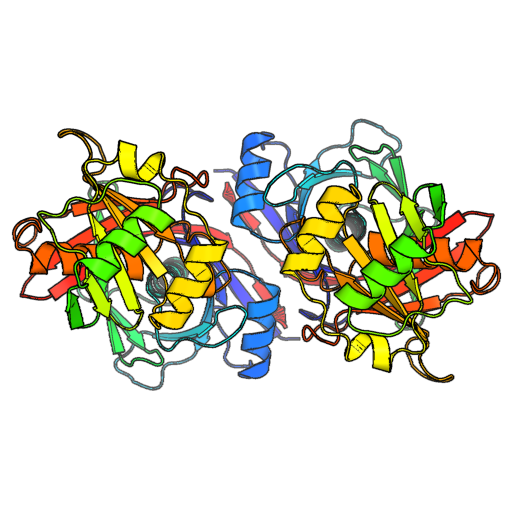B O 1
ATOM 2940 N N . GLN B 1 101 ? 21.875 14.641 -6.324 1 98.19 101 GLN B N 1
ATOM 2941 C CA . GLN B 1 101 ? 20.734 14 -6.973 1 98.19 101 GLN B CA 1
ATOM 2942 C C . GLN B 1 101 ? 20.141 14.906 -8.047 1 98.19 101 GLN B C 1
ATOM 2944 O O . GLN B 1 101 ? 19.875 16.078 -7.797 1 98.19 101 GLN B O 1
ATOM 2949 N N . GLU B 1 102 ? 19.922 14.328 -9.164 1 98.56 102 GLU B N 1
ATOM 2950 C CA . GLU B 1 102 ? 19.141 14.992 -10.211 1 98.56 102 GLU B CA 1
ATOM 2951 C C . GLU B 1 102 ? 17.703 14.5 -10.211 1 98.56 102 GLU B C 1
ATOM 2953 O O . GLU B 1 102 ? 17.438 13.297 -10.227 1 98.56 102 GLU B O 1
ATOM 2958 N N . CYS B 1 103 ? 16.781 15.406 -10.164 1 97.75 103 CYS B N 1
ATOM 2959 C CA . CYS B 1 103 ? 15.367 15.07 -10.234 1 97.75 103 CYS B CA 1
ATOM 2960 C C . CYS B 1 103 ? 14.57 16.203 -10.875 1 97.75 103 CYS B C 1
ATOM 2962 O O . CYS B 1 103 ? 15.148 17.156 -11.398 1 97.75 103 CYS B O 1
ATOM 2964 N N . GLY B 1 104 ? 13.227 16.062 -10.922 1 96.31 104 GLY B N 1
ATOM 2965 C CA . GLY B 1 104 ? 12.375 17.047 -11.586 1 96.31 104 GLY B CA 1
ATOM 2966 C C . GLY B 1 104 ? 12.57 18.453 -11.055 1 96.31 104 GLY B C 1
ATOM 2967 O O . GLY B 1 104 ? 12.359 19.438 -11.781 1 96.31 104 GLY B O 1
ATOM 2968 N N . ALA B 1 105 ? 13.023 18.578 -9.797 1 94.31 105 ALA B N 1
ATOM 2969 C CA . ALA B 1 105 ? 13.227 19.891 -9.172 1 94.31 105 ALA B CA 1
ATOM 2970 C C . ALA B 1 105 ? 14.641 20.391 -9.414 1 94.31 105 ALA B C 1
ATOM 2972 O O . ALA B 1 105 ? 15.016 21.469 -8.93 1 94.31 105 ALA B O 1
ATOM 2973 N N . GLY B 1 106 ? 15.375 19.688 -10.141 1 95.75 106 GLY B N 1
ATOM 2974 C CA . GLY B 1 106 ? 16.75 20.078 -10.422 1 95.75 106 GLY B CA 1
ATOM 2975 C C . GLY B 1 106 ? 17.766 19.25 -9.648 1 95.75 106 GLY B C 1
ATOM 2976 O O . GLY B 1 106 ? 17.516 18.094 -9.312 1 95.75 106 GLY B O 1
ATOM 2977 N N . LEU B 1 107 ? 18.891 19.891 -9.438 1 96.62 107 LEU B N 1
ATOM 2978 C CA . LEU B 1 107 ? 19.953 19.234 -8.695 1 96.62 107 LEU B CA 1
ATOM 2979 C C . LEU B 1 107 ? 19.797 19.469 -7.195 1 96.62 107 LEU B C 1
ATOM 2981 O O . LEU B 1 107 ? 19.719 20.609 -6.746 1 96.62 107 LEU B O 1
ATOM 2985 N N . ILE B 1 108 ? 19.766 18.391 -6.492 1 95.75 108 ILE B N 1
ATOM 2986 C CA . ILE B 1 108 ? 19.594 18.406 -5.047 1 95.75 108 ILE B CA 1
ATOM 2987 C C . ILE B 1 108 ? 20.844 17.859 -4.367 1 95.75 108 ILE B C 1
ATOM 2989 O O . ILE B 1 108 ? 21.234 16.719 -4.605 1 95.75 108 ILE B O 1
ATOM 2993 N N . THR B 1 109 ? 21.453 18.719 -3.568 1 95.75 109 THR B N 1
ATOM 2994 C CA . THR B 1 109 ? 22.625 18.266 -2.809 1 95.75 109 THR B CA 1
ATOM 2995 C C . THR B 1 109 ? 22.188 17.562 -1.527 1 95.75 109 THR B C 1
ATOM 2997 O O . THR B 1 109 ? 21.359 18.078 -0.773 1 95.75 109 THR B O 1
ATOM 3000 N N . LEU B 1 110 ? 22.688 16.391 -1.356 1 97.31 110 LEU B N 1
ATOM 3001 C CA . LEU B 1 110 ? 22.484 15.609 -0.136 1 97.31 110 LEU B CA 1
ATOM 3002 C C . LEU B 1 110 ? 23.766 15.539 0.689 1 97.31 110 LEU B C 1
ATOM 3004 O O . LEU B 1 110 ? 24.859 15.359 0.141 1 97.31 110 LEU B O 1
ATOM 3008 N N . ASN B 1 111 ? 23.609 15.766 1.964 1 97.06 111 ASN B N 1
ATOM 3009 C CA . ASN B 1 111 ? 24.719 15.562 2.893 1 97.06 111 ASN B CA 1
ATOM 3010 C C . ASN B 1 111 ? 24.672 14.18 3.533 1 97.06 111 ASN B C 1
ATOM 3012 O O . ASN B 1 111 ? 23.625 13.742 4.004 1 97.06 111 ASN B O 1
ATOM 3016 N N . VAL B 1 112 ? 25.797 13.531 3.414 1 96.25 112 VAL B N 1
ATOM 3017 C CA . VAL B 1 112 ? 25.906 12.188 3.969 1 96.25 112 VAL B CA 1
ATOM 3018 C C . VAL B 1 112 ? 26.938 12.172 5.094 1 96.25 112 VAL B C 1
ATOM 3020 O O . VAL B 1 112 ? 28.078 12.586 4.898 1 96.25 112 VAL B O 1
ATOM 3023 N N . SER B 1 113 ? 26.453 11.766 6.246 1 92.81 113 SER B N 1
ATOM 3024 C CA . SER B 1 113 ? 27.359 11.688 7.395 1 92.81 113 SER B CA 1
ATOM 3025 C C . SER B 1 113 ? 27.156 10.383 8.164 1 92.81 113 SER B C 1
ATOM 3027 O O . SER B 1 113 ? 26.156 9.695 7.977 1 92.81 113 SER B O 1
ATOM 3029 N N . GLU B 1 114 ? 28.078 10.086 8.836 1 87.31 114 GLU B N 1
ATOM 3030 C CA . GLU B 1 114 ? 28.016 8.914 9.703 1 87.31 114 GLU B CA 1
ATOM 3031 C C . GLU B 1 114 ? 27.719 9.32 11.148 1 87.31 114 GLU B C 1
ATOM 3033 O O . GLU B 1 114 ? 28.406 10.195 11.703 1 87.31 114 GLU B O 1
ATOM 3038 N N . MET B 1 115 ? 26.672 8.727 11.703 1 79.44 115 MET B N 1
ATOM 3039 C CA . MET B 1 115 ? 26.312 8.992 13.094 1 79.44 115 MET B CA 1
ATOM 3040 C C . MET B 1 115 ? 27.234 8.258 14.055 1 79.44 115 MET B C 1
ATOM 3042 O O . MET B 1 115 ? 28 7.379 13.641 1 79.44 115 MET B O 1
ATOM 3046 N N . GLU B 1 116 ? 27.219 8.734 15.234 1 72.62 116 GLU B N 1
ATOM 3047 C CA . GLU B 1 116 ? 28.125 8.188 16.234 1 72.62 116 GLU B CA 1
ATOM 3048 C C . GLU B 1 116 ? 27.953 6.676 16.359 1 72.62 116 GLU B C 1
ATOM 3050 O O . GLU B 1 116 ? 28.922 5.957 16.625 1 72.62 116 GLU B O 1
ATOM 3055 N N . ASN B 1 117 ? 26.797 6.152 16.109 1 73.81 117 ASN B N 1
ATOM 3056 C CA . ASN B 1 117 ? 26.531 4.723 16.266 1 73.81 117 ASN B CA 1
ATOM 3057 C C . ASN B 1 117 ? 26.875 3.953 14.992 1 73.81 117 ASN B C 1
ATOM 3059 O O . ASN B 1 117 ? 26.641 2.748 14.906 1 73.81 117 ASN B O 1
ATOM 3063 N N . GLY B 1 118 ? 27.406 4.695 14.023 1 79.81 118 GLY B N 1
ATOM 3064 C CA . GLY B 1 118 ? 27.859 4.066 12.797 1 79.81 118 GLY B CA 1
ATOM 3065 C C . GLY B 1 118 ? 26.812 4.062 11.703 1 79.81 118 GLY B C 1
ATOM 3066 O O . GLY B 1 118 ? 27.078 3.635 10.578 1 79.81 118 GLY B O 1
ATOM 3067 N N . GLU B 1 119 ? 25.703 4.555 12.102 1 84.44 119 GLU B N 1
ATOM 3068 C CA . GLU B 1 119 ? 24.625 4.602 11.109 1 84.44 119 GLU B CA 1
ATOM 3069 C C . GLU B 1 119 ? 24.781 5.812 10.195 1 84.44 119 GLU B C 1
ATOM 3071 O O . GLU B 1 119 ? 25.266 6.863 10.625 1 84.44 119 GLU B O 1
ATOM 3076 N N . ARG B 1 120 ? 24.453 5.578 9.016 1 93 120 ARG B N 1
ATOM 3077 C CA . ARG B 1 120 ? 24.5 6.648 8.023 1 93 120 ARG B CA 1
ATOM 3078 C C . ARG B 1 120 ? 23.281 7.543 8.109 1 93 120 ARG B C 1
ATOM 3080 O O . ARG B 1 120 ? 22.156 7.055 8.273 1 93 120 ARG B O 1
ATOM 3087 N N . SER B 1 121 ? 23.625 8.734 8.078 1 96.31 121 SER B N 1
ATOM 3088 C CA . SER B 1 121 ? 22.562 9.734 8.016 1 96.31 121 SER B CA 1
ATOM 3089 C C . SER B 1 121 ? 22.641 10.531 6.715 1 96.31 121 SER B C 1
ATOM 3091 O O . SER B 1 121 ? 23.719 10.93 6.281 1 96.31 121 SER B O 1
ATOM 3093 N N . ILE B 1 122 ? 21.578 10.664 6.043 1 98.25 122 ILE B N 1
ATOM 3094 C CA . ILE B 1 122 ? 21.469 11.438 4.809 1 98.25 122 ILE B CA 1
ATOM 3095 C C . ILE B 1 122 ? 20.469 12.578 5.008 1 98.25 122 ILE B C 1
ATOM 3097 O O . ILE B 1 122 ? 19.391 12.391 5.582 1 98.25 122 ILE B O 1
ATOM 3101 N N . SER B 1 123 ? 20.828 13.812 4.625 1 97.62 123 SER B N 1
ATOM 3102 C CA . SER B 1 123 ? 19.938 14.961 4.738 1 97.62 123 SER B CA 1
ATOM 3103 C C . SER B 1 123 ? 19.906 15.766 3.441 1 97.62 123 SER B C 1
ATOM 3105 O O . SER B 1 123 ? 20.844 15.727 2.654 1 97.62 123 SER B O 1
ATOM 3107 N N . PHE B 1 124 ? 18.844 16.422 3.189 1 96.81 124 PHE B N 1
ATOM 3108 C CA . PHE B 1 124 ? 18.672 17.312 2.053 1 96.81 124 PHE B CA 1
ATOM 3109 C C . PHE B 1 124 ? 18.281 18.719 2.521 1 96.81 124 PHE B C 1
ATOM 3111 O O . PHE B 1 124 ? 17.812 18.891 3.648 1 96.81 124 PHE B O 1
ATOM 3118 N N . GLU B 1 125 ? 18.641 19.625 1.7 1 94.69 125 GLU B N 1
ATOM 3119 C CA . GLU B 1 125 ? 18.25 21.016 1.969 1 94.69 125 GLU B CA 1
ATOM 3120 C C . GLU B 1 125 ? 16.781 21.25 1.611 1 94.69 125 GLU B C 1
ATOM 3122 O O . GLU B 1 125 ? 16.344 20.922 0.508 1 94.69 125 GLU B O 1
ATOM 3127 N N . LEU B 1 126 ? 16.062 21.734 2.561 1 94.06 126 LEU B N 1
ATOM 3128 C CA . LEU B 1 126 ? 14.664 22.109 2.352 1 94.06 126 LEU B CA 1
ATOM 3129 C C . LEU B 1 126 ? 14.547 23.266 1.376 1 94.06 126 LEU B C 1
ATOM 3131 O O . LEU B 1 126 ? 15.32 24.234 1.456 1 94.06 126 LEU B O 1
ATOM 3135 N N . PRO B 1 127 ? 13.594 23.234 0.382 1 91.56 127 PRO B N 1
ATOM 3136 C CA . PRO B 1 127 ? 13.359 24.406 -0.448 1 91.56 127 PRO B CA 1
ATOM 3137 C C . PRO B 1 127 ? 13.047 25.656 0.376 1 91.56 127 PRO B C 1
ATOM 3139 O O . PRO B 1 127 ? 12.547 25.547 1.501 1 91.56 127 PRO B O 1
ATOM 3142 N N . GLU B 1 128 ? 13.461 26.828 -0.146 1 93.5 128 GLU B N 1
ATOM 3143 C CA . GLU B 1 128 ? 13.188 28.062 0.576 1 93.5 128 GLU B CA 1
ATOM 3144 C C . GLU B 1 128 ? 11.695 28.219 0.87 1 93.5 128 GLU B C 1
ATOM 3146 O O . GLU B 1 128 ? 10.883 28.312 -0.052 1 93.5 128 GLU B O 1
ATOM 3151 N N . PRO B 1 129 ? 11.383 28.219 2.158 1 96.38 129 PRO B N 1
ATOM 3152 C CA . PRO B 1 129 ? 9.969 28.219 2.547 1 96.38 129 PRO B CA 1
ATOM 3153 C C . PRO B 1 129 ? 9.305 29.578 2.35 1 96.38 129 PRO B C 1
ATOM 3155 O O . PRO B 1 129 ? 9.945 30.625 2.561 1 96.38 129 PRO B O 1
ATOM 3158 N N . LYS B 1 130 ? 8.102 29.641 1.905 1 98.06 130 LYS B N 1
ATOM 3159 C CA . LYS B 1 130 ? 7.199 30.797 1.949 1 98.06 130 LYS B CA 1
ATOM 3160 C C . LYS B 1 130 ? 6.133 30.609 3.027 1 98.06 130 LYS B C 1
ATOM 3162 O O . LYS B 1 130 ? 5.367 29.641 2.994 1 98.06 130 LYS B O 1
ATOM 3167 N N . ILE B 1 131 ? 6.078 31.5 3.801 1 98.25 131 ILE B N 1
ATOM 3168 C CA . ILE B 1 131 ? 5.246 31.344 4.988 1 98.25 131 ILE B CA 1
ATOM 3169 C C . ILE B 1 131 ? 4.121 32.375 4.965 1 98.25 131 ILE B C 1
ATOM 3171 O O . ILE B 1 131 ? 4.367 33.562 4.746 1 98.25 131 ILE B O 1
ATOM 3175 N N . THR B 1 132 ? 3.008 31.969 5.176 1 98.38 132 THR B N 1
ATOM 3176 C CA . THR B 1 132 ? 1.821 32.812 5.305 1 98.38 132 THR B CA 1
ATOM 3177 C C . THR B 1 132 ? 1.058 32.469 6.582 1 98.38 132 THR B C 1
ATOM 3179 O O . THR B 1 132 ? 0.537 31.375 6.73 1 98.38 132 THR B O 1
ATOM 3182 N N . LEU B 1 133 ? 1.006 33.469 7.434 1 98.06 133 LEU B N 1
ATOM 3183 C CA . LEU B 1 133 ? 0.318 33.281 8.703 1 98.06 133 LEU B CA 1
ATOM 3184 C C . LEU B 1 133 ? -1.187 33.125 8.492 1 98.06 133 LEU B C 1
ATOM 3186 O O . LEU B 1 133 ? -1.762 33.812 7.645 1 98.06 133 LEU B O 1
ATOM 3190 N N . LEU B 1 134 ? -1.744 32.25 9.133 1 97.88 134 LEU B N 1
ATOM 3191 C CA . LEU B 1 134 ? -3.193 32.094 9.055 1 97.88 134 LEU B CA 1
ATOM 3192 C C . LEU B 1 134 ? -3.9 33.219 9.828 1 97.88 134 LEU B C 1
ATOM 3194 O O . LEU B 1 134 ? -3.375 33.719 10.82 1 97.88 134 LEU B O 1
ATOM 3198 N N . SER B 1 135 ? -5.105 33.531 9.523 1 96.62 135 SER B N 1
ATOM 3199 C CA . SER B 1 135 ? -5.953 34.438 10.289 1 96.62 135 SER B CA 1
ATOM 3200 C C . SER B 1 135 ? -6.543 33.75 11.516 1 96.62 135 SER B C 1
ATOM 3202 O O . SER B 1 135 ? -6.512 32.531 11.617 1 96.62 135 SER B O 1
ATOM 3204 N N . ARG B 1 136 ? -7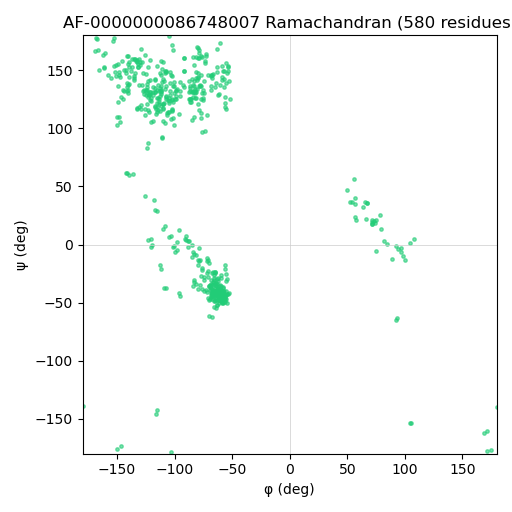.012 34.625 12.32 1 95.56 136 ARG B N 1
ATOM 3205 C CA . ARG B 1 136 ? -7.613 34.094 13.547 1 95.56 136 ARG B CA 1
ATOM 3206 C C . ARG B 1 136 ? -8.789 33.188 13.227 1 95.56 136 ARG B C 1
ATOM 3208 O O . ARG B 1 136 ? -8.992 32.156 13.883 1 95.56 136 ARG B O 1
ATOM 3215 N N . GLU B 1 137 ? -9.492 33.5 12.242 1 95.69 137 GLU B N 1
ATOM 3216 C CA . GLU B 1 137 ? -10.641 32.688 11.844 1 95.69 137 GLU B CA 1
ATOM 3217 C C . GLU B 1 137 ? -10.203 31.344 11.305 1 95.69 137 GLU B C 1
ATOM 3219 O O . GLU B 1 137 ? -10.812 30.312 11.617 1 95.69 137 GLU B O 1
ATOM 3224 N N . GLN B 1 138 ? -9.148 31.375 10.602 1 96.19 138 GLN B N 1
ATOM 3225 C CA . GLN B 1 138 ? -8.617 30.141 10.047 1 96.19 138 GLN B CA 1
ATOM 3226 C C . GLN B 1 138 ? -8.055 29.234 11.148 1 96.19 138 GLN B C 1
ATOM 3228 O O . GLN B 1 138 ? -8.211 28.016 11.102 1 96.19 138 GLN B O 1
ATOM 3233 N N . VAL B 1 139 ? -7.543 29.812 12.039 1 96.88 139 VAL B N 1
ATOM 3234 C CA . VAL B 1 139 ? -6.98 29.062 13.156 1 96.88 139 VAL B CA 1
ATOM 3235 C C . VAL B 1 139 ? -8.102 28.422 13.969 1 96.88 139 VAL B C 1
ATOM 3237 O O . VAL B 1 139 ? -8 27.25 14.359 1 96.88 139 VAL B O 1
ATOM 3240 N N . ASN B 1 140 ? -9.117 29.156 14.289 1 94.94 140 ASN B N 1
ATOM 3241 C CA . ASN B 1 140 ? -10.242 28.609 15.039 1 94.94 140 ASN B CA 1
ATOM 3242 C C . ASN B 1 140 ? -10.875 27.422 14.32 1 94.94 140 ASN B C 1
ATOM 3244 O O . ASN B 1 140 ? -11.219 26.422 14.953 1 94.94 140 ASN B O 1
ATOM 3248 N N . ARG B 1 141 ? -10.945 27.578 13.078 1 95.44 141 ARG B N 1
ATOM 3249 C CA . ARG B 1 141 ? -11.523 26.5 12.281 1 95.44 141 ARG B CA 1
ATOM 3250 C C . ARG B 1 141 ? -10.633 25.266 12.305 1 95.44 141 ARG B C 1
ATOM 3252 O O . ARG B 1 141 ? -11.125 24.141 12.438 1 95.44 141 ARG B O 1
ATOM 3259 N N . LEU B 1 142 ? -9.406 25.453 12.18 1 95.94 142 LEU B N 1
ATOM 3260 C CA . LEU B 1 142 ? -8.438 24.359 12.242 1 95.94 142 LEU B CA 1
ATOM 3261 C C . LEU B 1 142 ? -8.492 23.656 13.586 1 95.94 142 LEU B C 1
ATOM 3263 O O . LEU B 1 142 ? -8.445 22.422 13.648 1 95.94 142 LEU B O 1
ATOM 3267 N N . GLU B 1 143 ? -8.531 24.438 14.648 1 96.25 143 GLU B N 1
ATOM 3268 C CA . GLU B 1 143 ? -8.633 23.859 15.984 1 96.25 143 GLU B CA 1
ATOM 3269 C C . GLU B 1 143 ? -9.859 22.969 16.109 1 96.25 143 GLU B C 1
ATOM 3271 O O . GLU B 1 143 ? -9.789 21.891 16.703 1 96.25 143 GLU B O 1
ATOM 3276 N N . ASP B 1 144 ? -10.812 23.531 15.578 1 95.69 144 ASP B N 1
ATOM 3277 C CA . ASP B 1 144 ? -12.062 22.781 15.664 1 95.69 144 ASP B CA 1
ATOM 3278 C C . ASP B 1 144 ? -11.969 21.453 14.898 1 95.69 144 ASP B C 1
ATOM 3280 O O . ASP B 1 144 ? -12.453 20.422 15.367 1 95.69 144 ASP B O 1
ATOM 3284 N N . ILE B 1 145 ? -11.273 21.484 13.82 1 97.25 145 ILE B N 1
ATOM 3285 C CA . ILE B 1 145 ? -11.148 20.297 12.984 1 97.25 145 ILE B CA 1
ATOM 3286 C C . ILE B 1 145 ? -10.172 19.312 13.617 1 97.25 145 ILE B C 1
ATOM 3288 O O . ILE B 1 145 ? -10.422 18.109 13.625 1 97.25 145 ILE B O 1
ATOM 3292 N N . LEU B 1 146 ? -9.172 19.781 14.18 1 96.69 146 LEU B N 1
ATOM 3293 C CA . LEU B 1 146 ? -8.133 18.938 14.781 1 96.69 146 LEU B CA 1
ATOM 3294 C C . LEU B 1 146 ? -8.602 18.391 16.125 1 96.69 146 LEU B C 1
ATOM 3296 O O . LEU B 1 146 ? -8.148 17.312 16.547 1 96.69 146 LEU B O 1
ATOM 3300 N N . GLY B 1 147 ? -9.469 19.156 16.703 1 95.31 147 GLY B N 1
ATOM 3301 C CA . GLY B 1 147 ? -9.953 18.75 18.016 1 95.31 147 GLY B CA 1
ATOM 3302 C C . GLY B 1 147 ? -8.914 18.906 19.094 1 95.31 147 GLY B C 1
ATOM 3303 O O . GLY B 1 147 ? -8.938 18.156 20.094 1 95.31 147 GLY B O 1
ATOM 3304 N N . CYS B 1 148 ? -8.008 19.641 18.859 1 91.94 148 CYS B N 1
ATOM 3305 C CA . CYS B 1 148 ? -7.016 19.906 19.891 1 91.94 148 CYS B CA 1
ATOM 3306 C C . CYS B 1 148 ? -6.652 21.375 19.938 1 91.94 148 CYS B C 1
ATOM 3308 O O . CYS B 1 148 ? -6.855 22.109 18.953 1 91.94 148 CYS B O 1
ATOM 3310 N N . SER B 1 149 ? -6.113 21.75 21.078 1 91.44 149 SER B N 1
ATOM 3311 C CA . SER B 1 149 ? -5.719 23.141 21.266 1 91.44 149 SER B CA 1
ATOM 3312 C C . SER B 1 149 ? -4.391 23.438 20.578 1 91.44 149 SER B C 1
ATOM 3314 O O . SER B 1 149 ? -3.447 22.656 20.672 1 91.44 149 SER B O 1
ATOM 3316 N N . ILE B 1 150 ? -4.344 24.484 19.969 1 93 150 ILE B N 1
ATOM 3317 C CA . ILE B 1 150 ? -3.168 25.016 19.266 1 93 150 ILE B CA 1
ATOM 3318 C C . ILE B 1 150 ? -2.52 26.109 20.109 1 93 150 ILE B C 1
ATOM 3320 O O . ILE B 1 150 ? -3.209 26.859 20.812 1 93 150 ILE B O 1
ATOM 3324 N N . ASN B 1 151 ? -1.225 26.203 20.062 1 93.19 151 ASN B N 1
ATOM 3325 C CA . ASN B 1 151 ? -0.506 27.297 20.703 1 93.19 151 ASN B CA 1
ATOM 3326 C C . ASN B 1 151 ? -0.593 28.578 19.891 1 93.19 151 ASN B C 1
ATOM 3328 O O . ASN B 1 151 ? 0.076 28.719 18.859 1 93.19 151 ASN B O 1
ATOM 3332 N N . TYR B 1 152 ? -1.314 29.453 20.406 1 89.62 152 TYR B N 1
ATOM 3333 C CA . TYR B 1 152 ? -1.61 30.688 19.688 1 89.62 152 TYR B CA 1
ATOM 3334 C C . TYR B 1 152 ? -0.417 31.641 19.703 1 89.62 152 TYR B C 1
ATOM 3336 O O . TYR B 1 152 ? -0.37 32.594 18.938 1 89.62 152 TYR B O 1
ATOM 3344 N N . GLU B 1 153 ? 0.376 31.391 20.609 1 93.25 153 GLU B N 1
ATOM 3345 C CA . GLU B 1 153 ? 1.562 32.25 20.641 1 93.25 153 GLU B CA 1
ATOM 3346 C C . GLU B 1 153 ? 2.387 32.094 19.375 1 93.25 153 GLU B C 1
ATOM 3348 O O . GLU B 1 153 ? 3.158 32.969 19 1 93.25 153 GLU B O 1
ATOM 3353 N N . LEU B 1 154 ? 2.27 30.938 18.844 1 97.06 154 LEU B N 1
ATOM 3354 C CA . LEU B 1 154 ? 2.869 30.688 17.531 1 97.06 154 LEU B CA 1
ATOM 3355 C C . LEU B 1 154 ? 1.795 30.5 16.469 1 97.06 154 LEU B C 1
ATOM 3357 O O . LEU B 1 154 ? 1.263 29.406 16.297 1 97.06 154 LEU B O 1
ATOM 3361 N N . THR B 1 155 ? 1.508 31.656 15.875 1 97 155 THR B N 1
ATOM 3362 C CA . THR B 1 155 ? 0.389 31.656 14.938 1 97 155 THR B CA 1
ATOM 3363 C C . THR B 1 155 ? 0.61 30.609 13.844 1 97 155 THR B C 1
ATOM 3365 O O . THR B 1 155 ? 1.642 30.625 13.172 1 97 155 THR B O 1
ATOM 3368 N N . PRO B 1 156 ? -0.297 29.703 13.719 1 98.31 156 PRO B N 1
ATOM 3369 C CA . PRO B 1 156 ? -0.183 28.703 12.648 1 98.31 156 PRO B CA 1
ATOM 3370 C C . PRO B 1 156 ? -0.003 29.344 11.273 1 98.31 156 PRO B C 1
ATOM 3372 O O . PRO B 1 156 ? -0.482 30.453 11.031 1 98.31 156 PRO B O 1
ATOM 3375 N N . ALA B 1 157 ? 0.626 28.594 10.453 1 98.5 157 ALA B N 1
ATOM 3376 C CA . ALA B 1 157 ? 0.989 29.188 9.172 1 98.5 157 ALA B CA 1
ATOM 3377 C C . ALA B 1 157 ? 0.983 28.156 8.062 1 98.5 157 ALA B C 1
ATOM 3379 O O . ALA B 1 157 ? 1.234 26.969 8.305 1 98.5 157 ALA B O 1
ATOM 3380 N N . LEU B 1 158 ? 0.579 28.594 6.906 1 98.69 158 LEU B N 1
ATOM 3381 C CA . LEU B 1 158 ? 0.797 27.828 5.691 1 98.69 158 LEU B CA 1
ATOM 3382 C C . LEU B 1 158 ? 2.242 27.938 5.219 1 98.69 158 LEU B C 1
ATOM 3384 O O . LEU B 1 158 ? 2.717 29.047 4.938 1 98.69 158 LEU B O 1
ATOM 3388 N N . VAL B 1 159 ? 2.963 26.906 5.25 1 98.5 159 VAL B N 1
ATOM 3389 C CA . VAL B 1 159 ? 4.371 26.828 4.867 1 98.5 159 VAL B CA 1
ATOM 3390 C C . VAL B 1 159 ? 4.504 26.109 3.529 1 98.5 159 VAL B C 1
ATOM 3392 O O . VAL B 1 159 ? 4.176 24.922 3.426 1 98.5 159 VAL B O 1
ATOM 3395 N N . ASP B 1 160 ? 4.918 26.828 2.584 1 97.56 160 ASP B N 1
ATOM 3396 C CA . ASP B 1 160 ? 5.055 26.297 1.231 1 97.56 160 ASP B CA 1
ATOM 3397 C C . ASP B 1 160 ? 6.508 25.953 0.918 1 97.56 160 ASP B C 1
ATOM 3399 O O . ASP B 1 160 ? 7.332 26.844 0.718 1 97.56 160 ASP B O 1
ATOM 3403 N N . VAL B 1 161 ? 6.938 24.766 0.924 1 94 161 VAL B N 1
ATOM 3404 C CA . VAL B 1 161 ? 8.266 24.266 0.599 1 94 161 VAL B CA 1
ATOM 3405 C C . VAL B 1 161 ? 8.195 23.328 -0.604 1 94 161 VAL B C 1
ATOM 3407 O O . VAL B 1 161 ? 8.984 22.391 -0.723 1 94 161 VAL B O 1
ATOM 3410 N N . GLY B 1 162 ? 7.398 23.609 -1.556 1 90.75 162 GLY B N 1
ATOM 3411 C CA . GLY B 1 162 ? 6.922 22.734 -2.605 1 90.75 162 GLY B CA 1
ATOM 3412 C C . GLY B 1 162 ? 5.609 22.047 -2.262 1 90.75 162 GLY B C 1
ATOM 3413 O O . GLY B 1 162 ? 4.598 22.266 -2.928 1 90.75 162 GLY B O 1
ATOM 3414 N N . ALA B 1 163 ? 5.797 21.266 -1.265 1 92.38 163 ALA B N 1
ATOM 3415 C CA . ALA B 1 163 ? 4.57 20.859 -0.586 1 92.38 163 ALA B CA 1
ATOM 3416 C C . ALA B 1 163 ? 4.066 21.953 0.348 1 92.38 163 ALA B C 1
ATOM 3418 O O . ALA B 1 163 ? 4.863 22.641 0.984 1 92.38 163 ALA B O 1
ATOM 3419 N N . ARG B 1 164 ? 2.781 22.109 0.444 1 96.75 164 ARG B N 1
ATOM 3420 C CA . ARG B 1 164 ? 2.172 23.188 1.226 1 96.75 164 ARG B CA 1
ATOM 3421 C C . ARG B 1 164 ? 1.489 22.641 2.473 1 96.75 164 ARG B C 1
ATOM 3423 O O . ARG B 1 164 ? 0.401 22.062 2.389 1 96.75 164 ARG B O 1
ATOM 3430 N N . TRP B 1 165 ? 2.129 22.875 3.562 1 98.12 165 TRP B N 1
ATOM 3431 C CA . TRP B 1 165 ? 1.64 22.359 4.84 1 98.12 165 TRP B CA 1
ATOM 3432 C C . TRP B 1 165 ? 1.21 23.516 5.75 1 98.12 165 TRP B C 1
ATOM 3434 O O . TRP B 1 165 ? 1.904 24.516 5.852 1 98.12 165 TRP B O 1
ATOM 3444 N N . ILE B 1 166 ? 0.088 23.375 6.293 1 98.56 166 ILE B N 1
ATOM 3445 C CA . ILE B 1 166 ? -0.203 24.219 7.445 1 98.56 166 ILE B CA 1
ATOM 3446 C C . ILE B 1 166 ? 0.433 23.625 8.695 1 98.56 166 ILE B C 1
ATOM 3448 O O . ILE B 1 166 ? 0.248 22.438 8.992 1 98.56 166 ILE B O 1
ATOM 3452 N N . VAL B 1 167 ? 1.194 24.453 9.336 1 98.69 167 VAL B N 1
ATOM 3453 C CA . VAL B 1 167 ? 1.881 24 10.539 1 98.69 167 VAL B CA 1
ATOM 3454 C C . VAL B 1 167 ? 1.306 24.703 11.758 1 98.69 167 VAL B C 1
ATOM 3456 O O . VAL B 1 167 ? 1.126 25.922 11.75 1 98.69 167 VAL B O 1
ATOM 3459 N N . ALA B 1 168 ? 1.03 23.953 12.734 1 98.56 168 ALA B N 1
ATOM 3460 C CA . ALA B 1 168 ? 0.561 24.484 14.016 1 98.56 168 ALA B CA 1
ATOM 3461 C C . ALA B 1 168 ? 1.283 23.812 15.18 1 98.56 168 ALA B C 1
ATOM 3463 O O . ALA B 1 168 ? 1.538 22.609 15.156 1 98.56 168 ALA B O 1
ATOM 3464 N N . CYS B 1 169 ? 1.58 24.531 16.125 1 98.38 169 CYS B N 1
ATOM 3465 C CA . CYS B 1 169 ? 2.213 24.062 17.344 1 98.38 169 CYS B CA 1
ATOM 3466 C C . CYS B 1 169 ? 1.173 23.781 18.422 1 98.38 169 CYS B C 1
ATOM 3468 O O . CYS B 1 169 ? 0.242 24.562 18.609 1 98.38 169 CYS B O 1
ATOM 3470 N N . THR B 1 170 ? 1.3 22.688 19 1 98 170 THR B N 1
ATOM 3471 C CA . THR B 1 170 ? 0.445 22.344 20.141 1 98 170 THR B CA 1
ATOM 3472 C C . THR B 1 170 ? 1.2 22.5 21.453 1 98 170 THR B C 1
ATOM 3474 O O . THR B 1 170 ? 2.383 22.844 21.453 1 98 170 THR B O 1
ATOM 3477 N N . SER B 1 171 ? 0.55 22.188 22.578 1 94.38 171 SER B N 1
ATOM 3478 C CA . SER B 1 171 ? 1.138 22.438 23.891 1 94.38 171 SER B CA 1
ATOM 3479 C C . SER B 1 171 ? 2.307 21.5 24.156 1 94.38 171 SER B C 1
ATOM 3481 O O . SER B 1 171 ? 3.279 21.875 24.812 1 94.38 171 SER B O 1
ATOM 3483 N N . ASP B 1 172 ? 2.066 20.297 23.609 1 96.5 172 ASP B N 1
ATOM 3484 C CA . ASP B 1 172 ? 3.129 19.328 23.875 1 96.5 172 ASP B CA 1
ATOM 3485 C C . ASP B 1 172 ? 2.961 18.094 23 1 96.5 172 ASP B C 1
ATOM 3487 O O . ASP B 1 172 ? 1.998 17.984 22.234 1 96.5 172 ASP B O 1
ATOM 3491 N N . ALA B 1 173 ? 4.027 17.109 23.188 1 97.56 173 ALA B N 1
ATOM 3492 C CA . ALA B 1 173 ? 4.043 15.898 22.375 1 97.56 173 ALA B CA 1
ATOM 3493 C C . ALA B 1 173 ? 2.83 15.023 22.672 1 97.56 173 ALA B C 1
ATOM 3495 O O . ALA B 1 173 ? 2.289 14.375 21.766 1 97.56 173 ALA B O 1
ATOM 3496 N N . GLU B 1 174 ? 2.375 14.977 23.797 1 96.38 174 GLU B N 1
ATOM 3497 C CA . GLU B 1 174 ? 1.214 14.172 24.156 1 96.38 174 GLU B CA 1
ATOM 3498 C C . GLU B 1 174 ? -0.044 14.656 23.453 1 96.38 174 GLU B C 1
ATOM 3500 O O . GLU B 1 174 ? -0.869 13.852 23.016 1 96.38 174 GLU B O 1
ATOM 3505 N N . THR B 1 175 ? -0.194 15.906 23.422 1 97.12 175 THR B N 1
ATOM 3506 C CA . THR B 1 175 ? -1.339 16.469 22.719 1 97.12 175 THR B CA 1
ATOM 3507 C C . THR B 1 175 ? -1.315 16.047 21.25 1 97.12 175 THR B C 1
ATOM 3509 O O . THR B 1 175 ? -2.352 15.695 20.672 1 97.12 175 THR B O 1
ATOM 3512 N N . VAL B 1 176 ? -0.144 16.125 20.672 1 97.94 176 VAL B N 1
ATOM 3513 C CA . VAL B 1 176 ? 0.017 15.695 19.297 1 97.94 176 VAL B CA 1
ATOM 3514 C C . VAL B 1 176 ? -0.44 14.242 19.141 1 97.94 176 VAL B C 1
ATOM 3516 O O . VAL B 1 176 ? -1.216 13.922 18.25 1 97.94 176 VAL B O 1
ATOM 3519 N N . LEU B 1 177 ? -0.038 13.328 20.047 1 97.56 177 LEU B N 1
ATOM 3520 C CA . LEU B 1 177 ? -0.269 11.891 19.953 1 97.56 177 LEU B CA 1
ATOM 3521 C C . LEU B 1 177 ? -1.735 11.562 20.203 1 97.56 177 LEU B C 1
ATOM 3523 O O . LEU B 1 177 ? -2.256 10.578 19.672 1 97.56 177 LEU B O 1
ATOM 3527 N N . THR B 1 178 ? -2.412 12.406 20.906 1 96.75 178 THR B N 1
ATOM 3528 C CA . THR B 1 178 ? -3.781 12.078 21.281 1 96.75 178 THR B CA 1
ATOM 3529 C C . THR B 1 178 ? -4.781 12.773 20.359 1 96.75 178 THR B C 1
ATOM 3531 O O . THR B 1 178 ? -5.988 12.539 20.453 1 96.75 178 THR B O 1
ATOM 3534 N N . THR B 1 179 ? -4.297 13.625 19.5 1 96.19 179 THR B N 1
ATOM 3535 C CA . THR B 1 179 ? -5.16 14.352 18.562 1 96.19 179 THR B CA 1
ATOM 3536 C C . THR B 1 179 ? -5.883 13.383 17.641 1 96.19 179 THR B C 1
ATOM 3538 O O . THR B 1 179 ? -5.273 12.453 17.109 1 96.19 179 THR B O 1
ATOM 3541 N N . GLN B 1 180 ? -7.062 13.516 17.547 1 95.75 180 GLN B N 1
ATOM 3542 C CA . GLN B 1 180 ? -7.91 12.734 16.656 1 95.75 180 GLN B CA 1
ATOM 3543 C C . GLN B 1 180 ? -8.711 13.641 15.719 1 95.75 180 GLN B C 1
ATOM 3545 O O . GLN B 1 180 ? -9.852 13.992 16.016 1 95.75 180 GLN B O 1
ATOM 3550 N N . PRO B 1 181 ? -8.109 14.109 14.578 1 94.38 181 PRO B N 1
ATOM 3551 C CA . PRO B 1 181 ? -8.758 15.039 13.648 1 94.38 181 PRO B CA 1
ATOM 3552 C C . PRO B 1 181 ? -10.008 14.453 13 1 94.38 181 PRO B C 1
ATOM 3554 O O . PRO B 1 181 ? -10.125 13.234 12.883 1 94.38 181 PRO B O 1
ATOM 3557 N N . ASP B 1 182 ? -10.93 15.297 12.711 1 94.81 182 ASP B N 1
ATOM 3558 C CA . ASP B 1 182 ? -12.008 14.953 11.789 1 94.81 182 ASP B CA 1
ATOM 3559 C C . ASP B 1 182 ? -11.523 14.969 10.344 1 94.81 182 ASP B C 1
ATOM 3561 O O . ASP B 1 182 ? -11.508 16.031 9.703 1 94.81 182 ASP B O 1
ATOM 3565 N N . PHE B 1 183 ? -11.188 13.812 9.852 1 91.56 183 PHE B N 1
ATOM 3566 C CA . PHE B 1 183 ? -10.461 13.711 8.594 1 91.56 183 PHE B CA 1
ATOM 3567 C C . PHE B 1 183 ? -11.344 14.141 7.426 1 91.56 183 PHE B C 1
ATOM 3569 O O . PHE B 1 183 ? -10.852 14.648 6.422 1 91.56 183 PHE B O 1
ATOM 3576 N N . SER B 1 184 ? -12.672 13.852 7.469 1 88.69 184 SER B N 1
ATOM 3577 C CA . SER B 1 184 ? -13.562 14.305 6.41 1 88.69 184 SER B CA 1
ATOM 3578 C C . SER B 1 184 ? -13.578 15.828 6.32 1 88.69 184 SER B C 1
ATOM 3580 O O . SER B 1 184 ? -13.438 16.391 5.23 1 88.69 184 SER B O 1
ATOM 3582 N N . ARG B 1 185 ? -13.797 16.438 7.496 1 94.38 185 ARG B N 1
ATOM 3583 C CA . ARG B 1 185 ? -13.781 17.906 7.5 1 94.38 185 ARG B CA 1
ATOM 3584 C C . ARG B 1 185 ? -12.391 18.438 7.145 1 94.38 185 ARG B C 1
ATOM 3586 O O . ARG B 1 185 ? -12.273 19.484 6.504 1 94.38 185 ARG B O 1
ATOM 3593 N N . LEU B 1 186 ? -11.383 17.734 7.562 1 96.5 186 LEU B N 1
ATOM 3594 C CA . LEU B 1 186 ? -10.016 18.172 7.27 1 96.5 186 LEU B CA 1
ATOM 3595 C C . LEU B 1 186 ? -9.727 18.078 5.777 1 96.5 186 LEU B C 1
ATOM 3597 O O . LEU B 1 186 ? -9.023 18.922 5.227 1 96.5 186 LEU B O 1
ATOM 3601 N N . LYS B 1 187 ? -10.18 17.031 5.156 1 93.25 187 LYS B N 1
ATOM 3602 C CA . LYS B 1 187 ? -10.047 16.906 3.705 1 93.25 187 LYS B CA 1
ATOM 3603 C C . LYS B 1 187 ? -10.633 18.125 2.998 1 93.25 187 LYS B C 1
ATOM 3605 O O . LYS B 1 187 ? -9.984 18.719 2.127 1 93.25 187 LYS B O 1
ATOM 3610 N N . ASP B 1 188 ? -11.852 18.5 3.344 1 95.06 188 ASP B N 1
ATOM 3611 C CA . ASP B 1 188 ? -12.5 19.656 2.754 1 95.06 188 ASP B CA 1
ATOM 3612 C C . ASP B 1 188 ? -11.695 20.938 3.018 1 95.06 188 ASP B C 1
ATOM 3614 O O . ASP B 1 188 ? -11.539 21.766 2.129 1 95.06 188 ASP B O 1
ATOM 3618 N N . HIS B 1 189 ? -11.25 21.031 4.23 1 97.25 189 HIS B N 1
ATOM 3619 C CA . HIS B 1 189 ? -10.422 22.172 4.621 1 97.25 189 HIS B CA 1
ATOM 3620 C C . HIS B 1 189 ? -9.172 22.266 3.758 1 97.25 189 HIS B C 1
ATOM 3622 O O . HIS B 1 189 ? -8.836 23.344 3.266 1 97.25 189 HIS B O 1
ATOM 3628 N N . ASP B 1 190 ? -8.461 21.156 3.629 1 96 190 ASP B N 1
ATOM 3629 C CA . ASP B 1 190 ? -7.219 21.141 2.865 1 96 190 ASP B CA 1
ATOM 3630 C C . ASP B 1 190 ? -7.465 21.547 1.413 1 96 190 ASP B C 1
ATOM 3632 O O . ASP B 1 190 ? -6.668 22.281 0.828 1 96 190 ASP B O 1
ATOM 3636 N N . ILE B 1 191 ? -8.508 21.094 0.844 1 94.88 191 ILE B N 1
ATOM 3637 C CA . ILE B 1 191 ? -8.867 21.438 -0.527 1 94.88 191 ILE B CA 1
ATOM 3638 C C . ILE B 1 191 ? -9.133 22.938 -0.629 1 94.88 191 ILE B C 1
ATOM 3640 O O . ILE B 1 191 ? -8.617 23.594 -1.533 1 94.88 191 ILE B O 1
ATOM 3644 N N . GLU B 1 192 ? -10 23.438 0.265 1 96.88 192 GLU B N 1
ATOM 3645 C CA . GLU B 1 192 ? -10.336 24.859 0.274 1 96.88 192 GLU B CA 1
ATOM 3646 C C . GLU B 1 192 ? -9.086 25.719 0.421 1 96.88 192 GLU B C 1
ATOM 3648 O O . GLU B 1 192 ? -8.953 26.75 -0.245 1 96.88 192 GLU B O 1
ATOM 3653 N N . MET B 1 193 ? -8.242 25.359 1.368 1 96.12 193 MET B N 1
ATOM 3654 C CA . MET B 1 193 ? -7.051 26.141 1.657 1 96.12 193 MET B CA 1
ATOM 3655 C C . MET B 1 193 ? -5.949 25.859 0.64 1 96.12 193 MET B C 1
ATOM 3657 O O . MET B 1 193 ? -4.895 26.5 0.667 1 96.12 193 MET B O 1
ATOM 3661 N N . ASN B 1 194 ? -6.18 24.906 -0.345 1 96.12 194 ASN B N 1
ATOM 3662 C CA . ASN B 1 194 ? -5.23 24.5 -1.371 1 96.12 194 ASN B CA 1
ATOM 3663 C C . ASN B 1 194 ? -3.869 24.156 -0.77 1 96.12 194 ASN B C 1
ATOM 3665 O O . ASN B 1 194 ? -2.846 24.688 -1.194 1 96.12 194 ASN B O 1
ATOM 3669 N N . CYS B 1 195 ? -3.906 23.375 0.272 1 96.94 195 CYS B N 1
ATOM 3670 C CA . CYS B 1 195 ? -2.688 22.891 0.911 1 96.94 195 CYS B CA 1
ATOM 3671 C C . CYS B 1 195 ? -2.65 21.359 0.919 1 96.94 195 CYS B C 1
ATOM 3673 O O . CYS B 1 195 ? -3.664 20.719 0.66 1 96.94 195 CYS B O 1
ATOM 3675 N N . THR B 1 196 ? -1.472 20.781 1.054 1 94.31 196 THR B N 1
ATOM 3676 C CA . THR B 1 196 ? -1.23 19.344 1.119 1 94.31 196 THR B CA 1
ATOM 3677 C C . THR B 1 196 ? -1.881 18.734 2.361 1 94.31 196 THR B C 1
ATOM 3679 O O . THR B 1 196 ? -2.475 17.656 2.297 1 94.31 196 THR B O 1
ATOM 3682 N N . GLY B 1 197 ? -1.786 19.391 3.414 1 97.94 197 GLY B N 1
ATOM 3683 C CA . GLY B 1 197 ? -2.314 18.906 4.684 1 97.94 197 GLY B CA 1
ATOM 3684 C C . GLY B 1 197 ? -1.849 19.734 5.867 1 97.94 197 GLY B C 1
ATOM 3685 O O . GLY B 1 197 ? -1.398 20.875 5.699 1 97.94 197 GLY B O 1
ATOM 3686 N N . ILE B 1 198 ? -1.991 19.125 7.051 1 97.94 198 ILE B N 1
ATOM 3687 C CA . ILE B 1 198 ? -1.681 19.797 8.305 1 97.94 198 ILE B CA 1
ATOM 3688 C C . ILE B 1 198 ? -0.619 19.016 9.07 1 97.94 198 ILE B C 1
ATOM 3690 O O . ILE B 1 198 ? -0.711 17.797 9.195 1 97.94 198 ILE B O 1
ATOM 3694 N N . CYS B 1 199 ? 0.439 19.75 9.477 1 98.69 199 CYS B N 1
ATOM 3695 C CA . CYS B 1 199 ? 1.404 19.188 10.422 1 98.69 199 CYS B CA 1
ATOM 3696 C C . CYS B 1 199 ? 1.271 19.859 11.789 1 98.69 199 CYS B C 1
ATOM 3698 O O . CYS B 1 199 ? 1.381 21.078 11.906 1 98.69 199 CYS B O 1
ATOM 3700 N N . ILE B 1 200 ? 1.003 19.047 12.758 1 98.62 200 ILE B N 1
ATOM 3701 C CA . ILE B 1 200 ? 1.051 19.562 14.117 1 98.62 200 ILE B CA 1
ATOM 3702 C C . ILE B 1 200 ? 2.285 19.016 14.836 1 98.62 200 ILE B C 1
ATOM 3704 O O . ILE B 1 200 ? 2.758 17.922 14.516 1 98.62 200 ILE B O 1
ATOM 3708 N N . TYR B 1 201 ? 2.773 19.812 15.734 1 98.75 201 TYR B N 1
ATOM 3709 C CA . TYR B 1 201 ? 3.91 19.328 16.516 1 98.75 201 TYR B CA 1
ATOM 3710 C C . TYR B 1 201 ? 3.854 19.859 17.938 1 98.75 201 TYR B C 1
ATOM 3712 O O . TYR B 1 201 ? 3.172 20.844 18.219 1 98.75 201 TYR B O 1
ATOM 3720 N N . GLY B 1 202 ? 4.496 19.172 18.734 1 98.19 202 GLY B N 1
ATOM 3721 C CA . GLY B 1 202 ? 4.652 19.516 20.141 1 98.19 202 GLY B CA 1
ATOM 3722 C C . GLY B 1 202 ? 5.934 18.969 20.75 1 98.19 202 GLY B C 1
ATOM 3723 O O . GLY B 1 202 ? 6.465 17.953 20.281 1 98.19 202 GLY B O 1
ATOM 3724 N N . SER B 1 203 ? 6.387 19.609 21.719 1 97.62 203 SER B N 1
ATOM 3725 C CA . SER B 1 203 ? 7.684 19.281 22.312 1 97.62 203 SER B CA 1
ATOM 3726 C C . SER B 1 203 ? 7.566 18.141 23.312 1 97.62 203 SER B C 1
ATOM 3728 O O . SER B 1 203 ? 6.59 18.062 24.062 1 97.62 203 SER B O 1
ATOM 3730 N N . TYR B 1 204 ? 8.508 17.344 23.266 1 98.06 204 TYR B N 1
ATOM 3731 C CA . TYR B 1 204 ? 8.703 16.391 24.344 1 98.06 204 TYR B CA 1
ATOM 3732 C C . TYR B 1 204 ? 9.383 17.062 25.547 1 98.06 204 TYR B C 1
ATOM 3734 O O . TYR B 1 204 ? 10.039 18.109 25.391 1 98.06 204 TYR B O 1
ATOM 3742 N N . PRO B 1 205 ? 9.242 16.406 26.703 1 94.19 205 PRO B N 1
ATOM 3743 C CA . PRO B 1 205 ? 10.031 16.891 27.828 1 94.19 205 PRO B CA 1
ATOM 3744 C C . PRO B 1 205 ? 11.539 16.766 27.594 1 94.19 205 PRO B C 1
ATOM 3746 O O . PRO B 1 205 ? 11.977 15.922 26.812 1 94.19 205 PRO B O 1
ATOM 3749 N N . GLU B 1 206 ? 12.242 17.672 28.266 1 90.69 206 GLU B N 1
ATOM 3750 C CA . GLU B 1 206 ? 13.695 17.641 28.156 1 90.69 206 GLU B CA 1
ATOM 3751 C C . GLU B 1 206 ? 14.25 16.281 28.531 1 90.69 206 GLU B C 1
ATOM 3753 O O . GLU B 1 206 ? 13.773 15.648 29.484 1 90.69 206 GLU B O 1
ATOM 3758 N N . GLY B 1 207 ? 15.211 15.82 27.812 1 88.69 207 GLY B N 1
ATOM 3759 C CA . GLY B 1 207 ? 15.898 14.57 28.125 1 88.69 207 GLY B CA 1
ATOM 3760 C C . GLY B 1 207 ? 15.414 13.398 27.297 1 88.69 207 GLY B C 1
ATOM 3761 O O . GLY B 1 207 ? 16.031 12.336 27.297 1 88.69 207 GLY B O 1
ATOM 3762 N N . MET B 1 208 ? 14.352 13.578 26.672 1 89.12 208 MET B N 1
ATOM 3763 C CA . MET B 1 208 ? 13.828 12.516 25.812 1 89.12 208 MET B CA 1
ATOM 3764 C C . MET B 1 208 ? 14.641 12.383 24.531 1 89.12 208 MET B C 1
ATOM 3766 O O . MET B 1 208 ? 15.383 13.305 24.172 1 89.12 208 MET B O 1
ATOM 3770 N N . GLU B 1 209 ? 14.5 11.109 23.938 1 91.75 209 GLU B N 1
ATOM 3771 C CA . GLU B 1 209 ? 15.273 10.828 22.734 1 91.75 209 GLU B CA 1
ATOM 3772 C C . GLU B 1 209 ? 14.93 11.812 21.609 1 91.75 209 GLU B C 1
ATOM 3774 O O . GLU B 1 209 ? 15.82 12.336 20.938 1 91.75 209 GLU B O 1
ATOM 3779 N N . ALA B 1 210 ? 13.672 12.109 21.453 1 97.56 210 ALA B N 1
ATOM 3780 C CA . ALA B 1 210 ? 13.25 13.109 20.484 1 97.56 210 ALA B CA 1
ATOM 3781 C C . ALA B 1 210 ? 12.883 14.422 21.156 1 97.56 210 ALA B C 1
ATOM 3783 O O . ALA B 1 210 ? 12.461 14.438 22.312 1 97.56 210 ALA B O 1
ATOM 3784 N N . HIS B 1 211 ? 13.188 15.562 20.406 1 97.88 211 HIS B N 1
ATOM 3785 C CA . HIS B 1 211 ? 12.852 16.875 20.938 1 97.88 211 HIS B CA 1
ATOM 3786 C C . HIS B 1 211 ? 11.383 17.219 20.703 1 97.88 211 HIS B C 1
ATOM 3788 O O . HIS B 1 211 ? 10.742 17.828 21.547 1 97.88 211 HIS B O 1
ATOM 3794 N N . ILE B 1 212 ? 10.875 16.734 19.547 1 98.5 212 ILE B N 1
ATOM 3795 C CA . ILE B 1 212 ? 9.477 17.031 19.25 1 98.5 212 ILE B CA 1
ATOM 3796 C C . ILE B 1 212 ? 8.812 15.812 18.625 1 98.5 212 ILE B C 1
ATOM 3798 O O . ILE B 1 212 ? 9.492 14.93 18.094 1 98.5 212 ILE B O 1
ATOM 3802 N N . GLU B 1 213 ? 7.43 15.719 18.766 1 98.56 213 GLU B N 1
ATOM 3803 C CA . GLU B 1 213 ? 6.555 14.812 18.047 1 98.56 213 GLU B CA 1
ATOM 3804 C C . GLU B 1 213 ? 5.785 15.547 16.953 1 98.56 213 GLU B C 1
ATOM 3806 O O . GLU B 1 213 ? 5.285 16.656 17.172 1 98.56 213 GLU B O 1
ATOM 3811 N N . VAL B 1 214 ? 5.816 14.945 15.812 1 98.75 214 VAL B N 1
ATOM 3812 C CA . VAL B 1 214 ? 5.102 15.531 14.688 1 98.75 214 VAL B CA 1
ATOM 3813 C C . VAL B 1 214 ? 4.109 14.516 14.125 1 98.75 214 VAL B C 1
ATOM 3815 O O . VAL B 1 214 ? 4.391 13.32 14.078 1 98.75 214 VAL B O 1
ATOM 3818 N N . ARG B 1 215 ? 2.973 14.859 13.789 1 98.5 215 ARG B N 1
ATOM 3819 C CA . ARG B 1 215 ? 2.029 14.109 12.969 1 98.5 215 ARG B CA 1
ATOM 3820 C C . ARG B 1 215 ? 1.558 14.93 11.773 1 98.5 215 ARG B C 1
ATOM 3822 O O . ARG B 1 215 ? 1.275 16.125 11.914 1 98.5 215 ARG B O 1
ATOM 3829 N N . SER B 1 216 ? 1.547 14.398 10.625 1 98.31 216 SER B N 1
ATOM 3830 C CA . SER B 1 216 ? 1.167 15.031 9.367 1 98.31 216 SER B CA 1
ATOM 3831 C C . SER B 1 216 ? -0.075 14.383 8.766 1 98.31 216 SER B C 1
ATOM 3833 O O . SER B 1 216 ? -0.044 13.211 8.383 1 98.31 216 SER B O 1
ATOM 3835 N N . PHE B 1 217 ? -1.145 15.117 8.695 1 97.62 217 PHE B N 1
ATOM 3836 C CA . PHE B 1 217 ? -2.432 14.641 8.195 1 97.62 217 PHE B CA 1
ATOM 3837 C C . PHE B 1 217 ? -2.715 15.203 6.809 1 97.62 217 PHE B C 1
ATOM 3839 O O . PHE B 1 217 ? -2.646 16.422 6.598 1 97.62 217 PHE B O 1
ATOM 3846 N N . ALA B 1 218 ? -2.963 14.352 5.871 1 95.56 218 ALA B N 1
ATOM 3847 C CA . ALA B 1 218 ? -3.178 14.797 4.5 1 95.56 218 ALA B CA 1
ATOM 3848 C C . ALA B 1 218 ? -4.289 13.992 3.828 1 95.56 218 ALA B C 1
ATOM 3850 O O . ALA B 1 218 ? -4.086 13.406 2.766 1 95.56 218 ALA B O 1
ATOM 3851 N N . PRO B 1 219 ? -5.547 14.062 4.387 1 92.12 219 PRO B N 1
ATOM 3852 C CA . PRO B 1 219 ? -6.641 13.25 3.848 1 92.12 219 PRO B CA 1
ATOM 3853 C C . PRO B 1 219 ? -7.023 13.641 2.422 1 92.12 219 PRO B C 1
ATOM 3855 O O . PRO B 1 219 ? -7.559 12.82 1.674 1 92.12 219 PRO B O 1
ATOM 3858 N N . ALA B 1 220 ? -6.73 14.906 2.004 1 89.25 220 ALA B N 1
ATOM 3859 C CA . ALA B 1 220 ? -7.062 15.336 0.648 1 89.25 220 ALA B CA 1
ATOM 3860 C C . ALA B 1 220 ? -6.164 14.656 -0.38 1 89.25 220 ALA B C 1
ATOM 3862 O O . ALA B 1 220 ? -6.492 14.609 -1.568 1 89.25 220 ALA B O 1
ATOM 3863 N N . CYS B 1 221 ? -4.996 14.227 0.149 1 87.25 221 CYS B N 1
ATOM 3864 C CA . CYS B 1 221 ? -4.074 13.523 -0.734 1 87.25 221 CYS B CA 1
ATOM 3865 C C . CYS B 1 221 ? -4.34 12.023 -0.713 1 87.25 221 CYS B C 1
ATOM 3867 O O . CYS B 1 221 ? -3.586 11.25 -1.303 1 87.25 221 CYS B O 1
ATOM 3869 N N . GLY B 1 222 ? -5.309 11.648 -0.116 1 79.38 222 GLY B N 1
ATOM 3870 C CA . GLY B 1 222 ? -5.719 10.25 -0.123 1 79.38 222 GLY B CA 1
ATOM 3871 C C . GLY B 1 222 ? -5.145 9.453 1.032 1 79.38 222 GLY B C 1
ATOM 3872 O O . GLY B 1 222 ? -5.371 8.25 1.134 1 79.38 222 GLY B O 1
ATOM 3873 N N . VAL B 1 223 ? -4.391 10.07 1.809 1 83.69 223 VAL B N 1
ATOM 3874 C CA . VAL B 1 223 ? -3.816 9.445 2.998 1 83.69 223 VAL B CA 1
ATOM 3875 C C . VAL B 1 223 ? -4.141 10.289 4.23 1 83.69 223 VAL B C 1
ATOM 3877 O O . VAL B 1 223 ? -3.77 11.469 4.301 1 83.69 223 VAL B O 1
ATOM 3880 N N . ASN B 1 224 ? -4.914 9.617 5.09 1 92.06 224 ASN B N 1
ATOM 3881 C CA . ASN B 1 224 ? -5.273 10.383 6.277 1 92.06 224 ASN B CA 1
ATOM 3882 C C . ASN B 1 224 ? -4.035 10.883 7.02 1 92.06 224 ASN B C 1
ATOM 3884 O O . ASN B 1 224 ? -3.979 12.047 7.426 1 92.06 224 ASN B O 1
ATOM 3888 N N . GLU B 1 225 ? -3.066 10 7.148 1 95.88 225 GLU B N 1
ATOM 3889 C CA . GLU B 1 225 ? -1.871 10.367 7.902 1 95.88 225 GLU B CA 1
ATOM 3890 C C . GLU B 1 225 ? -0.622 9.734 7.293 1 95.88 225 GLU B C 1
ATOM 3892 O O . GLU B 1 225 ? -0.583 8.531 7.051 1 95.88 225 GLU B O 1
ATOM 3897 N N . ASP B 1 226 ? 0.32 10.617 7.004 1 96.06 226 ASP B N 1
ATOM 3898 C CA . ASP B 1 226 ? 1.625 10.164 6.539 1 96.06 226 ASP B CA 1
ATOM 3899 C C . ASP B 1 226 ? 2.459 9.609 7.691 1 96.06 226 ASP B C 1
ATOM 3901 O O . ASP B 1 226 ? 2.635 10.281 8.711 1 96.06 226 ASP B O 1
ATOM 3905 N N . PRO B 1 227 ? 2.963 8.391 7.594 1 97.12 227 PRO B N 1
ATOM 3906 C CA . PRO B 1 227 ? 3.605 7.766 8.75 1 97.12 227 PRO B CA 1
ATOM 390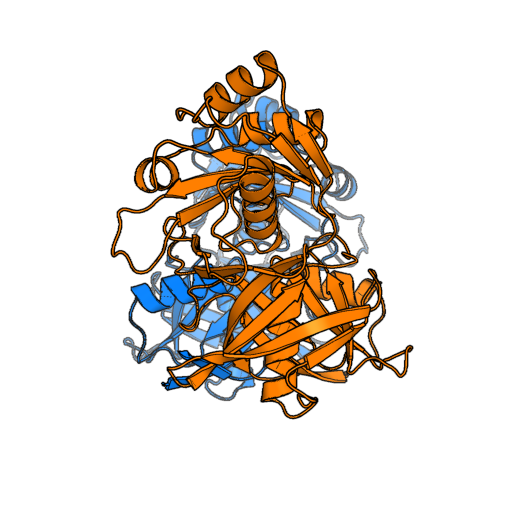7 C C . PRO B 1 227 ? 4.848 8.516 9.211 1 97.12 227 PRO B C 1
ATOM 3909 O O . PRO B 1 227 ? 5.094 8.625 10.422 1 97.12 227 PRO B O 1
ATOM 3912 N N . VAL B 1 228 ? 5.684 8.969 8.344 1 98.12 228 VAL B N 1
ATOM 3913 C CA . VAL B 1 228 ? 6.867 9.773 8.625 1 98.12 228 VAL B CA 1
ATOM 3914 C C . VAL B 1 228 ? 7.16 10.695 7.441 1 98.12 228 VAL B C 1
ATOM 3916 O O . VAL B 1 228 ? 7.715 10.25 6.43 1 98.12 228 VAL B O 1
ATOM 3919 N N . CYS B 1 229 ? 6.816 11.961 7.598 1 97.38 229 CYS B N 1
ATOM 3920 C CA . CYS B 1 229 ? 6.715 12.883 6.473 1 97.38 229 CYS B CA 1
ATOM 3921 C C . CYS B 1 229 ? 7.895 13.852 6.449 1 97.38 229 CYS B C 1
ATOM 3923 O O . CYS B 1 229 ? 8 14.727 7.301 1 97.38 229 CYS B O 1
ATOM 3925 N N . GLY B 1 230 ? 8.75 13.781 5.461 1 96.19 230 GLY B N 1
ATOM 3926 C CA . GLY B 1 230 ? 9.914 14.641 5.336 1 96.19 230 GLY B CA 1
ATOM 3927 C C . GLY B 1 230 ? 9.562 16.094 5.117 1 96.19 230 GLY B C 1
ATOM 3928 O O . GLY B 1 230 ? 10.039 16.969 5.836 1 96.19 230 GLY B O 1
ATOM 3929 N N . SER B 1 231 ? 8.766 16.359 4.133 1 95.25 231 SER B N 1
ATOM 3930 C CA . SER B 1 231 ? 8.375 17.734 3.838 1 95.25 231 SER B CA 1
ATOM 3931 C C . SER B 1 231 ? 7.59 18.344 4.988 1 95.25 231 SER B C 1
ATOM 3933 O O . SER B 1 231 ? 7.727 19.547 5.277 1 95.25 231 SER B O 1
ATOM 3935 N N . GLY B 1 232 ? 6.746 17.531 5.602 1 97.56 232 GLY B N 1
ATOM 3936 C CA . GLY B 1 232 ? 6.035 18.016 6.773 1 97.56 232 GLY B CA 1
ATOM 3937 C C . GLY B 1 232 ? 6.961 18.453 7.891 1 97.56 232 GLY B C 1
ATOM 3938 O O . GLY B 1 232 ? 6.809 19.562 8.43 1 97.56 232 GLY B O 1
ATOM 3939 N N . ASN B 1 233 ? 7.887 17.656 8.195 1 98.56 233 ASN B N 1
ATOM 3940 C CA . ASN B 1 233 ? 8.852 18.016 9.234 1 98.56 233 ASN B CA 1
ATOM 3941 C C . ASN B 1 233 ? 9.727 19.188 8.805 1 98.56 233 ASN B C 1
ATOM 3943 O O . ASN B 1 233 ? 10.102 20.031 9.625 1 98.56 233 ASN B O 1
ATOM 3947 N N . GLY B 1 234 ? 10.102 19.188 7.566 1 97.94 234 GLY B N 1
ATOM 3948 C CA . GLY B 1 234 ? 10.781 20.359 7.074 1 97.94 234 GLY B CA 1
ATOM 3949 C C . GLY B 1 234 ? 9.977 21.641 7.266 1 97.94 234 GLY B C 1
ATOM 3950 O O . GLY B 1 234 ? 10.531 22.672 7.648 1 97.94 234 GLY B O 1
ATOM 3951 N N . SER B 1 235 ? 8.711 21.594 6.949 1 98.44 235 SER B N 1
ATOM 3952 C CA . SER B 1 235 ? 7.832 22.734 7.152 1 98.44 235 SER B CA 1
ATOM 3953 C C . SER B 1 235 ? 7.758 23.125 8.625 1 98.44 235 SER B C 1
ATOM 3955 O O . SER B 1 235 ? 7.676 24.312 8.961 1 98.44 235 SER B O 1
ATOM 3957 N N . VAL B 1 236 ? 7.703 22.156 9.492 1 98.62 236 VAL B N 1
ATOM 3958 C CA . VAL B 1 236 ? 7.73 22.438 10.93 1 98.62 236 VAL B CA 1
ATOM 3959 C C . VAL B 1 236 ? 9 23.203 11.281 1 98.62 236 VAL B C 1
ATOM 3961 O O . VAL B 1 236 ? 8.961 24.172 12.031 1 98.62 236 VAL B O 1
ATOM 3964 N N . ALA B 1 237 ? 10.141 22.797 10.766 1 98.44 237 ALA B N 1
ATOM 3965 C CA . ALA B 1 237 ? 11.398 23.484 11.016 1 98.44 237 ALA B CA 1
ATOM 3966 C C . ALA B 1 237 ? 11.336 24.922 10.516 1 98.44 237 ALA B C 1
ATOM 3968 O O . ALA B 1 237 ? 11.766 25.859 11.203 1 98.44 237 ALA B O 1
ATOM 3969 N N . ALA B 1 238 ? 10.836 25.062 9.352 1 98.25 238 ALA B N 1
ATOM 3970 C CA . ALA B 1 238 ? 10.695 26.406 8.789 1 98.25 238 ALA B CA 1
ATOM 3971 C C . ALA B 1 238 ? 9.781 27.266 9.641 1 98.25 238 ALA B C 1
ATOM 3973 O O . ALA B 1 238 ? 10.039 28.453 9.844 1 98.25 238 ALA B O 1
ATOM 3974 N N . PHE B 1 239 ? 8.727 26.703 10.031 1 98.62 239 PHE B N 1
ATOM 3975 C CA . PHE B 1 239 ? 7.785 27.375 10.922 1 98.62 239 PHE B CA 1
ATOM 3976 C C . PHE B 1 239 ? 8.461 27.797 12.219 1 98.62 239 PHE B C 1
ATOM 3978 O O . PHE B 1 239 ? 8.312 28.938 12.664 1 98.62 239 PHE B O 1
ATOM 3985 N N . MET B 1 240 ? 9.156 26.922 12.844 1 98.06 240 MET B N 1
ATOM 3986 C CA . MET B 1 240 ? 9.891 27.234 14.07 1 98.06 240 MET B CA 1
ATOM 3987 C C . MET B 1 240 ? 10.867 28.375 13.836 1 98.06 240 MET B C 1
ATOM 3989 O O . MET B 1 240 ? 11.008 29.266 14.688 1 98.06 240 MET B O 1
ATOM 3993 N N . ARG B 1 241 ? 11.547 28.25 12.766 1 97.19 241 ARG B N 1
ATOM 3994 C CA . ARG B 1 241 ? 12.492 29.312 12.461 1 97.19 241 ARG B CA 1
ATOM 3995 C C . ARG B 1 241 ? 11.781 30.656 12.305 1 97.19 241 ARG B C 1
ATOM 3997 O O . ARG B 1 241 ? 12.242 31.672 12.828 1 97.19 241 ARG B O 1
ATOM 4004 N N . HIS B 1 242 ? 10.781 30.656 11.562 1 97.44 242 HIS B N 1
ATOM 4005 C CA . HIS B 1 242 ? 10.008 31.875 11.352 1 97.44 242 HIS B CA 1
ATOM 4006 C C . HIS B 1 242 ? 9.586 32.5 12.672 1 97.44 242 HIS B C 1
ATOM 4008 O O . HIS B 1 242 ? 9.625 33.719 12.828 1 97.44 242 HIS B O 1
ATOM 4014 N N . HIS B 1 243 ? 9.203 31.812 13.555 1 97.44 243 HIS B N 1
ATOM 4015 C CA . HIS B 1 243 ? 8.727 32.312 14.844 1 97.44 243 HIS B CA 1
ATOM 4016 C C . HIS B 1 243 ? 9.875 32.406 15.844 1 97.44 243 HIS B C 1
ATOM 4018 O O . HIS B 1 243 ? 9.641 32.656 17.031 1 97.44 243 HIS B O 1
ATOM 4024 N N . HIS B 1 244 ? 11.039 32.156 15.43 1 96 244 HIS B N 1
ATOM 4025 C CA . HIS B 1 244 ? 12.258 32.344 16.203 1 96 244 HIS B CA 1
ATOM 4026 C C . HIS B 1 244 ? 12.289 31.406 17.406 1 96 244 HIS B C 1
ATOM 4028 O O . HIS B 1 244 ? 12.727 31.797 18.5 1 96 244 HIS B O 1
ATOM 4034 N N . VAL B 1 245 ? 11.734 30.188 17.109 1 95.19 245 VAL B N 1
ATOM 4035 C CA . VAL B 1 245 ? 11.789 29.219 18.203 1 95.19 245 VAL B CA 1
ATOM 4036 C C . VAL B 1 245 ? 12.562 27.984 17.75 1 95.19 245 VAL B C 1
ATOM 4038 O O . VAL B 1 245 ? 12.578 26.969 18.453 1 95.19 245 VAL B O 1
ATOM 4041 N N . MET B 1 246 ? 13.062 28.047 16.641 1 92.62 246 MET B N 1
ATOM 4042 C CA . MET B 1 246 ? 13.938 26.969 16.172 1 92.62 246 MET B CA 1
ATOM 4043 C C . MET B 1 246 ? 15.258 26.984 16.922 1 92.62 246 MET B C 1
ATOM 4045 O O . MET B 1 246 ? 15.734 28.047 17.344 1 92.62 246 MET B O 1
ATOM 4049 N N . ALA B 1 247 ? 15.836 25.781 17.156 1 91.88 247 ALA B N 1
ATOM 4050 C CA . ALA B 1 247 ? 17.141 25.672 17.812 1 91.88 247 ALA B CA 1
ATOM 4051 C C . ALA B 1 247 ? 18.188 26.5 17.062 1 91.88 247 ALA B C 1
ATOM 4053 O O . ALA B 1 247 ? 18.047 26.766 15.867 1 91.88 247 ALA B O 1
ATOM 4054 N N . PRO B 1 248 ? 19.203 26.875 17.766 1 90.62 248 PRO B N 1
ATOM 4055 C CA . PRO B 1 248 ? 20.234 27.688 17.141 1 90.62 248 PRO B CA 1
ATOM 4056 C C . PRO B 1 248 ? 20.953 26.969 15.992 1 90.62 248 PRO B C 1
ATOM 4058 O O . PRO B 1 248 ? 20.781 25.766 15.836 1 90.62 248 PRO B O 1
ATOM 4061 N N . GLU B 1 249 ? 21.672 27.766 15.32 1 91.06 249 GLU B N 1
ATOM 4062 C CA . GLU B 1 249 ? 22.406 27.312 14.141 1 91.06 249 GLU B CA 1
ATOM 4063 C C . GLU B 1 249 ? 23.25 26.078 14.461 1 91.06 249 GLU B C 1
ATOM 4065 O O . GLU B 1 249 ? 23.969 26.047 15.461 1 91.06 249 GLU B O 1
ATOM 4070 N N . GLY B 1 250 ? 23 25.047 13.656 1 92.25 250 GLY B N 1
ATOM 4071 C CA . GLY B 1 250 ? 23.828 23.859 13.742 1 92.25 250 GLY B CA 1
ATOM 4072 C C . GLY B 1 250 ? 23.312 22.844 14.758 1 92.25 250 GLY B C 1
ATOM 4073 O O . GLY B 1 250 ? 23.781 21.703 14.797 1 92.25 250 GLY B O 1
ATOM 4074 N N . VAL B 1 251 ? 22.438 23.266 15.508 1 94.62 251 VAL B N 1
ATOM 4075 C CA . VAL B 1 251 ? 21.922 22.375 16.531 1 94.62 251 VAL B CA 1
ATOM 4076 C C . VAL B 1 251 ? 20.781 21.531 15.953 1 94.62 251 VAL B C 1
ATOM 4078 O O . VAL B 1 251 ? 19.859 22.062 15.32 1 94.62 251 VAL B O 1
ATOM 4081 N N . VAL B 1 252 ? 20.922 20.281 16.234 1 93.19 252 VAL B N 1
ATOM 4082 C CA . VAL B 1 252 ? 19.953 19.344 15.656 1 93.19 252 VAL B CA 1
ATOM 4083 C C . VAL B 1 252 ? 18.703 19.281 16.531 1 93.19 252 VAL B C 1
ATOM 4085 O O . VAL B 1 252 ? 18.797 19.125 17.75 1 93.19 252 VAL B O 1
ATOM 4088 N N . VAL B 1 253 ? 17.547 19.406 15.883 1 97.19 253 VAL B N 1
ATOM 4089 C CA . VAL B 1 253 ? 16.266 19.078 16.484 1 97.19 253 VAL B CA 1
ATOM 4090 C C . VAL B 1 253 ? 15.789 17.703 16 1 97.19 253 VAL B C 1
ATOM 4092 O O . VAL B 1 253 ? 15.5 17.531 14.812 1 97.19 253 VAL B O 1
ATOM 4095 N N . THR B 1 254 ? 15.828 16.797 16.891 1 97.31 254 THR B N 1
ATOM 4096 C CA . THR B 1 254 ? 15.352 15.461 16.594 1 97.31 254 THR B CA 1
ATOM 4097 C C . THR B 1 254 ? 13.828 15.391 16.672 1 97.31 254 THR B C 1
ATOM 4099 O O . THR B 1 254 ? 13.25 15.664 17.719 1 97.31 254 THR B O 1
ATOM 4102 N N . SER B 1 255 ? 13.234 15.008 15.562 1 98.5 255 SER B N 1
ATOM 4103 C CA . SER B 1 255 ? 11.781 14.984 15.43 1 98.5 255 SER B CA 1
ATOM 4104 C C . SER B 1 255 ? 11.266 13.555 15.289 1 98.5 255 SER B C 1
ATOM 4106 O O . SER B 1 255 ? 11.688 12.82 14.391 1 98.5 255 SER B O 1
ATOM 4108 N N . SER B 1 256 ? 10.422 13.117 16.156 1 98.5 256 SER B N 1
ATOM 4109 C CA . SER B 1 256 ? 9.766 11.812 16.109 1 98.5 256 SER B CA 1
ATOM 4110 C C . SER B 1 256 ? 8.422 11.898 15.398 1 98.5 256 SER B C 1
ATOM 4112 O O . SER B 1 256 ? 7.676 12.859 15.578 1 98.5 256 SER B O 1
ATOM 4114 N N . GLN B 1 257 ? 8.156 10.945 14.578 1 98.44 257 GLN B N 1
ATOM 4115 C CA . GLN B 1 257 ? 6.852 10.836 13.93 1 98.44 257 GLN B CA 1
ATOM 4116 C C . GLN B 1 257 ? 6.484 9.375 13.68 1 98.44 257 GLN B C 1
ATOM 4118 O O . GLN B 1 257 ? 7.352 8.555 13.383 1 98.44 257 GLN B O 1
ATOM 4123 N N . GLY B 1 258 ? 5.172 9.023 13.766 1 97.75 258 GLY B N 1
ATOM 4124 C CA . GLY B 1 258 ? 4.621 7.746 13.344 1 97.75 258 GLY B CA 1
ATOM 4125 C C . GLY B 1 258 ? 4.211 6.863 14.5 1 97.75 258 GLY B C 1
ATOM 4126 O O . GLY B 1 258 ? 3.686 5.766 14.297 1 97.75 258 GLY B O 1
ATOM 4127 N N . VAL B 1 259 ? 4.312 7.395 15.758 1 97 259 VAL B N 1
ATOM 4128 C CA . VAL B 1 259 ? 4.043 6.602 16.953 1 97 259 VAL B CA 1
ATOM 4129 C C . VAL B 1 259 ? 2.617 6.055 16.891 1 97 259 VAL B C 1
ATOM 4131 O O . VAL B 1 259 ? 2.391 4.867 17.141 1 97 259 VAL B O 1
ATOM 4134 N N . LYS B 1 260 ? 1.769 6.699 16.453 1 95.06 260 LYS B N 1
ATOM 4135 C CA . LYS B 1 260 ? 0.359 6.316 16.453 1 95.06 260 LYS B CA 1
ATOM 4136 C C . LYS B 1 260 ? 0.054 5.316 15.344 1 95.06 260 LYS B C 1
ATOM 4138 O O . LYS B 1 260 ? -1 4.68 15.344 1 95.06 260 LYS B O 1
ATOM 4143 N N . LEU B 1 261 ? 0.988 5.227 14.477 1 94.5 261 LEU B N 1
ATOM 4144 C CA . LEU B 1 261 ? 0.778 4.312 13.359 1 94.5 261 LEU B CA 1
ATOM 4145 C C . LEU B 1 261 ? 1.667 3.082 13.484 1 94.5 261 LEU B C 1
ATOM 4147 O O . LEU B 1 261 ? 1.8 2.305 12.539 1 94.5 261 LEU B O 1
ATOM 4151 N N . GLY B 1 262 ? 2.143 2.951 14.672 1 95.31 262 GLY B N 1
ATOM 4152 C CA . GLY B 1 262 ? 3.004 1.816 14.953 1 95.31 262 GLY B CA 1
ATOM 4153 C C . GLY B 1 262 ? 4.367 1.921 14.297 1 95.31 262 GLY B C 1
ATOM 4154 O O . GLY B 1 262 ? 5.039 0.91 14.078 1 95.31 262 GLY B O 1
ATOM 4155 N N . ARG B 1 263 ? 4.746 3.145 13.867 1 97.62 263 ARG B N 1
ATOM 4156 C CA . ARG B 1 263 ? 6.062 3.424 13.305 1 97.62 263 ARG B CA 1
ATOM 4157 C C . ARG B 1 263 ? 6.969 4.09 14.336 1 97.62 263 ARG B C 1
ATOM 4159 O O . ARG B 1 263 ? 6.523 4.43 15.43 1 97.62 263 ARG B O 1
ATOM 4166 N N . GLU B 1 264 ? 8.188 4.16 14.07 1 97.25 264 GLU B N 1
ATOM 4167 C CA . GLU B 1 264 ? 9.227 4.773 14.891 1 97.25 264 GLU B CA 1
ATOM 4168 C C . GLU B 1 264 ? 10.172 5.613 14.039 1 97.25 264 GLU B C 1
ATOM 4170 O O . GLU B 1 264 ? 11.383 5.367 14.023 1 97.25 264 GLU B O 1
ATOM 4175 N N . GLY B 1 265 ? 9.523 6.637 13.406 1 98.06 265 GLY B N 1
ATOM 4176 C CA . GLY B 1 265 ? 10.305 7.547 12.586 1 98.06 265 GLY B CA 1
ATOM 4177 C C . GLY B 1 265 ? 11.086 8.562 13.406 1 98.06 265 GLY B C 1
ATOM 4178 O O . GLY B 1 265 ? 10.578 9.086 14.406 1 98.06 265 GLY B O 1
ATOM 4179 N N . LEU B 1 266 ? 12.352 8.812 13.055 1 97.5 266 LEU B N 1
ATOM 4180 C CA . LEU B 1 266 ? 13.219 9.828 13.648 1 97.5 266 LEU B CA 1
ATOM 4181 C C . LEU B 1 266 ? 13.922 10.641 12.578 1 97.5 266 LEU B C 1
ATOM 4183 O O . LEU B 1 266 ? 14.703 10.102 11.789 1 97.5 266 LEU B O 1
ATOM 4187 N N . LEU B 1 267 ? 13.57 11.977 12.609 1 98.06 267 LEU B N 1
ATOM 4188 C CA . LEU B 1 267 ? 14.164 12.891 11.641 1 98.06 267 LEU B CA 1
ATOM 4189 C C . LEU B 1 267 ? 15.117 13.867 12.328 1 98.06 267 LEU B C 1
ATOM 4191 O O . LEU B 1 267 ? 14.938 14.188 13.508 1 98.06 267 LEU B O 1
ATOM 4195 N N . SER B 1 268 ? 16.062 14.297 11.641 1 96.62 268 SER B N 1
ATOM 4196 C CA . SER B 1 268 ? 16.953 15.383 12.055 1 96.62 268 SER B CA 1
ATOM 4197 C C . SER B 1 268 ? 16.625 16.672 11.297 1 96.62 268 SER B C 1
ATOM 4199 O O . SER B 1 268 ? 16.656 16.688 10.062 1 96.62 268 SER B O 1
ATOM 4201 N N . LEU B 1 269 ? 16.328 17.75 12.047 1 97.88 269 LEU B N 1
ATOM 4202 C CA . LEU B 1 269 ? 16.094 19.094 11.523 1 97.88 269 LEU B CA 1
ATOM 4203 C C . LEU B 1 269 ? 17.188 20.062 11.969 1 97.88 269 LEU B C 1
ATOM 4205 O O . LEU B 1 269 ? 17.406 20.25 13.164 1 97.88 269 LEU B O 1
ATOM 4209 N N . VAL B 1 270 ? 17.75 20.656 11.039 1 96.25 270 VAL B N 1
ATOM 4210 C CA . VAL B 1 270 ? 18.859 21.516 11.375 1 96.25 270 VAL B CA 1
ATOM 4211 C C . VAL B 1 270 ? 18.828 22.781 10.508 1 96.25 270 VAL B C 1
ATOM 4213 O O . VAL B 1 270 ? 18.547 22.703 9.312 1 96.25 270 VAL B O 1
ATOM 4216 N N . GLN B 1 271 ? 19.047 23.953 11.109 1 96.12 271 GLN B N 1
ATOM 4217 C CA . GLN B 1 271 ? 19.281 25.188 10.352 1 96.12 271 GLN B CA 1
ATOM 4218 C C . GLN B 1 271 ? 20.766 25.547 10.344 1 96.12 271 GLN B C 1
ATOM 4220 O O . GLN B 1 271 ? 21.406 25.562 11.391 1 96.12 271 GLN B O 1
ATOM 4225 N N . ARG B 1 272 ? 21.25 25.703 9.242 1 92.62 272 ARG B N 1
ATOM 4226 C CA . ARG B 1 272 ? 22.641 26.078 9.023 1 92.62 272 ARG B CA 1
ATOM 4227 C C . ARG B 1 272 ? 22.781 27 7.816 1 92.62 272 ARG B C 1
ATOM 4229 O O . ARG B 1 272 ? 22.312 26.672 6.723 1 92.62 272 ARG B O 1
ATOM 4236 N N . GLY B 1 273 ? 23.562 28.125 8.016 1 91.19 273 GLY B N 1
ATOM 4237 C CA . GLY B 1 273 ? 23.828 29.078 6.949 1 91.19 273 GLY B CA 1
ATOM 4238 C C . GLY B 1 273 ? 22.562 29.562 6.273 1 91.19 273 GLY B C 1
ATOM 4239 O O . GLY B 1 273 ? 22.516 29.703 5.051 1 91.19 273 GLY B O 1
ATOM 4240 N N . GLY B 1 274 ? 21.594 29.703 7.047 1 90.81 274 GLY B N 1
ATOM 4241 C CA . GLY B 1 274 ? 20.328 30.25 6.555 1 90.81 274 GLY B CA 1
ATOM 4242 C C . GLY B 1 274 ? 19.469 29.203 5.863 1 90.81 274 GLY B C 1
ATOM 4243 O O . GLY B 1 274 ? 18.375 29.516 5.383 1 90.81 274 GLY B O 1
ATOM 4244 N N . LYS B 1 275 ? 19.984 28.016 5.891 1 93.81 275 LYS B N 1
ATOM 4245 C CA . LYS B 1 275 ? 19.25 26.938 5.242 1 93.81 275 LYS B CA 1
ATOM 4246 C C . LYS B 1 275 ? 18.719 25.938 6.27 1 93.81 275 LYS B C 1
ATOM 4248 O O . LYS B 1 275 ? 19.234 25.859 7.387 1 93.81 275 LYS B O 1
ATOM 4253 N N . ILE B 1 276 ? 17.688 25.203 5.852 1 97 276 ILE B N 1
ATOM 4254 C CA . ILE B 1 276 ? 17.141 24.156 6.703 1 97 276 ILE B CA 1
ATOM 4255 C C . ILE B 1 276 ? 17.375 22.797 6.051 1 97 276 ILE B C 1
ATOM 4257 O O . ILE B 1 276 ? 17.094 22.609 4.867 1 97 276 ILE B O 1
ATOM 4261 N N . PHE B 1 277 ? 17.984 21.922 6.816 1 97.25 277 PHE B N 1
ATOM 4262 C CA . PHE B 1 277 ? 18.266 20.578 6.359 1 97.25 277 PHE B CA 1
ATOM 4263 C C . PHE B 1 277 ? 17.422 19.562 7.121 1 97.25 277 PHE B C 1
ATOM 4265 O O . PHE B 1 277 ? 17.297 19.641 8.344 1 97.25 277 PHE B O 1
ATOM 4272 N N . VAL B 1 278 ? 16.781 18.656 6.363 1 98.12 278 VAL B N 1
ATOM 4273 C CA . VAL B 1 278 ? 15.969 17.562 6.887 1 98.12 278 VAL B CA 1
ATOM 4274 C C . VAL B 1 278 ? 16.641 16.234 6.574 1 98.12 278 VAL B C 1
ATOM 4276 O O . VAL B 1 278 ? 16.969 15.945 5.418 1 98.12 278 VAL B O 1
ATOM 4279 N N . GLY B 1 279 ? 16.828 15.406 7.594 1 97.5 279 GLY B N 1
ATOM 4280 C CA . GLY B 1 279 ? 17.562 14.172 7.355 1 97.5 279 GLY B CA 1
ATOM 4281 C C . GLY B 1 279 ? 17.172 13.055 8.305 1 97.5 279 GLY B C 1
ATOM 4282 O O . GLY B 1 279 ? 16.391 13.266 9.242 1 97.5 279 GLY B O 1
ATOM 4283 N N . GLY B 1 280 ? 17.797 11.883 8.078 1 96.88 280 GLY B N 1
ATOM 4284 C CA . GLY B 1 280 ? 17.609 10.695 8.891 1 96.88 280 GLY B CA 1
ATOM 4285 C C . GLY B 1 280 ? 18.266 9.453 8.312 1 96.88 280 GLY B C 1
ATOM 4286 O O . GLY B 1 280 ? 18.922 9.523 7.273 1 96.88 280 GLY B O 1
ATOM 4287 N N . SER B 1 281 ? 18.047 8.359 9.031 1 97 281 SER B N 1
ATOM 4288 C CA . SER B 1 281 ? 18.609 7.078 8.609 1 97 281 SER B CA 1
ATOM 4289 C C . SER B 1 281 ? 17.641 6.305 7.73 1 97 281 SER B C 1
ATOM 4291 O O . SER B 1 281 ? 16.453 6.629 7.676 1 97 281 SER B O 1
ATOM 4293 N N . ALA B 1 282 ? 18.172 5.355 6.977 1 97.19 282 ALA B N 1
ATOM 4294 C CA . ALA B 1 282 ? 17.359 4.441 6.176 1 97.19 282 ALA B CA 1
ATOM 4295 C C . ALA B 1 282 ? 17.891 3.014 6.27 1 97.19 282 ALA B C 1
ATOM 4297 O O . ALA B 1 282 ? 19.094 2.799 6.445 1 97.19 282 ALA B O 1
ATOM 4298 N N . VAL B 1 283 ? 17.047 2.076 6.164 1 97.06 283 VAL B N 1
ATOM 4299 C CA . VAL B 1 283 ? 17.453 0.676 6.25 1 97.06 283 VAL B CA 1
ATOM 4300 C C . VAL B 1 283 ? 16.672 -0.151 5.23 1 97.06 283 VAL B C 1
ATOM 4302 O O . VAL B 1 283 ? 15.461 0.044 5.059 1 97.06 283 VAL B O 1
ATOM 4305 N N . THR B 1 284 ? 17.359 -0.996 4.484 1 98 284 THR B N 1
ATOM 4306 C CA . THR B 1 284 ? 16.75 -1.819 3.445 1 98 284 THR B CA 1
ATOM 4307 C C . THR B 1 284 ? 15.984 -2.99 4.059 1 98 284 THR B C 1
ATOM 4309 O O . THR B 1 284 ? 16.531 -3.732 4.879 1 98 284 THR B O 1
ATOM 4312 N N . CYS B 1 285 ? 14.695 -3.143 3.592 1 98.44 285 CYS B N 1
ATOM 4313 C CA . CYS B 1 285 ? 13.875 -4.219 4.133 1 98.44 285 CYS B CA 1
ATOM 4314 C C . CYS B 1 285 ? 13.688 -5.332 3.111 1 98.44 285 CYS B C 1
ATOM 4316 O O . CYS B 1 285 ? 13.617 -6.508 3.475 1 98.44 285 CYS B O 1
ATOM 4318 N N . ILE B 1 286 ? 13.547 -5.008 1.812 1 98.56 286 ILE B N 1
ATOM 4319 C CA . ILE B 1 286 ? 13.414 -5.953 0.708 1 98.56 286 ILE B CA 1
ATOM 4320 C C . ILE B 1 286 ? 14.516 -5.691 -0.323 1 98.56 286 ILE B C 1
ATOM 4322 O O . ILE B 1 286 ? 14.734 -4.547 -0.725 1 98.56 286 ILE B O 1
ATOM 4326 N N . ASP B 1 287 ? 15.195 -6.77 -0.597 1 98.69 287 ASP B N 1
ATOM 4327 C CA . ASP B 1 287 ? 16.281 -6.715 -1.564 1 98.69 287 ASP B CA 1
ATOM 4328 C C . ASP B 1 287 ? 16.141 -7.809 -2.619 1 98.69 287 ASP B C 1
ATOM 4330 O O . ASP B 1 287 ? 16.094 -9 -2.287 1 98.69 287 ASP B O 1
ATOM 4334 N N . GLY B 1 288 ? 16.047 -7.305 -3.791 1 98.56 288 GLY B N 1
ATOM 4335 C CA . GLY B 1 288 ? 15.883 -8.281 -4.859 1 98.56 288 GLY B CA 1
ATOM 4336 C C . GLY B 1 288 ? 15.766 -7.641 -6.234 1 98.56 288 GLY B C 1
ATOM 4337 O O . GLY B 1 288 ? 16.516 -6.723 -6.562 1 98.56 288 GLY B O 1
ATOM 4338 N N . THR B 1 289 ? 14.852 -8.211 -7.07 1 98.75 289 THR B N 1
ATOM 4339 C CA . THR B 1 289 ? 14.648 -7.727 -8.43 1 98.75 289 THR B CA 1
ATOM 4340 C C . THR B 1 289 ? 13.164 -7.5 -8.711 1 98.75 289 THR B C 1
ATOM 4342 O O . THR B 1 289 ? 12.305 -8.102 -8.062 1 98.75 289 THR B O 1
ATOM 4345 N N . ILE B 1 290 ? 12.984 -6.629 -9.625 1 98.44 290 ILE B N 1
ATOM 4346 C CA . ILE B 1 290 ? 11.641 -6.375 -10.133 1 98.44 290 ILE B CA 1
ATOM 4347 C C . ILE B 1 290 ? 11.617 -6.578 -11.641 1 98.44 290 ILE B C 1
ATOM 4349 O O . ILE B 1 290 ? 12.531 -6.148 -12.352 1 98.44 290 ILE B O 1
ATOM 4353 N N . ALA B 1 291 ? 10.5 -7.383 -12.109 1 97.88 291 ALA B N 1
ATOM 4354 C CA . ALA B 1 291 ? 10.398 -7.746 -13.516 1 97.88 291 ALA B CA 1
ATOM 4355 C C . ALA B 1 291 ? 9.219 -7.043 -14.18 1 97.88 291 ALA B C 1
ATOM 4357 O O . ALA B 1 291 ? 8.141 -6.934 -13.594 1 97.88 291 ALA B O 1
ATOM 4358 N N . PHE B 1 292 ? 9.508 -6.445 -15.273 1 94.44 292 PHE B N 1
ATOM 4359 C CA . PHE B 1 292 ? 8.43 -5.812 -16.031 1 94.44 292 PHE B CA 1
ATOM 4360 C C . PHE B 1 292 ? 8.594 -6.07 -17.531 1 94.44 292 PHE B C 1
ATOM 4362 O O . PHE B 1 292 ? 9.68 -6.438 -17.984 1 94.44 292 PHE B O 1
#

Foldseek 3Di:
DDKAWKFWKFFQDPDPPFHAIEIERQACAPPDPVRLLCVQLVVQGQKYKHWYQDPDPVAQTEIWIYHNHGTDQDFWRNVQRNVVVCVVVVVGDDDPQWGWYQGNVGTWIKGWDADPVGFIKIKTWQADKDKAFDDPVLVVVVCVQQVADFDPLQGWIFIPRVATETETEHAAQVRQLVTDGPQVVQLVVCVVVVGQFYKYKHADPPPDPAGMEIWTAGVVVVGGTRQHGQNRVQSVQVSCVVSPNHDDAPDWHWYFGRVNVNHTGIWTWGDHPNIIMIMRGMGTDDIDMDDD/DDKAWKFWKFFQDPDPPFHAIEIERQACAPPDPVRLLCVQLVVQGQKYKHWYQDPDPVAQTEIWIYHNHGTDQDFFRNVQRNVVVCVVVVNGDDDPQWGWYQGSVGIWIKGWDADPVRFIKIKTWQADKDKAFDDPVLVVLVCVQQVADFDPLQGWIFIPRVATETETEHAAQVRQLVTDGPQVVQLVVCVVVVGQFYKYKHADDPPDPAGMEIWTAGVVVVGRTRQHGQNSVQSVQVSCVVSPNHDDAPDWHWYFGRVNVNHTGIWTWHDHPNIIMIMRGMDTDDIDMDDD

Radius of gyration: 24.88 Å; Cα contacts (8 Å, |Δi|>4): 1542; chains: 2; bounding box: 70×69×56 Å

Sequence (584 aa):
MSSVPFKQVDVFTSKRFKGNPVAVVMDASDLSTEQMQSIASWTNLSETTFVLPTVDTAADYRVRIFTPGSELPFAGHPTIGTAHALLEAGVISVTDGRLIQECGAGLITLNVSEMENGERSISFELPEPKITLLSREQVNRLEDILGCSINYELTPALVDVGARWIVACTSDAETVLTTQPDFSRLKDHDIEMNCTGICIYGSYPEGMEAHIEVRSFAPACGVNEDPVCGSGNGSVAAFMRHHHVMAPEGVVVTSSQGVKLGREGLLSLVQRGGKIFVGGSAVTCIDGTIAFMSSVPFKQVDVFTSKRFKGNPVAVVMDASDLSTEQMQSIASWTNLSETTFVLPTVDTAADYRVRIFTPGSELPFAGHPTIGTAHALLEAGVISVTDGRLIQECGAGLITLNVSEMENGERSISFELPEPKITLLSREQVNRLEDILGCSINYELTPALVDVGARWIVACTSDAETVLTTQPDFSRLKDHDIEMNCTGICIYGSYPEGMEAHIEVRSFAPACGVNEDPVCGSGNGSVAAFMRHHHVMAPEGVVVTSSQGVKLGREGLLSLVQRGGKIFVGGSAVTCIDGTIAF